Protein AF-0000000085275100 (afdb_homodimer)

pLDDT: mean 87.31, std 10.53, range [32.12, 98.5]

Radius of gyration: 22.99 Å; Cα contacts (8 Å, |Δi|>4): 558; chains: 2; bounding box: 55×78×63 Å

Solvent-accessible surface area (backbone atoms only — not comparable to full-atom values): 22053 Å² total; per-residue (Å²): 121,81,54,69,64,48,55,51,53,47,53,53,47,61,65,33,66,67,51,43,53,51,51,51,52,40,21,53,52,13,16,52,47,27,30,48,64,57,47,48,56,51,54,30,49,75,54,64,47,50,56,50,55,54,9,46,40,49,23,41,18,19,53,44,17,47,64,36,52,71,44,33,62,62,49,36,70,71,60,28,48,68,51,44,46,39,50,16,30,51,48,46,23,54,34,25,46,50,61,41,66,55,77,51,50,75,63,48,46,68,47,29,38,49,34,15,44,50,44,42,34,29,49,52,35,49,53,54,43,41,52,71,75,36,49,91,81,34,33,67,55,48,52,47,49,49,48,39,30,19,60,13,53,13,18,17,48,17,16,39,52,41,18,54,41,28,75,74,63,31,64,44,53,41,29,41,50,50,18,50,52,31,47,50,50,29,53,51,49,50,51,47,41,64,72,69,41,43,68,62,52,50,50,52,51,51,50,54,52,49,51,50,51,51,50,50,52,52,53,53,52,50,50,58,52,68,76,98,121,79,56,69,64,49,55,52,51,44,53,54,47,64,65,33,66,68,52,42,52,54,50,50,52,39,22,54,51,12,14,51,48,27,30,48,64,55,47,49,56,52,53,30,49,75,54,64,46,50,56,50,56,54,8,44,39,49,23,42,20,19,53,43,17,47,65,36,52,72,43,33,61,59,49,35,71,72,59,29,46,68,52,44,45,38,51,17,30,50,48,46,24,53,34,26,46,51,61,42,66,57,78,51,50,76,65,48,46,68,48,30,37,48,34,14,43,52,44,42,34,30,50,52,37,48,54,55,43,41,53,71,74,36,48,92,84,34,34,68,54,47,51,48,47,47,47,38,31,19,62,13,54,13,17,17,48,17,16,40,51,42,18,54,41,30,73,74,62,30,64,44,52,40,28,42,51,50,18,51,51,30,47,51,50,26,53,51,48,50,52,47,41,64,72,70,39,44,68,62,51,51,52,52,50,51,50,54,52,48,52,51,52,52,50,48,51,52,53,53,52,48,50,60,53,68,75,98

InterPro domains:
  IPR024989 Major facilitator superfamily associated domain [PF12832] (4-176)
  IPR036259 MFS transporter superfamily [G3DSA:1.20.1250.20] (3-193)
  IPR036259 MFS transporter superfamily [SSF103473] (5-203)
  IPR051717 Major facilitator superfamily MFSD6 [PTHR16172] (5-223)

Structure (mmCIF, N/CA/C/O backbone):
data_AF-0000000085275100-model_v1
#
loop_
_entity.id
_entity.type
_entity.pdbx_description
1 polymer 'Major facilitator superfamily associated domain-containing protein'
#
loop_
_atom_site.group_PDB
_atom_site.id
_atom_site.type_symbol
_atom_site.label_atom_id
_atom_site.label_alt_id
_atom_site.label_comp_id
_atom_site.label_asym_id
_atom_site.label_entity_id
_atom_site.label_seq_id
_atom_site.pdbx_PDB_ins_code
_atom_site.Cartn_x
_atom_site.Cartn_y
_atom_site.Cartn_z
_atom_site.occupancy
_atom_site.B_iso_or_equiv
_atom_site.auth_seq_id
_atom_site.auth_comp_id
_atom_site.auth_asym_id
_atom_site.auth_atom_id
_atom_site.pdbx_PDB_model_num
ATOM 1 N N . MET A 1 1 ? 8.242 8.75 27.031 1 32.12 1 MET A N 1
ATOM 2 C CA . MET A 1 1 ? 6.84 8.438 27.266 1 32.12 1 MET A CA 1
ATOM 3 C C . MET A 1 1 ? 5.93 9.219 26.328 1 32.12 1 MET A C 1
ATOM 5 O O . MET A 1 1 ? 6.074 10.438 26.188 1 32.12 1 MET A O 1
ATOM 9 N N . PRO A 1 2 ? 5.352 8.477 25.328 1 46.75 2 PRO A N 1
ATOM 10 C CA . PRO A 1 2 ? 4.477 9.344 24.531 1 46.75 2 PRO A CA 1
ATOM 11 C C . PRO A 1 2 ? 3.697 10.336 25.391 1 46.75 2 PRO A C 1
ATOM 13 O O . PRO A 1 2 ? 3.451 10.078 26.578 1 46.75 2 PRO A O 1
ATOM 16 N N . SER A 1 3 ? 3.68 11.516 25.016 1 53.34 3 SER A N 1
ATOM 17 C CA . SER A 1 3 ? 3.039 12.5 25.875 1 53.34 3 SER A CA 1
ATOM 18 C C . SER A 1 3 ? 1.639 12.055 26.281 1 53.34 3 SER A C 1
ATOM 20 O O . SER A 1 3 ? 0.94 11.398 25.5 1 53.34 3 SER A O 1
ATOM 22 N N . ASN A 1 4 ? 1.394 11.805 27.562 1 56.09 4 ASN A N 1
ATOM 23 C CA . ASN A 1 4 ? 0.121 11.516 28.219 1 56.09 4 ASN A CA 1
ATOM 24 C C . ASN A 1 4 ? -1.056 12.086 27.422 1 56.09 4 ASN A C 1
ATOM 26 O O . ASN A 1 4 ? -2.105 11.445 27.328 1 56.09 4 ASN A O 1
ATOM 30 N N . LYS A 1 5 ? -0.83 13.172 26.766 1 60.62 5 LYS A N 1
ATOM 31 C CA . LYS A 1 5 ? -1.896 13.82 26 1 60.62 5 LYS A CA 1
ATOM 32 C C . LYS A 1 5 ? -2.189 13.055 24.719 1 60.62 5 LYS A C 1
ATOM 34 O O . LYS A 1 5 ? -3.354 12.875 24.344 1 60.62 5 LYS A O 1
ATOM 39 N N . VAL A 1 6 ? -1.184 12.484 24.203 1 62.03 6 VAL A N 1
ATOM 40 C CA . VAL A 1 6 ? -1.336 11.75 22.953 1 62.03 6 VAL A CA 1
ATOM 41 C C . VAL A 1 6 ? -2.072 10.438 23.219 1 62.03 6 VAL A C 1
ATOM 43 O O . VAL A 1 6 ? -2.957 10.055 22.453 1 62.03 6 VAL A O 1
ATOM 46 N N . THR A 1 7 ? -1.739 9.836 24.25 1 67.12 7 THR A N 1
ATOM 47 C CA . THR A 1 7 ? -2.375 8.57 24.594 1 67.12 7 THR A CA 1
ATOM 48 C C . THR A 1 7 ? -3.844 8.773 24.938 1 67.12 7 THR A C 1
ATOM 50 O O . THR A 1 7 ? -4.699 7.973 24.547 1 67.12 7 THR A O 1
ATOM 53 N N . LYS A 1 8 ? -4.086 9.766 25.641 1 71 8 LYS A N 1
ATOM 54 C CA . LYS A 1 8 ? -5.469 10.039 26.016 1 71 8 LYS A CA 1
ATOM 55 C C . LYS A 1 8 ? -6.309 10.398 24.781 1 71 8 LYS A C 1
ATOM 57 O O . LYS A 1 8 ? -7.438 9.93 24.641 1 71 8 LYS A O 1
ATOM 62 N N . ASP A 1 9 ? -5.707 11.164 23.969 1 73.19 9 ASP A N 1
ATOM 63 C CA . ASP A 1 9 ? -6.387 11.57 22.734 1 73.19 9 ASP A CA 1
ATOM 64 C C . ASP A 1 9 ? -6.637 10.383 21.812 1 73.19 9 ASP A C 1
ATOM 66 O O . ASP A 1 9 ? -7.691 10.289 21.188 1 73.19 9 ASP A O 1
ATOM 70 N N . PHE A 1 10 ? -5.746 9.555 21.938 1 72.75 10 PHE A N 1
ATOM 71 C CA . PHE A 1 10 ? -5.863 8.359 21.125 1 72.75 10 PHE A CA 1
ATOM 72 C C . PHE A 1 10 ? -6.969 7.449 21.641 1 72.75 10 PHE A C 1
ATOM 74 O O . PHE A 1 10 ? -7.758 6.918 20.859 1 72.75 10 PHE A O 1
ATOM 81 N N . LYS A 1 11 ? -7.031 7.305 22.828 1 76.56 11 LYS A N 1
ATOM 82 C CA . LYS A 1 11 ? -8.078 6.48 23.422 1 76.56 11 LYS A CA 1
ATOM 83 C C . LYS A 1 11 ? -9.461 7.059 23.156 1 76.56 11 LYS A C 1
ATOM 85 O O . LYS A 1 11 ? -10.406 6.316 22.891 1 76.56 11 LYS A O 1
ATOM 90 N N . SER A 1 12 ? -9.461 8.305 23.203 1 77.88 12 SER A N 1
ATOM 91 C CA . SER A 1 12 ? -10.734 8.969 22.938 1 77.88 12 SER A CA 1
ATOM 92 C C . SER A 1 12 ? -11.164 8.766 21.484 1 77.88 12 SER A C 1
ATOM 94 O O . SER A 1 12 ? -12.352 8.586 21.203 1 77.88 12 SER A O 1
ATOM 96 N N . LEU A 1 13 ? -10.25 8.75 20.656 1 76 13 LEU A N 1
ATOM 97 C CA . LEU A 1 13 ? -10.5 8.547 19.234 1 76 13 LEU A CA 1
ATOM 98 C C . LEU A 1 13 ? -11.062 7.148 18.969 1 76 13 LEU A C 1
ATOM 100 O O . LEU A 1 13 ? -11.992 6.984 18.188 1 76 13 LEU A O 1
ATOM 104 N N . LEU A 1 14 ? -10.562 6.273 19.75 1 78.31 14 LEU A N 1
ATOM 105 C CA . LEU A 1 14 ? -10.984 4.891 19.547 1 78.31 14 LEU A CA 1
ATOM 106 C C . LEU A 1 14 ? -12.359 4.645 20.156 1 78.31 14 LEU A C 1
ATOM 108 O O . LEU A 1 14 ? -13.023 3.666 19.812 1 78.31 14 LEU A O 1
ATOM 112 N N . LYS A 1 15 ? -12.719 5.574 20.906 1 83.44 15 LYS A N 1
ATOM 113 C CA . LYS A 1 15 ? -14.047 5.477 21.5 1 83.44 15 LYS A CA 1
ATOM 114 C C . LYS A 1 15 ? -15.109 6.047 20.562 1 83.44 15 LYS A C 1
ATOM 116 O O . LYS A 1 15 ? -16.297 5.785 20.734 1 83.44 15 LYS A O 1
ATOM 121 N N . ASN A 1 16 ? -14.656 6.727 19.594 1 88.31 16 ASN A N 1
ATOM 122 C CA . ASN A 1 16 ? -15.562 7.27 18.578 1 88.31 16 ASN A CA 1
ATOM 123 C C . ASN A 1 16 ? -16.078 6.18 17.641 1 88.31 16 ASN A C 1
ATOM 125 O O . ASN A 1 16 ? -15.289 5.531 16.953 1 88.31 16 ASN A O 1
ATOM 129 N N . ALA A 1 17 ? -17.406 5.996 17.609 1 90.25 17 ALA A N 1
ATOM 130 C CA . ALA A 1 17 ? -18.047 4.945 16.828 1 90.25 17 ALA A CA 1
ATOM 131 C C . ALA A 1 17 ? -17.75 5.105 15.336 1 90.25 17 ALA A C 1
ATOM 133 O O . ALA A 1 17 ? -17.609 4.113 14.617 1 90.25 17 ALA A O 1
ATOM 134 N N . GLU A 1 18 ? -17.641 6.258 14.906 1 92.69 18 GLU A N 1
ATOM 135 C CA . GLU A 1 18 ? -17.359 6.531 13.508 1 92.69 18 GLU A CA 1
ATOM 136 C C . GLU A 1 18 ? -15.938 6.09 13.133 1 92.69 18 GLU A C 1
ATOM 138 O O . GLU A 1 18 ? -15.727 5.48 12.086 1 92.69 18 GLU A O 1
ATOM 143 N N . VAL A 1 19 ? -15.039 6.367 14.047 1 93.56 19 VAL A N 1
ATOM 144 C CA . VAL A 1 19 ? -13.641 5.992 13.828 1 93.56 19 VAL A CA 1
ATOM 145 C C . VAL A 1 19 ? -13.5 4.473 13.859 1 93.56 19 VAL A C 1
ATOM 147 O O . VAL A 1 19 ? -12.82 3.891 13.016 1 93.56 19 VAL A O 1
ATOM 150 N N . LEU A 1 20 ? -14.164 3.885 14.711 1 93.44 20 LEU A N 1
ATOM 151 C CA . LEU A 1 20 ? -14.086 2.436 14.852 1 93.44 20 LEU A CA 1
ATOM 152 C C . LEU A 1 20 ? -14.672 1.741 13.625 1 93.44 20 LEU A C 1
ATOM 154 O O . LEU A 1 20 ? -14.109 0.759 13.133 1 93.44 20 LEU A O 1
ATOM 158 N N . THR A 1 21 ? -15.773 2.236 13.227 1 94.56 21 THR A N 1
ATOM 159 C CA . THR A 1 21 ? -16.422 1.659 12.055 1 94.56 21 THR A CA 1
ATOM 160 C C . THR A 1 21 ? -15.531 1.815 10.82 1 94.56 21 THR A C 1
ATOM 162 O O . THR A 1 21 ? -15.391 0.881 10.031 1 94.56 21 THR A O 1
ATOM 165 N N . TYR A 1 22 ? -14.945 2.98 10.703 1 94.25 22 TYR A N 1
ATOM 166 C CA . TYR A 1 22 ? -14.023 3.271 9.617 1 94.25 22 TYR A CA 1
ATOM 167 C C . TYR A 1 22 ? -12.828 2.32 9.641 1 94.25 22 TYR A C 1
ATOM 169 O O . TYR A 1 22 ? -12.477 1.733 8.617 1 94.25 22 TYR A O 1
ATOM 177 N N . LEU A 1 23 ? -12.359 2.033 10.781 1 94.56 23 LEU A N 1
ATOM 178 C CA . LEU A 1 23 ? -11.188 1.176 10.93 1 94.56 23 LEU A CA 1
ATOM 179 C C . LEU A 1 23 ? -11.539 -0.281 10.648 1 94.56 23 LEU A C 1
ATOM 181 O O . LEU A 1 23 ? -10.742 -1.019 10.07 1 94.56 23 LEU A O 1
ATOM 185 N N . LEU A 1 24 ? -12.648 -0.635 11 1 95.62 24 LEU A N 1
ATOM 186 C CA . LEU A 1 24 ? -13.102 -1.999 10.75 1 95.62 24 LEU A CA 1
ATOM 187 C C . LEU A 1 24 ? -13.281 -2.244 9.25 1 95.62 24 LEU A C 1
ATOM 189 O O . LEU A 1 24 ? -12.93 -3.312 8.75 1 95.62 24 LEU A O 1
ATOM 193 N N . VAL A 1 25 ? -13.852 -1.311 8.586 1 96.69 25 VAL A N 1
ATOM 194 C CA . VAL A 1 25 ? -14.023 -1.409 7.137 1 96.69 25 VAL A CA 1
ATOM 195 C C . VAL A 1 25 ? -12.664 -1.496 6.453 1 96.69 25 VAL A C 1
ATOM 197 O O . VAL A 1 25 ? -12.484 -2.27 5.512 1 96.69 25 VAL A O 1
ATOM 200 N N . MET A 1 26 ? -11.703 -0.781 6.992 1 95.69 26 MET A N 1
ATOM 201 C CA . MET A 1 26 ? -10.367 -0.788 6.398 1 95.69 26 MET A CA 1
ATOM 202 C C . MET A 1 26 ? -9.672 -2.121 6.645 1 95.69 26 MET A C 1
ATOM 204 O O . MET A 1 26 ? -8.891 -2.582 5.809 1 95.69 26 MET A O 1
ATOM 208 N N . MET A 1 27 ? -10 -2.65 7.742 1 95.38 27 MET A N 1
ATOM 209 C CA . MET A 1 27 ? -9.461 -3.979 8.016 1 95.38 27 MET A CA 1
ATOM 210 C C . MET A 1 27 ? -10.039 -5.012 7.051 1 95.38 27 MET A C 1
ATOM 212 O O . MET A 1 27 ? -9.312 -5.855 6.527 1 95.38 27 MET A O 1
ATOM 216 N N . ILE A 1 28 ? -11.297 -4.934 6.816 1 97.38 28 ILE A N 1
ATOM 217 C CA . ILE A 1 28 ? -11.977 -5.859 5.918 1 97.38 28 ILE A CA 1
ATOM 218 C C . ILE A 1 28 ? -11.445 -5.691 4.5 1 97.38 28 ILE A C 1
ATOM 220 O O . ILE A 1 28 ? -11.148 -6.676 3.818 1 97.38 28 ILE A O 1
ATOM 224 N N . THR A 1 29 ? -11.336 -4.484 4.074 1 96.81 29 THR A N 1
ATOM 225 C CA . THR A 1 29 ? -10.836 -4.234 2.727 1 96.81 29 THR A CA 1
ATOM 226 C C . THR A 1 29 ? -9.375 -4.641 2.605 1 96.81 29 THR A C 1
ATOM 228 O O . THR A 1 29 ? -8.922 -5.055 1.535 1 96.81 29 THR A O 1
ATOM 231 N N . GLY A 1 30 ? -8.703 -4.539 3.719 1 94.69 30 GLY A N 1
ATOM 232 C CA . GLY A 1 30 ? -7.344 -5.059 3.742 1 94.69 30 GLY A CA 1
ATOM 233 C C . GLY A 1 30 ? -7.277 -6.562 3.529 1 94.69 30 GLY A C 1
ATOM 234 O O . GLY A 1 30 ? -6.371 -7.059 2.857 1 94.69 30 GLY A O 1
ATOM 235 N N . ALA A 1 31 ? -8.188 -7.215 4.105 1 95.81 31 ALA A N 1
ATOM 236 C CA . ALA A 1 31 ? -8.266 -8.664 3.918 1 95.81 31 ALA A CA 1
ATOM 237 C C . ALA A 1 31 ? -8.547 -9.016 2.461 1 95.81 31 ALA A C 1
ATOM 239 O O . ALA A 1 31 ? -7.961 -9.953 1.918 1 95.81 31 ALA A O 1
ATOM 240 N N . PHE A 1 32 ? -9.438 -8.234 1.839 1 97 32 PHE A N 1
ATOM 241 C CA . PHE A 1 32 ? -9.734 -8.461 0.429 1 97 32 PHE A CA 1
ATOM 242 C C . PHE A 1 32 ? -8.508 -8.172 -0.433 1 97 32 PHE A C 1
ATOM 244 O O . PHE A 1 32 ? -8.242 -8.883 -1.405 1 97 32 PHE A O 1
ATOM 251 N N . PHE A 1 33 ? -7.832 -7.199 -0.049 1 93.19 33 PHE A N 1
ATOM 252 C CA . PHE A 1 33 ? -6.621 -6.824 -0.768 1 93.19 33 PHE A CA 1
ATOM 253 C C . PHE A 1 33 ? -5.578 -7.93 -0.689 1 93.19 33 PHE A C 1
ATOM 255 O O . PHE A 1 33 ? -5 -8.32 -1.706 1 93.19 33 PHE A O 1
ATOM 262 N N . GLY A 1 34 ? -5.379 -8.414 0.453 1 90.31 34 GLY A N 1
ATOM 263 C CA . GLY A 1 34 ? -4.434 -9.508 0.629 1 90.31 34 GLY A CA 1
ATOM 264 C C . GLY A 1 34 ? -4.828 -10.766 -0.115 1 90.31 34 GLY A C 1
ATOM 265 O O . GLY A 1 34 ? -3.986 -11.43 -0.725 1 90.31 34 GLY A O 1
ATOM 266 N N . LEU A 1 35 ? -6.07 -11.07 -0.03 1 93.25 35 LEU A N 1
ATOM 267 C CA . LEU A 1 35 ? -6.594 -12.25 -0.708 1 93.25 35 LEU A CA 1
ATOM 268 C C . LEU A 1 35 ? -6.391 -12.148 -2.215 1 93.25 35 LEU A C 1
ATOM 270 O O . LEU A 1 35 ? -5.844 -13.062 -2.836 1 93.25 35 LEU A O 1
ATOM 274 N N . LEU A 1 36 ? -6.793 -11 -2.76 1 92.19 36 LEU A N 1
ATOM 275 C CA . LEU A 1 36 ? -6.738 -10.828 -4.207 1 92.19 36 LEU A CA 1
ATOM 276 C C . LEU A 1 36 ? -5.297 -10.719 -4.691 1 92.19 36 LEU A C 1
ATOM 278 O O . LEU A 1 36 ? -4.934 -11.297 -5.715 1 92.19 36 LEU A O 1
ATOM 282 N N . ASP A 1 37 ? -4.605 -10.047 -3.949 1 85.31 37 ASP A N 1
ATOM 283 C CA . ASP A 1 37 ? -3.229 -9.781 -4.348 1 85.31 37 ASP A CA 1
ATOM 284 C C . ASP A 1 37 ? -2.426 -11.07 -4.449 1 85.31 37 ASP A C 1
ATOM 286 O O . ASP A 1 37 ? -1.582 -11.219 -5.336 1 85.31 37 ASP A O 1
ATOM 290 N N . LEU A 1 38 ? -2.711 -11.969 -3.627 1 82.38 38 LEU A N 1
ATOM 291 C CA . LEU A 1 38 ? -1.932 -13.195 -3.576 1 82.38 38 LEU A CA 1
ATOM 292 C C . LEU A 1 38 ? -2.539 -14.266 -4.484 1 82.38 38 LEU A C 1
ATOM 294 O O . LEU A 1 38 ? -1.845 -14.828 -5.328 1 82.38 38 LEU A O 1
ATOM 298 N N . PHE A 1 39 ? -3.717 -14.445 -4.469 1 90.44 39 PHE A N 1
ATOM 299 C CA . PHE A 1 39 ? -4.289 -15.656 -5.039 1 90.44 39 PHE A CA 1
ATOM 300 C C . PHE A 1 39 ? -4.828 -15.398 -6.441 1 90.44 39 PHE A C 1
ATOM 302 O O . PHE A 1 39 ? -5.121 -16.328 -7.184 1 90.44 39 PHE A O 1
ATOM 309 N N . LEU A 1 40 ? -4.906 -14.117 -6.727 1 90 40 LEU A N 1
ATOM 310 C CA . LEU A 1 40 ? -5.219 -13.836 -8.125 1 90 40 LEU A CA 1
ATOM 311 C C . LEU A 1 40 ? -4.148 -14.406 -9.047 1 90 40 LEU A C 1
ATOM 313 O O . LEU A 1 40 ? -4.465 -14.961 -10.102 1 90 40 LEU A O 1
ATOM 317 N N . PHE A 1 41 ? -2.941 -14.352 -8.688 1 84.62 41 PHE A N 1
ATOM 318 C CA . PHE A 1 41 ? -1.846 -14.828 -9.523 1 84.62 41 PHE A CA 1
ATOM 319 C C . PHE A 1 41 ? -1.823 -16.359 -9.57 1 84.62 41 PHE A C 1
ATOM 321 O O . PHE A 1 41 ? -1.467 -16.938 -10.594 1 84.62 41 PHE A O 1
ATOM 328 N N . TRP A 1 42 ? -2.258 -16.844 -8.516 1 84.56 42 TRP A N 1
ATOM 329 C CA . TRP A 1 42 ? -2.395 -18.297 -8.516 1 84.56 42 TRP A CA 1
ATOM 330 C C . TRP A 1 42 ? -3.471 -18.75 -9.5 1 84.56 42 TRP A C 1
ATOM 332 O O . TRP A 1 42 ? -3.281 -19.703 -10.25 1 84.56 42 TRP A O 1
ATOM 342 N N . LEU A 1 43 ? -4.562 -18.094 -9.469 1 91.12 43 LEU A N 1
ATOM 343 C CA . LEU A 1 43 ? -5.656 -18.391 -10.383 1 91.12 43 LEU A CA 1
ATOM 344 C C . LEU A 1 43 ? -5.203 -18.234 -11.836 1 91.12 43 LEU A C 1
ATOM 346 O O . LEU A 1 43 ? -5.496 -19.094 -12.672 1 91.12 43 LEU A O 1
ATOM 350 N N . LEU A 1 44 ? -4.457 -17.203 -12.117 1 91.88 44 LEU A N 1
ATOM 351 C CA . LEU A 1 44 ? -4.004 -16.938 -13.477 1 91.88 44 LEU A CA 1
ATOM 352 C C . LEU A 1 44 ? -3.002 -18 -13.938 1 91.88 44 LEU A C 1
ATOM 354 O O . LEU A 1 44 ? -3.035 -18.438 -15.086 1 91.88 44 LEU A O 1
ATOM 358 N N . GLN A 1 45 ? -2.166 -18.344 -13.016 1 86.75 45 GLN A N 1
ATOM 359 C CA . GLN A 1 45 ? -1.212 -19.406 -13.336 1 86.75 45 GLN A CA 1
ATOM 360 C C . GLN A 1 45 ? -1.926 -20.719 -13.625 1 86.75 45 GLN A C 1
ATOM 362 O O . GLN A 1 45 ? -1.528 -21.469 -14.523 1 86.75 45 GLN A O 1
ATOM 367 N N . ASP A 1 46 ? -2.953 -20.984 -12.844 1 88.19 46 ASP A N 1
ATOM 368 C CA . ASP A 1 46 ? -3.75 -22.188 -13.039 1 88.19 46 ASP A CA 1
ATOM 369 C C . ASP A 1 46 ? -4.441 -22.172 -14.406 1 88.19 46 ASP A C 1
ATOM 371 O O . ASP A 1 46 ? -4.68 -23.219 -15 1 88.19 46 ASP A O 1
ATOM 375 N N . LEU A 1 47 ? -4.691 -21.031 -14.906 1 93.19 47 LEU A N 1
ATOM 376 C CA . LEU A 1 47 ? -5.348 -20.875 -16.203 1 93.19 47 LEU A CA 1
ATOM 377 C C . LEU A 1 47 ? -4.32 -20.844 -17.328 1 93.19 47 LEU A C 1
ATOM 379 O O . LEU A 1 47 ? -4.684 -20.656 -18.484 1 93.19 47 LEU A O 1
ATOM 383 N N . GLY A 1 48 ? -2.971 -20.844 -16.969 1 90.5 48 GLY A N 1
ATOM 384 C CA . GLY A 1 48 ? -1.909 -20.938 -17.953 1 90.5 48 GLY A CA 1
ATOM 385 C C . GLY A 1 48 ? -1.367 -19.578 -18.359 1 90.5 48 GLY A C 1
ATOM 386 O O . GLY A 1 48 ? -0.811 -19.422 -19.453 1 90.5 48 GLY A O 1
ATOM 387 N N . ALA A 1 49 ? -1.535 -18.656 -17.531 1 91.06 49 ALA A N 1
ATOM 388 C CA . ALA A 1 49 ? -1.062 -17.312 -17.875 1 91.06 49 ALA A CA 1
ATOM 389 C C . ALA A 1 49 ? 0.463 -17.266 -17.922 1 91.06 49 ALA A C 1
ATOM 391 O O . ALA A 1 49 ? 1.141 -17.938 -17.141 1 91.06 49 ALA A O 1
ATOM 392 N N . SER A 1 50 ? 0.931 -16.406 -18.875 1 88.56 50 SER A N 1
ATOM 393 C CA . SER A 1 50 ? 2.371 -16.203 -19 1 88.56 50 SER A CA 1
ATOM 394 C C . SER A 1 50 ? 2.865 -15.188 -17.969 1 88.56 50 SER A C 1
ATOM 396 O O . SER A 1 50 ? 2.076 -14.422 -17.406 1 88.56 50 SER A O 1
ATOM 398 N N . LYS A 1 51 ? 4.102 -15.188 -17.719 1 86.25 51 LYS A N 1
ATOM 399 C CA . LYS A 1 51 ? 4.719 -14.234 -16.797 1 86.25 51 LYS A CA 1
ATOM 400 C C . LYS A 1 51 ? 4.535 -12.805 -17.297 1 86.25 51 LYS A C 1
ATOM 402 O O . LYS A 1 51 ? 4.379 -11.875 -16.5 1 86.25 51 LYS A O 1
ATOM 407 N N . VAL A 1 52 ? 4.504 -12.68 -18.594 1 87.62 52 VAL A N 1
ATOM 408 C CA . VAL A 1 52 ? 4.297 -11.367 -19.203 1 87.62 52 VAL A CA 1
ATOM 409 C C . VAL A 1 52 ? 2.883 -10.875 -18.906 1 87.62 52 VAL A C 1
ATOM 411 O O . VAL A 1 52 ? 2.684 -9.711 -18.562 1 87.62 52 VAL A O 1
ATOM 414 N N . LEU A 1 53 ? 1.961 -11.797 -19.031 1 90.06 53 LEU A N 1
ATOM 415 C CA . LEU A 1 53 ? 0.582 -11.422 -18.734 1 90.06 53 LEU A CA 1
ATOM 416 C C . LEU A 1 53 ? 0.43 -11.016 -17.266 1 90.06 53 LEU A C 1
ATOM 418 O O . LEU A 1 53 ? -0.333 -10.102 -16.953 1 90.06 53 LEU A O 1
ATOM 422 N N . MET A 1 54 ? 1.161 -11.672 -16.438 1 87.31 54 MET A N 1
ATOM 423 C CA . MET A 1 54 ? 1.109 -11.32 -15.023 1 87.31 54 MET A CA 1
ATOM 424 C C . MET A 1 54 ? 1.648 -9.914 -14.789 1 87.31 54 MET A C 1
ATOM 426 O O . MET A 1 54 ? 1.081 -9.148 -14.008 1 87.31 54 MET A O 1
ATOM 430 N N . GLY A 1 55 ? 2.709 -9.602 -15.414 1 86.62 55 GLY A N 1
ATOM 431 C CA . GLY A 1 55 ? 3.242 -8.25 -15.344 1 86.62 55 GLY A CA 1
ATOM 432 C C . GLY A 1 55 ? 2.289 -7.199 -15.891 1 86.62 55 GLY A C 1
ATOM 433 O O . GLY A 1 55 ? 2.127 -6.133 -15.297 1 86.62 55 GLY A O 1
ATOM 434 N N . ILE A 1 56 ? 1.638 -7.539 -16.922 1 91.25 56 ILE A N 1
ATOM 435 C CA . ILE A 1 56 ? 0.689 -6.629 -17.562 1 91.25 56 ILE A CA 1
ATOM 436 C C . ILE A 1 56 ? -0.499 -6.395 -16.625 1 91.25 56 ILE A C 1
ATOM 438 O O . ILE A 1 56 ? -1.028 -5.281 -16.562 1 91.25 56 ILE A O 1
ATOM 442 N N . THR A 1 57 ? -0.907 -7.406 -15.977 1 91.44 57 THR A N 1
ATOM 443 C CA . THR A 1 57 ? -2.041 -7.324 -15.062 1 91.44 57 THR A CA 1
ATOM 444 C C . THR A 1 57 ? -1.786 -6.277 -13.977 1 91.44 57 THR A C 1
ATOM 446 O O . THR A 1 57 ? -2.621 -5.398 -13.75 1 91.44 57 THR A O 1
ATOM 449 N N . VAL A 1 58 ? -0.665 -6.391 -13.414 1 87.69 58 VAL A N 1
ATOM 450 C CA . VAL A 1 58 ? -0.323 -5.445 -12.352 1 87.69 58 VAL A CA 1
ATOM 451 C C . VAL A 1 58 ? -0.163 -4.047 -12.938 1 87.69 58 VAL A C 1
ATOM 453 O O . VAL A 1 58 ? -0.582 -3.059 -12.328 1 87.69 58 VAL A O 1
ATOM 456 N N . THR A 1 59 ? 0.408 -3.973 -14.117 1 89.62 59 THR A N 1
ATOM 457 C CA . THR A 1 59 ? 0.617 -2.693 -14.789 1 89.62 59 THR A CA 1
ATOM 458 C C . THR A 1 59 ? -0.717 -2.021 -15.102 1 89.62 59 THR A C 1
ATOM 460 O O . THR A 1 59 ? -0.87 -0.813 -14.898 1 89.62 59 THR A O 1
ATOM 463 N N . VAL A 1 60 ? -1.607 -2.762 -15.484 1 92.25 60 VAL A N 1
ATOM 464 C CA . VAL A 1 60 ? -2.924 -2.23 -15.812 1 92.25 60 VAL A CA 1
ATOM 465 C C . VAL A 1 60 ? -3.623 -1.745 -14.547 1 92.25 60 VAL A C 1
ATOM 467 O O . VAL A 1 60 ? -4.203 -0.656 -14.531 1 92.25 60 VAL A O 1
ATOM 470 N N . GLY A 1 61 ? -3.59 -2.527 -13.516 1 90.38 61 GLY A N 1
ATOM 471 C CA . GLY A 1 61 ? -4.199 -2.148 -12.25 1 90.38 61 GLY A CA 1
ATOM 472 C C . GLY A 1 61 ? -3.621 -0.871 -11.672 1 90.38 61 GLY A C 1
ATOM 473 O O . GLY A 1 61 ? -4.363 0.014 -11.242 1 90.38 61 GLY A O 1
ATOM 474 N N . THR A 1 62 ? -2.363 -0.764 -11.75 1 87.31 62 THR A N 1
ATOM 475 C CA . THR A 1 62 ? -1.688 0.383 -11.148 1 87.31 62 THR A CA 1
ATOM 476 C C . THR A 1 62 ? -1.802 1.608 -12.055 1 87.31 62 THR A C 1
ATOM 478 O O . THR A 1 62 ? -1.979 2.729 -11.57 1 87.31 62 THR A O 1
ATOM 481 N N . ALA A 1 63 ? -1.714 1.434 -13.312 1 87.62 63 ALA A N 1
ATOM 482 C CA . ALA A 1 63 ? -1.815 2.533 -14.273 1 87.62 63 ALA A CA 1
ATOM 483 C C . ALA A 1 63 ? -3.213 3.148 -14.25 1 87.62 63 ALA A C 1
ATOM 485 O O . ALA A 1 63 ? -3.365 4.363 -14.398 1 87.62 63 ALA A O 1
ATOM 486 N N . ALA A 1 64 ? -4.117 2.326 -14.086 1 90.62 64 ALA A N 1
ATOM 487 C CA . ALA A 1 64 ? -5.488 2.818 -14.016 1 90.62 64 ALA A CA 1
ATOM 488 C C . ALA A 1 64 ? -5.703 3.668 -12.766 1 90.62 64 ALA A C 1
ATOM 490 O O . ALA A 1 64 ? -6.598 4.516 -12.727 1 90.62 64 ALA A O 1
ATOM 491 N N . GLY A 1 65 ? -4.883 3.479 -11.812 1 89.5 65 GLY A N 1
ATOM 492 C CA . GLY A 1 65 ? -4.984 4.215 -10.562 1 89.5 65 GLY A CA 1
ATOM 493 C C . GLY A 1 65 ? -4.527 5.656 -10.68 1 89.5 65 GLY A C 1
ATOM 494 O O . GLY A 1 65 ? -4.973 6.52 -9.922 1 89.5 65 GLY A O 1
ATOM 495 N N . ILE A 1 66 ? -3.738 5.922 -11.68 1 84.94 66 ILE A N 1
ATOM 496 C CA . ILE A 1 66 ? -3.143 7.246 -11.82 1 84.94 66 ILE A CA 1
ATOM 497 C C . ILE A 1 66 ? -4.234 8.273 -12.109 1 84.94 66 ILE A C 1
ATOM 499 O O . ILE A 1 66 ? -4.371 9.266 -11.383 1 84.94 66 ILE A O 1
ATOM 503 N N . PRO A 1 67 ? -5.031 8.094 -13.07 1 87.19 67 PRO A N 1
ATOM 504 C CA . PRO A 1 67 ? -6.098 9.07 -13.328 1 87.19 67 PRO A CA 1
ATOM 505 C C . PRO A 1 67 ? -7.082 9.188 -12.172 1 87.19 67 PRO A C 1
ATOM 507 O O . PRO A 1 67 ? -7.598 10.273 -11.898 1 87.19 67 PRO A O 1
ATOM 510 N N . ILE A 1 68 ? -7.301 8.117 -11.508 1 88.94 68 ILE A N 1
ATOM 511 C CA . ILE A 1 68 ? -8.258 8.117 -10.406 1 88.94 68 ILE A CA 1
ATOM 512 C C . ILE A 1 68 ? -7.688 8.875 -9.219 1 88.94 68 ILE A C 1
ATOM 514 O O . ILE A 1 68 ? -8.422 9.562 -8.492 1 88.94 68 ILE A O 1
ATOM 518 N N . LEU A 1 69 ? -6.414 8.797 -9.094 1 84.5 69 LEU A N 1
ATOM 519 C CA . LEU A 1 69 ? -5.77 9.523 -8.008 1 84.5 69 LEU A CA 1
ATOM 520 C C . LEU A 1 69 ? -5.926 11.031 -8.195 1 84.5 69 LEU A C 1
ATOM 522 O O . LEU A 1 69 ? -6.172 11.758 -7.23 1 84.5 69 LEU A O 1
ATOM 526 N N . VAL A 1 70 ? -5.809 11.469 -9.406 1 82 70 VAL A N 1
ATOM 527 C CA . VAL A 1 70 ? -5.957 12.883 -9.719 1 82 70 VAL A CA 1
ATOM 528 C C . VAL A 1 70 ? -7.41 13.305 -9.539 1 82 70 VAL A C 1
ATOM 530 O O . VAL A 1 70 ? -7.688 14.406 -9.062 1 82 70 VAL A O 1
ATOM 533 N N . ALA A 1 71 ? -8.234 12.414 -9.797 1 89.88 71 ALA A N 1
ATOM 534 C CA . ALA A 1 71 ? -9.664 12.719 -9.742 1 89.88 71 ALA A CA 1
ATOM 535 C C . ALA A 1 71 ? -10.219 12.469 -8.344 1 89.88 71 ALA A C 1
ATOM 537 O O . ALA A 1 71 ? -11.367 12.812 -8.055 1 89.88 71 ALA A O 1
ATOM 538 N N . SER A 1 72 ? -9.484 11.891 -7.512 1 89.38 72 SER A N 1
ATOM 539 C CA . SER A 1 72 ? -9.969 11.406 -6.227 1 89.38 72 SER A CA 1
ATOM 540 C C . SER A 1 72 ? -10.508 12.547 -5.371 1 89.38 72 SER A C 1
ATOM 542 O O . SER A 1 72 ? -11.508 12.391 -4.676 1 89.38 72 SER A O 1
ATOM 544 N N . LYS A 1 73 ? -9.82 13.695 -5.41 1 85.44 73 LYS A N 1
ATOM 545 C CA . LYS A 1 73 ? -10.273 14.836 -4.625 1 85.44 73 LYS A CA 1
ATOM 546 C C . LYS A 1 73 ? -11.703 15.234 -5.004 1 85.44 73 LYS A C 1
ATOM 548 O O . LYS A 1 73 ? -12.539 15.461 -4.129 1 85.44 73 LYS A O 1
ATOM 553 N N . HIS A 1 74 ? -11.875 15.352 -6.27 1 89.44 74 HIS A N 1
ATOM 554 C CA . HIS A 1 74 ? -13.195 15.727 -6.77 1 89.44 74 HIS A CA 1
ATOM 555 C C . HIS A 1 74 ? -14.234 14.672 -6.41 1 89.44 74 HIS A C 1
ATOM 557 O O . HIS A 1 74 ? -15.352 15.008 -5.996 1 89.44 74 HIS A O 1
ATOM 563 N N . ILE A 1 75 ? -13.906 13.484 -6.492 1 92.25 75 ILE A N 1
ATOM 564 C CA . ILE A 1 75 ? -14.836 12.391 -6.227 1 92.25 75 ILE A CA 1
ATOM 565 C C . ILE A 1 75 ? -15.203 12.367 -4.746 1 92.25 75 ILE A C 1
ATOM 567 O O . ILE A 1 75 ? -16.375 12.289 -4.387 1 92.25 75 ILE A O 1
ATOM 571 N N . ILE A 1 76 ? -14.242 12.523 -3.939 1 92.06 76 ILE A N 1
ATOM 572 C CA . ILE A 1 76 ? -14.438 12.461 -2.494 1 92.06 76 ILE A CA 1
ATOM 573 C C . ILE A 1 76 ? -15.242 13.672 -2.029 1 92.06 76 ILE A C 1
ATOM 575 O O . ILE A 1 76 ? -16.094 13.555 -1.152 1 92.06 76 ILE A O 1
ATOM 579 N N . SER A 1 77 ? -14.945 14.828 -2.674 1 90.25 77 SER A N 1
ATOM 580 C CA . SER A 1 77 ? -15.672 16.031 -2.293 1 90.25 77 SER A CA 1
ATOM 581 C C . SER A 1 77 ? -17.141 15.953 -2.697 1 90.25 77 SER A C 1
ATOM 583 O O . SER A 1 77 ? -18.016 16.5 -2.014 1 90.25 77 SER A O 1
ATOM 585 N N . THR A 1 78 ? -17.391 15.242 -3.762 1 91.94 78 THR A N 1
ATOM 586 C CA . THR A 1 78 ? -18.75 15.172 -4.277 1 91.94 78 THR A CA 1
ATOM 587 C C . THR A 1 78 ? -19.531 14.07 -3.57 1 91.94 78 THR A C 1
ATOM 589 O O . THR A 1 78 ? -20.688 14.273 -3.174 1 91.94 78 THR A O 1
ATOM 592 N N . LEU A 1 79 ? -18.953 12.93 -3.373 1 93.12 79 LEU A N 1
ATOM 593 C CA . LEU A 1 79 ? -19.672 11.781 -2.826 1 93.12 79 LEU A CA 1
ATOM 594 C C . LEU A 1 79 ? -19.562 11.75 -1.305 1 93.12 79 LEU A C 1
ATOM 596 O O . LEU A 1 79 ? -20.422 11.172 -0.632 1 93.12 79 LEU A O 1
ATOM 600 N N . GLY A 1 80 ? -18.484 12.266 -0.798 1 91.44 80 GLY A N 1
ATOM 601 C CA . GLY A 1 80 ? -18.156 12.094 0.61 1 91.44 80 GLY A CA 1
ATOM 602 C C . GLY A 1 80 ? -17.25 10.906 0.877 1 91.44 80 GLY A C 1
ATOM 603 O O . GLY A 1 80 ? -17.188 9.977 0.065 1 91.44 80 GLY A O 1
ATOM 604 N N . HIS A 1 81 ? -16.594 10.906 2.006 1 93.31 81 HIS A N 1
ATOM 605 C CA . HIS A 1 81 ? -15.617 9.867 2.342 1 93.31 81 HIS A CA 1
ATOM 606 C C . HIS A 1 81 ? -16.297 8.508 2.494 1 93.31 81 HIS A C 1
ATOM 608 O O . HIS A 1 81 ? -15.883 7.523 1.877 1 93.31 81 HIS A O 1
ATOM 614 N N . ALA A 1 82 ? -17.391 8.492 3.254 1 94.19 82 ALA A N 1
ATOM 615 C CA . ALA A 1 82 ? -18.062 7.234 3.547 1 94.19 82 ALA A CA 1
ATOM 616 C C . ALA A 1 82 ? -18.625 6.602 2.275 1 94.19 82 ALA A C 1
ATOM 618 O O . ALA A 1 82 ? -18.469 5.395 2.062 1 94.19 82 ALA A O 1
ATOM 619 N N . ASN A 1 83 ? -19.219 7.41 1.457 1 95.38 83 ASN A N 1
ATOM 620 C CA . ASN A 1 83 ? -19.812 6.914 0.22 1 95.38 83 ASN A CA 1
ATOM 621 C C . ASN A 1 83 ? -18.75 6.422 -0.754 1 95.38 83 ASN A C 1
ATOM 623 O O . ASN A 1 83 ? -18.984 5.5 -1.534 1 95.38 83 ASN A O 1
ATOM 627 N N . THR A 1 84 ? -17.656 7.047 -0.716 1 96.38 84 THR A N 1
ATOM 628 C CA . THR A 1 84 ? -16.547 6.613 -1.557 1 96.38 84 THR A CA 1
ATOM 629 C C . THR A 1 84 ? -16.047 5.234 -1.132 1 96.38 84 THR A C 1
ATOM 631 O O . THR A 1 84 ? -15.727 4.398 -1.977 1 96.38 84 THR A O 1
ATOM 634 N N . LEU A 1 85 ? -15.984 5.004 0.164 1 97.12 85 LEU A N 1
ATOM 635 C CA . LEU A 1 85 ? -15.57 3.703 0.675 1 97.12 85 LEU A CA 1
ATOM 636 C C . LEU A 1 85 ? -16.609 2.631 0.329 1 97.12 85 LEU A C 1
ATOM 638 O O . LEU A 1 85 ? -16.234 1.497 0.009 1 97.12 85 LEU A O 1
ATOM 642 N N . ILE A 1 86 ? -17.859 3.029 0.385 1 97.88 86 ILE A N 1
ATOM 643 C CA . ILE A 1 86 ? -18.953 2.119 0.024 1 97.88 86 ILE A CA 1
ATOM 644 C C . ILE A 1 86 ? -18.828 1.738 -1.45 1 97.88 86 ILE A C 1
ATOM 646 O O . ILE A 1 86 ? -19.016 0.575 -1.814 1 97.88 86 ILE A O 1
ATOM 650 N N . LEU A 1 87 ? -18.547 2.725 -2.189 1 97.81 87 LEU A N 1
ATOM 651 C CA . LEU A 1 87 ? -18.328 2.48 -3.611 1 97.81 87 LEU A CA 1
ATOM 652 C C . LEU A 1 87 ? -17.188 1.485 -3.826 1 97.81 87 LEU A C 1
ATOM 654 O O . LEU A 1 87 ? -17.297 0.593 -4.672 1 97.81 87 LEU A O 1
ATOM 658 N N . GLY A 1 88 ? -16.109 1.634 -3.109 1 97.62 88 GLY A N 1
ATOM 659 C CA . GLY A 1 88 ? -15 0.698 -3.188 1 97.62 88 GLY A CA 1
ATOM 660 C C . GLY A 1 88 ? -15.398 -0.726 -2.846 1 97.62 88 GLY A C 1
ATOM 661 O O . GLY A 1 88 ? -15 -1.668 -3.535 1 97.62 88 GLY A O 1
ATOM 662 N N . LEU A 1 89 ? -16.203 -0.858 -1.831 1 98.19 89 LEU A N 1
ATOM 663 C CA . LEU A 1 89 ? -16.672 -2.176 -1.422 1 98.19 89 LEU A CA 1
ATOM 664 C C . LEU A 1 89 ? -17.531 -2.811 -2.514 1 98.19 89 LEU A C 1
ATOM 666 O O . LEU A 1 89 ? -17.453 -4.02 -2.746 1 98.19 89 LEU A O 1
ATOM 670 N N . ALA A 1 90 ? -18.312 -2.004 -3.107 1 98.31 90 ALA A N 1
ATOM 671 C CA . ALA A 1 90 ? -19.156 -2.49 -4.203 1 98.31 90 ALA A CA 1
ATOM 672 C C . ALA A 1 90 ? -18.297 -3 -5.359 1 98.31 90 ALA A C 1
ATOM 674 O O . ALA A 1 90 ? -18.609 -4.027 -5.969 1 98.31 90 ALA A O 1
ATOM 675 N N . PHE A 1 91 ? -17.266 -2.312 -5.633 1 98.25 91 PHE A N 1
ATOM 676 C CA . PHE A 1 91 ? -16.406 -2.711 -6.738 1 98.25 91 PHE A CA 1
ATOM 677 C C . PHE A 1 91 ? -15.617 -3.969 -6.387 1 98.25 91 PHE A C 1
ATOM 679 O O . PHE A 1 91 ? -15.266 -4.754 -7.266 1 98.25 91 PHE A O 1
ATOM 686 N N . TYR A 1 92 ? -15.336 -4.188 -5.094 1 98.06 92 TYR A N 1
ATOM 687 C CA . TYR A 1 92 ? -14.742 -5.453 -4.684 1 98.06 92 TYR A CA 1
ATOM 688 C C . TYR A 1 92 ? -15.656 -6.621 -5.023 1 98.06 92 TYR A C 1
ATOM 690 O O . TYR A 1 92 ? -15.195 -7.695 -5.418 1 98.06 92 TYR A O 1
ATOM 698 N N . VAL A 1 93 ? -16.953 -6.375 -4.801 1 98.31 93 VAL A N 1
ATOM 699 C CA . VAL A 1 93 ? -17.922 -7.418 -5.137 1 98.31 93 VAL A CA 1
ATOM 700 C C . VAL A 1 93 ? -17.828 -7.754 -6.621 1 98.31 93 VAL A C 1
ATOM 702 O O . VAL A 1 93 ? -17.734 -8.93 -6.992 1 98.31 93 VAL A O 1
ATOM 705 N N . VAL A 1 94 ? -17.812 -6.762 -7.453 1 98.12 94 VAL A N 1
ATOM 706 C CA . VAL A 1 94 ? -17.781 -6.938 -8.898 1 98.12 94 VAL A CA 1
ATOM 707 C C . VAL A 1 94 ? -16.484 -7.637 -9.305 1 98.12 94 VAL A C 1
ATOM 709 O O . VAL A 1 94 ? -16.484 -8.555 -10.117 1 98.12 94 VAL A O 1
ATOM 712 N N . ARG A 1 95 ? -15.391 -7.258 -8.758 1 97 95 ARG A N 1
ATOM 713 C CA . ARG A 1 95 ? -14.086 -7.824 -9.07 1 97 95 ARG A CA 1
ATOM 714 C C . ARG A 1 95 ? -14.023 -9.305 -8.703 1 97 95 ARG A C 1
ATOM 716 O O . ARG A 1 95 ? -13.602 -10.133 -9.516 1 97 95 ARG A O 1
ATOM 723 N N . MET A 1 96 ? -14.5 -9.617 -7.5 1 97.62 96 MET A N 1
ATOM 724 C CA . MET A 1 96 ? -14.383 -10.984 -7.008 1 97.62 96 MET A CA 1
ATOM 725 C C . MET A 1 96 ? -15.32 -11.922 -7.766 1 97.62 96 MET A C 1
ATOM 727 O O . MET A 1 96 ? -14.961 -13.055 -8.07 1 97.62 96 MET A O 1
ATOM 731 N N . ILE A 1 97 ? -16.516 -11.43 -8.047 1 97.69 97 ILE A N 1
ATOM 732 C CA . ILE A 1 97 ? -17.422 -12.227 -8.859 1 97.69 97 ILE A CA 1
ATOM 733 C C . ILE A 1 97 ? -16.844 -12.406 -10.258 1 97.69 97 ILE A C 1
ATOM 735 O O . ILE A 1 97 ? -16.891 -13.508 -10.82 1 97.69 97 ILE A O 1
ATOM 739 N N . GLY A 1 98 ? -16.344 -11.375 -10.812 1 97.25 98 GLY A N 1
ATOM 740 C CA . GLY A 1 98 ? -15.75 -11.438 -12.141 1 97.25 98 GLY A CA 1
ATOM 741 C C . GLY A 1 98 ? -14.617 -12.438 -12.234 1 97.25 98 GLY A C 1
ATOM 742 O O . GLY A 1 98 ? -14.578 -13.258 -13.156 1 97.25 98 GLY A O 1
ATOM 743 N N . TYR A 1 99 ? -13.711 -12.422 -11.289 1 96.38 99 TYR A N 1
ATOM 744 C CA . TYR A 1 99 ? -12.57 -13.328 -11.281 1 96.38 99 TYR A CA 1
ATOM 745 C C . TYR A 1 99 ? -13.031 -14.773 -11.164 1 96.38 99 TYR A C 1
ATOM 747 O O . TYR A 1 99 ? -12.398 -15.68 -11.719 1 96.38 99 TYR A O 1
ATOM 755 N N . SER A 1 100 ? -14.086 -14.984 -10.406 1 95.69 100 SER A N 1
ATOM 756 C CA . SER A 1 100 ? -14.547 -16.344 -10.156 1 95.69 100 SER A CA 1
ATOM 757 C C . SER A 1 100 ? -15.078 -17 -11.422 1 95.69 100 SER A C 1
ATOM 759 O O . SER A 1 100 ? -15.148 -18.219 -11.516 1 95.69 100 SER A O 1
ATOM 761 N N . TYR A 1 101 ? -15.344 -16.219 -12.438 1 95.81 101 TYR A N 1
ATOM 762 C CA . TYR A 1 101 ? -15.969 -16.812 -13.617 1 95.81 101 TYR A CA 1
ATOM 763 C C . TYR A 1 101 ? -15.023 -16.766 -14.812 1 95.81 101 TYR A C 1
ATOM 765 O O . TYR A 1 101 ? -15.344 -17.266 -15.891 1 95.81 101 TYR A O 1
ATOM 773 N N . ILE A 1 102 ? -13.875 -16.312 -14.641 1 94.75 102 ILE A N 1
ATOM 774 C CA . ILE A 1 102 ? -12.992 -16.172 -15.789 1 94.75 102 ILE A CA 1
ATOM 775 C C . ILE A 1 102 ? -12.438 -17.547 -16.172 1 94.75 102 ILE A C 1
ATOM 777 O O . ILE A 1 102 ? -12.086 -18.344 -15.305 1 94.75 102 ILE A O 1
ATOM 781 N N . GLN A 1 103 ? -12.383 -17.797 -17.484 1 94.25 103 GLN A N 1
ATOM 782 C CA . GLN A 1 103 ? -11.828 -19.047 -18.016 1 94.25 103 GLN A CA 1
ATOM 783 C C . GLN A 1 103 ? -10.57 -18.781 -18.828 1 94.25 103 GLN A C 1
ATOM 785 O O . GLN A 1 103 ? -9.711 -19.656 -18.969 1 94.25 103 GLN A O 1
ATOM 790 N N . ASP A 1 104 ? -10.516 -17.562 -19.391 1 95.44 104 ASP A N 1
ATOM 791 C CA . ASP A 1 104 ? -9.336 -17.062 -20.094 1 95.44 104 ASP A CA 1
ATOM 792 C C . ASP A 1 104 ? -8.602 -16.016 -19.25 1 95.44 104 ASP A C 1
ATOM 794 O O . ASP A 1 104 ? -9.195 -15.039 -18.812 1 95.44 104 ASP A O 1
ATOM 798 N N . PRO A 1 105 ? -7.32 -16.266 -19.062 1 94.75 105 PRO A N 1
ATOM 799 C CA . PRO A 1 105 ? -6.559 -15.367 -18.188 1 94.75 105 PRO A CA 1
ATOM 800 C C . PRO A 1 105 ? -6.574 -13.914 -18.672 1 94.75 105 PRO A C 1
ATOM 802 O O . PRO A 1 105 ? -6.461 -13 -17.859 1 94.75 105 PRO A O 1
ATOM 805 N N . TRP A 1 106 ? -6.809 -13.68 -19.922 1 94.12 106 TRP A N 1
ATOM 806 C CA . TRP A 1 106 ? -6.785 -12.32 -20.438 1 94.12 106 TRP A CA 1
ATOM 807 C C . TRP A 1 106 ? -7.992 -11.531 -19.953 1 94.12 106 TRP A C 1
ATOM 809 O O . TRP A 1 106 ? -7.977 -10.297 -19.938 1 94.12 106 TRP A O 1
ATOM 819 N N . TRP A 1 107 ? -8.969 -12.219 -19.516 1 95 107 TRP A N 1
ATOM 820 C CA . TRP A 1 107 ? -10.18 -11.555 -19.031 1 95 107 TRP A CA 1
ATOM 821 C C . TRP A 1 107 ? -9.969 -10.969 -17.641 1 95 107 TRP A C 1
ATOM 823 O O . TRP A 1 107 ? -10.828 -10.266 -17.109 1 95 107 TRP A O 1
ATOM 833 N N . CYS A 1 108 ? -8.805 -11.188 -17.062 1 95.12 108 CYS A N 1
ATOM 834 C CA . CYS A 1 108 ? -8.508 -10.602 -15.758 1 95.12 108 CYS A CA 1
ATOM 835 C C . CYS A 1 108 ? -8.258 -9.102 -15.875 1 95.12 108 CYS A C 1
ATOM 837 O O . CYS A 1 108 ? -8.406 -8.367 -14.898 1 95.12 108 CYS A O 1
ATOM 839 N N . LEU A 1 109 ? -7.969 -8.594 -17.078 1 95.44 109 LEU A N 1
ATOM 840 C CA . LEU A 1 109 ? -7.484 -7.23 -17.281 1 95.44 109 LEU A CA 1
ATOM 841 C C . LEU A 1 109 ? -8.578 -6.215 -16.984 1 95.44 109 LEU A C 1
ATOM 843 O O . LEU A 1 109 ? -8.344 -5.223 -16.281 1 95.44 109 LEU A O 1
ATOM 847 N N . PRO A 1 110 ? -9.773 -6.457 -17.406 1 95.62 110 PRO A N 1
ATOM 848 C CA . PRO A 1 110 ? -10.82 -5.492 -17.078 1 95.62 110 PRO A CA 1
ATOM 849 C C . PRO A 1 110 ? -11.102 -5.418 -15.57 1 95.62 110 PRO A C 1
ATOM 851 O O . PRO A 1 110 ? -11.398 -4.34 -15.047 1 95.62 110 PRO A O 1
ATOM 854 N N . PHE A 1 111 ? -11.039 -6.484 -14.922 1 95.81 111 PHE A N 1
ATOM 855 C CA . PHE A 1 111 ? -11.297 -6.5 -13.492 1 95.81 111 PHE A CA 1
ATOM 856 C C . PHE A 1 111 ? -10.117 -5.906 -12.727 1 95.81 111 PHE A C 1
ATOM 858 O O . PHE A 1 111 ? -10.297 -5.324 -11.656 1 95.81 111 PHE A O 1
ATOM 865 N N . GLU A 1 112 ? -8.945 -6.098 -13.312 1 93.88 112 GLU A N 1
ATOM 866 C CA . GLU A 1 112 ? -7.773 -5.461 -12.719 1 93.88 112 GLU A CA 1
ATOM 867 C C . GLU A 1 112 ? -7.844 -3.941 -12.852 1 93.88 112 GLU A C 1
ATOM 869 O O . GLU A 1 112 ? -7.375 -3.213 -11.977 1 93.88 112 GLU A O 1
ATOM 874 N N . ALA A 1 113 ? -8.398 -3.502 -13.93 1 94.62 113 ALA A N 1
ATOM 875 C CA . ALA A 1 113 ? -8.562 -2.064 -14.133 1 94.62 113 ALA A CA 1
ATOM 876 C C . ALA A 1 113 ? -9.461 -1.458 -13.062 1 94.62 113 ALA A C 1
ATOM 878 O O . ALA A 1 113 ? -9.312 -0.286 -12.703 1 94.62 113 ALA A O 1
ATOM 879 N N . LEU A 1 114 ? -10.289 -2.248 -12.477 1 96 114 LEU A N 1
ATOM 880 C CA . LEU A 1 114 ? -11.18 -1.779 -11.43 1 96 114 LEU A CA 1
ATOM 881 C C . LEU A 1 114 ? -10.438 -1.604 -10.109 1 96 114 LEU A C 1
ATOM 883 O O . LEU A 1 114 ? -10.977 -1.037 -9.156 1 96 114 LEU A O 1
ATOM 887 N N . GLU A 1 115 ? -9.227 -1.997 -10.086 1 93.44 115 GLU A N 1
ATOM 888 C CA . GLU A 1 115 ? -8.391 -1.812 -8.906 1 93.44 115 GLU A CA 1
ATOM 889 C C . GLU A 1 115 ? -8.242 -0.334 -8.555 1 93.44 115 GLU A C 1
ATOM 891 O O . GLU A 1 115 ? -8.047 0.019 -7.395 1 93.44 115 GLU A O 1
ATOM 896 N N . CYS A 1 116 ? -8.391 0.514 -9.523 1 93.44 116 CYS A N 1
ATOM 897 C CA . CYS A 1 116 ? -8.273 1.946 -9.273 1 93.44 116 CYS A CA 1
ATOM 898 C C . CYS A 1 116 ? -9.328 2.42 -8.289 1 93.44 116 CYS A C 1
ATOM 900 O O . CYS A 1 116 ? -9.07 3.314 -7.48 1 93.44 116 CYS A O 1
ATOM 902 N N . PHE A 1 117 ? -10.422 1.747 -8.219 1 94.5 117 PHE A N 1
ATOM 903 C CA . PHE A 1 117 ? -11.484 2.113 -7.297 1 94.5 117 PHE A CA 1
ATOM 904 C C . PHE A 1 117 ? -11.297 1.432 -5.945 1 94.5 117 PHE A C 1
ATOM 906 O O . PHE A 1 117 ? -11.617 2.006 -4.902 1 94.5 117 PHE A O 1
ATOM 913 N N . THR A 1 118 ? -10.734 0.253 -5.984 1 94.94 118 THR A N 1
ATOM 914 C CA . THR A 1 118 ? -10.688 -0.546 -4.766 1 94.94 118 THR A CA 1
ATOM 915 C C . THR A 1 118 ? -9.391 -0.287 -3.998 1 94.94 118 THR A C 1
ATOM 917 O O . THR A 1 118 ? -9.312 -0.532 -2.793 1 94.94 118 THR A O 1
ATOM 920 N N . VAL A 1 119 ? -8.438 0.202 -4.668 1 91.5 119 VAL A N 1
ATOM 921 C CA . VAL A 1 119 ? -7.16 0.425 -3.994 1 91.5 119 VAL A CA 1
ATOM 922 C C . VAL A 1 119 ? -6.844 1.919 -3.967 1 91.5 119 VAL A C 1
ATOM 924 O O . VAL A 1 119 ? -6.973 2.568 -2.926 1 91.5 119 VAL A O 1
ATOM 927 N N . SER A 1 120 ? -6.648 2.537 -5.145 1 89.12 120 SER A N 1
ATOM 928 C CA . SER A 1 120 ? -6.207 3.924 -5.223 1 89.12 120 SER A CA 1
ATOM 929 C C . SER A 1 120 ? -7.242 4.871 -4.625 1 89.12 120 SER A C 1
ATOM 931 O O . SER A 1 120 ? -6.926 5.672 -3.746 1 89.12 120 SER A O 1
ATOM 933 N N . LEU A 1 121 ? -8.398 4.762 -5.09 1 91.75 121 LEU A N 1
ATOM 934 C CA . LEU A 1 121 ? -9.445 5.66 -4.609 1 91.75 121 LEU A CA 1
ATOM 935 C C . LEU A 1 121 ? -9.742 5.402 -3.137 1 91.75 121 LEU A C 1
ATOM 937 O O . LEU A 1 121 ? -9.891 6.348 -2.355 1 91.75 121 LEU A O 1
ATOM 941 N N . MET A 1 122 ? -9.828 4.176 -2.781 1 94.12 122 MET A N 1
ATOM 942 C CA . MET A 1 122 ? -10.164 3.84 -1.4 1 94.12 122 MET A CA 1
ATOM 943 C C . MET A 1 122 ? -9.047 4.262 -0.453 1 94.12 122 MET A C 1
ATOM 945 O O . MET A 1 122 ? -9.312 4.738 0.652 1 94.12 122 MET A O 1
ATOM 949 N N . ASP A 1 123 ? -7.875 4.082 -0.86 1 89.56 123 ASP A N 1
ATOM 950 C CA . ASP A 1 123 ? -6.738 4.496 -0.039 1 89.56 123 ASP A CA 1
ATOM 951 C C . ASP A 1 123 ? -6.738 6.008 0.176 1 89.56 123 ASP A C 1
ATOM 953 O O . ASP A 1 123 ? -6.547 6.48 1.298 1 89.56 123 ASP A O 1
ATOM 957 N N . THR A 1 124 ? -6.938 6.684 -0.882 1 87 124 THR A N 1
ATOM 958 C CA . THR A 1 124 ? -6.965 8.141 -0.801 1 87 124 THR A CA 1
ATOM 959 C C . THR A 1 124 ? -8.117 8.609 0.087 1 87 124 THR A C 1
ATOM 961 O O . THR A 1 124 ? -7.938 9.5 0.917 1 87 124 THR A O 1
ATOM 964 N N . ALA A 1 125 ? -9.227 8.023 -0.109 1 92.25 125 ALA A N 1
ATOM 965 C CA . ALA A 1 125 ? -10.398 8.367 0.7 1 92.25 125 ALA A CA 1
ATOM 966 C C . ALA A 1 125 ? -10.156 8.039 2.172 1 92.25 125 ALA A C 1
ATOM 968 O O . ALA A 1 125 ? -10.578 8.781 3.057 1 92.25 125 ALA A O 1
ATOM 969 N N . SER A 1 126 ? -9.508 6.98 2.424 1 92.19 126 SER A N 1
ATOM 970 C CA . SER A 1 126 ? -9.25 6.547 3.795 1 92.19 126 SER A CA 1
ATOM 971 C C . SER A 1 126 ? -8.289 7.496 4.5 1 92.19 126 SER A C 1
ATOM 973 O O . SER A 1 126 ? -8.516 7.871 5.656 1 92.19 126 SER A O 1
ATOM 975 N N . VAL A 1 127 ? -7.285 7.871 3.812 1 84 127 VAL A N 1
ATOM 976 C CA . VAL A 1 127 ? -6.289 8.773 4.387 1 84 127 VAL A CA 1
ATOM 977 C C . VAL A 1 127 ? -6.93 10.133 4.668 1 84 127 VAL A C 1
ATOM 979 O O . VAL A 1 127 ? -6.738 10.703 5.746 1 84 127 VAL A O 1
ATOM 982 N N . SER A 1 128 ? -7.656 10.594 3.707 1 87 128 SER A N 1
ATOM 983 C CA . SER A 1 128 ? -8.328 11.883 3.871 1 87 128 SER A CA 1
ATOM 984 C C . SER A 1 128 ? -9.391 11.812 4.957 1 87 128 SER A C 1
ATOM 986 O O . SER A 1 128 ? -9.57 12.766 5.719 1 87 128 SER A O 1
ATOM 988 N N . TYR A 1 129 ? -10.133 10.758 5.008 1 90.19 129 TYR A N 1
ATOM 989 C CA . TYR A 1 129 ? -11.148 10.547 6.039 1 90.19 129 TYR A CA 1
ATOM 990 C C . TYR A 1 129 ? -10.516 10.547 7.426 1 90.19 129 TYR A C 1
ATOM 992 O O . TYR A 1 129 ? -11.023 11.203 8.344 1 90.19 129 TYR A O 1
ATOM 1000 N N . GLY A 1 130 ? -9.445 9.852 7.594 1 87.94 130 GLY A N 1
ATOM 1001 C CA . GLY A 1 130 ? -8.719 9.836 8.852 1 87.94 130 GLY A CA 1
ATOM 1002 C C . GLY A 1 130 ? -8.273 11.219 9.297 1 87.94 130 GLY A C 1
ATOM 1003 O O . GLY A 1 130 ? -8.32 11.539 10.484 1 87.94 130 GLY A O 1
ATOM 1004 N N . ASP A 1 131 ? -7.871 11.93 8.312 1 82.81 131 ASP A N 1
ATOM 1005 C CA . ASP A 1 131 ? -7.441 13.297 8.602 1 82.81 131 ASP A CA 1
ATOM 1006 C C . ASP A 1 131 ? -8.602 14.125 9.156 1 82.81 131 ASP A C 1
ATOM 1008 O O . ASP A 1 131 ? -8.398 14.977 10.023 1 82.81 131 ASP A O 1
ATOM 1012 N N . THR A 1 132 ? -9.75 13.922 8.672 1 86.25 132 THR A N 1
ATOM 1013 C CA . THR A 1 132 ? -10.914 14.688 9.109 1 86.25 132 THR A CA 1
ATOM 1014 C C . THR A 1 132 ? -11.375 14.234 10.492 1 86.25 132 THR A C 1
ATOM 1016 O O . THR A 1 132 ? -11.969 15.016 11.242 1 86.25 132 THR A O 1
ATOM 1019 N N . LEU A 1 133 ? -11.109 13.023 10.812 1 88.56 133 LEU A N 1
ATOM 1020 C CA . LEU A 1 133 ? -11.586 12.453 12.062 1 88.56 133 LEU A CA 1
ATOM 1021 C C . LEU A 1 133 ? -10.578 12.688 13.188 1 88.56 133 LEU A C 1
ATOM 1023 O O . LEU A 1 133 ? -10.922 12.578 14.367 1 88.56 133 LEU A O 1
ATOM 1027 N N . ALA A 1 134 ? -9.398 13 12.781 1 84.81 134 ALA A N 1
ATOM 1028 C CA . ALA A 1 134 ? -8.312 13.094 13.758 1 84.81 134 ALA A CA 1
ATOM 1029 C C . ALA A 1 134 ? -8.117 14.539 14.219 1 84.81 134 ALA A C 1
ATOM 1031 O O . ALA A 1 134 ? -8.68 15.469 13.625 1 84.81 134 ALA A O 1
ATOM 1032 N N . THR A 1 135 ? -7.434 14.68 15.375 1 79.31 135 THR A N 1
ATOM 1033 C CA . THR A 1 135 ? -6.898 15.961 15.82 1 79.31 135 THR A CA 1
ATOM 1034 C C . THR A 1 135 ? -5.445 16.125 15.367 1 79.31 135 THR A C 1
ATOM 1036 O O . THR A 1 135 ? -4.805 15.148 14.969 1 79.31 135 THR A O 1
ATOM 1039 N N . PRO A 1 136 ? -5.004 17.266 15.32 1 73.88 136 PRO A N 1
ATOM 1040 C CA . PRO A 1 136 ? -3.619 17.484 14.898 1 73.88 136 PRO A CA 1
ATOM 1041 C C . PRO A 1 136 ? -2.627 16.594 15.648 1 73.88 136 PRO A C 1
ATOM 1043 O O . PRO A 1 136 ? -1.604 16.188 15.086 1 73.88 136 PRO A O 1
ATOM 1046 N N . SER A 1 137 ? -2.959 16.219 16.844 1 73.31 137 SER A N 1
ATOM 1047 C CA . SER A 1 137 ? -2.047 15.43 17.656 1 73.31 137 SER A CA 1
ATOM 1048 C C . SER A 1 137 ? -2.229 13.938 17.406 1 73.31 137 SER A C 1
ATOM 1050 O O . SER A 1 137 ? -1.359 13.133 17.75 1 73.31 137 SER A O 1
ATOM 1052 N N . THR A 1 138 ? -3.35 13.57 16.672 1 77.69 138 THR A N 1
ATOM 1053 C CA . THR A 1 138 ? -3.641 12.148 16.562 1 77.69 138 THR A CA 1
ATOM 1054 C C . THR A 1 138 ? -3.631 11.703 15.094 1 77.69 138 THR A C 1
ATOM 1056 O O . THR A 1 138 ? -3.893 10.539 14.797 1 77.69 138 THR A O 1
ATOM 1059 N N . ILE A 1 139 ? -3.324 12.625 14.227 1 77.88 139 ILE A N 1
ATOM 1060 C CA . ILE A 1 139 ? -3.363 12.32 12.797 1 77.88 139 ILE A CA 1
ATOM 1061 C C . ILE A 1 139 ? -2.385 11.195 12.477 1 77.88 139 ILE A C 1
ATOM 1063 O O . ILE A 1 139 ? -2.746 10.219 11.812 1 77.88 139 ILE A O 1
ATOM 1067 N N . ALA A 1 140 ? -1.208 11.328 13.031 1 72 140 ALA A N 1
ATOM 1068 C CA . ALA A 1 140 ? -0.186 10.32 12.758 1 72 140 ALA A CA 1
ATOM 1069 C C . ALA A 1 140 ? -0.584 8.969 13.336 1 72 140 ALA A C 1
ATOM 1071 O O . ALA A 1 140 ? -0.354 7.93 12.711 1 72 140 ALA A O 1
ATOM 1072 N N . THR A 1 141 ? -1.196 9.031 14.422 1 74.5 141 THR A N 1
ATOM 1073 C CA . THR A 1 141 ? -1.618 7.809 15.086 1 74.5 141 THR A CA 1
ATOM 1074 C C . THR A 1 141 ? -2.732 7.121 14.305 1 74.5 141 THR A C 1
ATOM 1076 O O . THR A 1 141 ? -2.689 5.906 14.094 1 74.5 141 THR A O 1
ATOM 1079 N N . LEU A 1 142 ? -3.678 7.895 13.867 1 84.12 142 LEU A N 1
ATOM 1080 C CA . LEU A 1 142 ? -4.797 7.332 13.117 1 84.12 142 LEU A CA 1
ATOM 1081 C C . LEU A 1 142 ? -4.336 6.793 11.766 1 84.12 142 LEU A C 1
ATOM 1083 O O . LEU A 1 142 ? -4.781 5.73 11.336 1 84.12 142 LEU A O 1
ATOM 1087 N N . GLN A 1 143 ? -3.469 7.445 11.148 1 80.56 143 GLN A N 1
ATOM 1088 C CA . GLN A 1 143 ? -2.904 6.969 9.891 1 80.56 143 GLN A CA 1
ATOM 1089 C C . GLN A 1 143 ? -2.09 5.695 10.102 1 80.56 143 GLN A C 1
ATOM 1091 O O . GLN A 1 143 ? -2.117 4.793 9.266 1 80.56 143 GLN A O 1
ATOM 1096 N N . GLY A 1 144 ? -1.392 5.703 11.195 1 78 144 GLY A N 1
ATOM 1097 C CA . GLY A 1 144 ? -0.676 4.484 11.539 1 78 144 GLY A CA 1
ATOM 1098 C C . GLY A 1 144 ? -1.593 3.301 11.773 1 78 144 GLY A C 1
ATOM 1099 O O . GLY A 1 144 ? -1.304 2.188 11.336 1 78 144 GLY A O 1
ATOM 1100 N N . MET A 1 145 ? -2.662 3.566 12.406 1 83.5 145 MET A N 1
ATOM 1101 C CA . MET A 1 145 ? -3.641 2.512 12.664 1 83.5 145 MET A CA 1
ATOM 1102 C C . MET A 1 145 ? -4.246 2.01 11.352 1 83.5 145 MET A C 1
ATOM 1104 O O . MET A 1 145 ? -4.418 0.803 11.172 1 83.5 145 MET A O 1
ATOM 1108 N N . TYR A 1 146 ? -4.539 2.994 10.555 1 87.62 146 TYR A N 1
ATOM 1109 C CA . TYR A 1 146 ? -5.051 2.627 9.242 1 87.62 146 TYR A CA 1
ATOM 1110 C C . TYR A 1 146 ? -4.07 1.711 8.516 1 87.62 146 TYR A C 1
ATOM 1112 O O . TYR A 1 146 ? -4.453 0.641 8.031 1 87.62 146 TYR A O 1
ATOM 1120 N N . GLY A 1 147 ? -2.879 2.115 8.438 1 84.25 147 GLY A N 1
ATOM 1121 C CA . GLY A 1 147 ? -1.862 1.311 7.773 1 84.25 147 GLY A CA 1
ATOM 1122 C C . GLY A 1 147 ? -1.678 -0.055 8.406 1 84.25 147 GLY A C 1
ATOM 1123 O O . GLY A 1 147 ? -1.6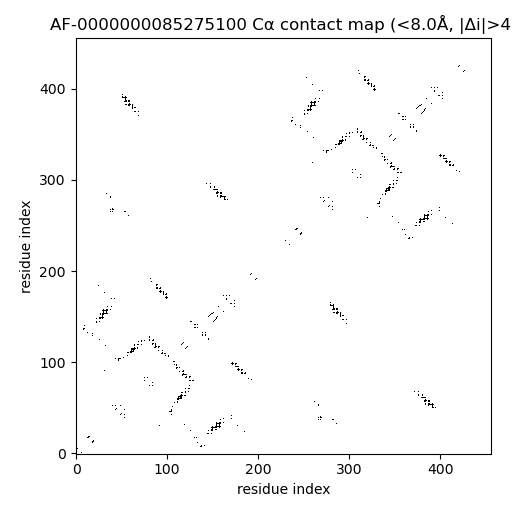03 -1.066 7.707 1 84.25 147 GLY A O 1
ATOM 1124 N N . GLY A 1 148 ? -1.614 -0.077 9.695 1 83.81 148 GLY A N 1
ATOM 1125 C CA . GLY A 1 148 ? -1.435 -1.327 10.414 1 83.81 148 GLY A CA 1
ATOM 1126 C C . GLY A 1 148 ? -2.59 -2.293 10.234 1 83.81 148 GLY A C 1
ATOM 1127 O O . GLY A 1 148 ? -2.381 -3.498 10.078 1 83.81 148 GLY A O 1
ATOM 1128 N N . LEU A 1 149 ? -3.721 -1.752 10.227 1 88.62 149 LEU A N 1
ATOM 1129 C CA . LEU A 1 149 ? -4.898 -2.609 10.133 1 88.62 149 LEU A CA 1
ATOM 1130 C C . LEU A 1 149 ? -5.121 -3.066 8.695 1 88.62 149 LEU A C 1
ATOM 1132 O O . LEU A 1 149 ? -5.332 -4.254 8.438 1 88.62 149 LEU A O 1
ATOM 1136 N N . HIS A 1 150 ? -5.02 -2.139 7.797 1 91.56 150 HIS A N 1
ATOM 1137 C CA . HIS A 1 150 ? -5.305 -2.459 6.402 1 91.56 150 HIS A CA 1
ATOM 1138 C C . HIS A 1 150 ? -4.172 -3.266 5.781 1 91.56 150 HIS A C 1
ATOM 1140 O O . HIS A 1 150 ? -4.395 -4.363 5.266 1 91.56 150 HIS A O 1
ATOM 1146 N N . TYR A 1 151 ? -2.967 -2.855 5.945 1 84.81 151 TYR A N 1
ATOM 1147 C CA . TYR A 1 151 ? -1.843 -3.479 5.258 1 84.81 151 TYR A CA 1
ATOM 1148 C C . TYR A 1 151 ? -1.171 -4.52 6.145 1 84.81 151 TYR A C 1
ATOM 1150 O O . TYR A 1 151 ? -0.392 -5.348 5.664 1 84.81 151 TYR A O 1
ATOM 1158 N N . GLY A 1 152 ? -1.488 -4.477 7.418 1 85.75 152 GLY A N 1
ATOM 1159 C CA . GLY A 1 152 ? -0.924 -5.441 8.352 1 85.75 152 GLY A CA 1
ATOM 1160 C C . GLY A 1 152 ? -1.889 -6.555 8.711 1 85.75 152 GLY A C 1
ATOM 1161 O O . GLY A 1 152 ? -1.934 -7.586 8.039 1 85.75 152 GLY A O 1
ATOM 1162 N N . ILE A 1 153 ? -2.756 -6.195 9.609 1 88.38 153 ILE A N 1
ATOM 1163 C CA . ILE A 1 153 ? -3.65 -7.207 10.156 1 88.38 153 ILE A CA 1
ATOM 1164 C C . ILE A 1 153 ? -4.629 -7.672 9.078 1 88.38 153 ILE A C 1
ATOM 1166 O O . ILE A 1 153 ? -4.855 -8.867 8.906 1 88.38 153 ILE A O 1
ATOM 1170 N N . GLY A 1 154 ? -5.234 -6.777 8.445 1 93.25 154 GLY A N 1
ATOM 1171 C CA . GLY A 1 154 ? -6.195 -7.117 7.41 1 93.25 154 GLY A CA 1
ATOM 1172 C C . GLY A 1 154 ? -5.605 -7.984 6.312 1 93.25 154 GLY A C 1
ATOM 1173 O O . GLY A 1 154 ? -6.125 -9.062 6.016 1 93.25 154 GLY A O 1
ATOM 1174 N N . ARG A 1 155 ? -4.555 -7.516 5.742 1 90.75 155 ARG A N 1
ATOM 1175 C CA . ARG A 1 155 ? -3.885 -8.25 4.672 1 90.75 155 ARG A CA 1
ATOM 1176 C C . ARG A 1 155 ? -3.455 -9.633 5.145 1 90.75 155 ARG A C 1
ATOM 1178 O O . ARG A 1 155 ? -3.596 -10.617 4.41 1 90.75 155 ARG A O 1
ATOM 1185 N N . ALA A 1 156 ? -2.924 -9.75 6.371 1 89.62 156 ALA A N 1
ATOM 1186 C CA . ALA A 1 156 ? -2.496 -11.023 6.941 1 89.62 156 ALA A CA 1
ATOM 1187 C C . ALA A 1 156 ? -3.676 -11.984 7.086 1 89.62 156 ALA A C 1
ATOM 1189 O O . ALA A 1 156 ? -3.584 -13.156 6.715 1 89.62 156 ALA A O 1
ATOM 1190 N N . LEU A 1 157 ? -4.688 -11.477 7.57 1 92.25 157 LEU A N 1
ATOM 1191 C CA . LEU A 1 157 ? -5.875 -12.297 7.773 1 92.25 157 LEU A CA 1
ATOM 1192 C C . LEU A 1 157 ? -6.441 -12.773 6.438 1 92.25 157 LEU A C 1
ATOM 1194 O O . LEU A 1 157 ? -6.82 -13.938 6.305 1 92.25 157 LEU A O 1
ATOM 1198 N N . GLY A 1 158 ? -6.508 -11.891 5.531 1 93.88 158 GLY A N 1
ATOM 1199 C CA . GLY A 1 158 ? -7 -12.258 4.215 1 93.88 158 GLY A CA 1
ATOM 1200 C C . GLY A 1 158 ? -6.188 -13.352 3.559 1 93.88 158 GLY A C 1
ATOM 1201 O O . GLY A 1 158 ? -6.75 -14.273 2.957 1 93.88 158 GLY A O 1
ATOM 1202 N N . SER A 1 159 ? -4.926 -13.25 3.691 1 90.81 159 SER A N 1
ATOM 1203 C CA . SER A 1 159 ? -4.035 -14.234 3.076 1 90.81 159 SER A CA 1
ATOM 1204 C C . SER A 1 159 ? -4.133 -15.586 3.779 1 90.81 159 SER A C 1
ATOM 1206 O O . SER A 1 159 ? -4.156 -16.625 3.125 1 90.81 159 SER A O 1
ATOM 1208 N N . LEU A 1 160 ? -4.176 -15.531 5.09 1 89.81 160 LEU A N 1
ATOM 1209 C CA . LEU A 1 160 ? -4.219 -16.766 5.855 1 89.81 160 LEU A CA 1
ATOM 1210 C C . LEU A 1 160 ? -5.562 -17.469 5.684 1 89.81 160 LEU A C 1
ATOM 1212 O O . LEU A 1 160 ? -5.609 -18.672 5.418 1 89.81 160 LEU A O 1
ATOM 1216 N N . ILE A 1 161 ? -6.559 -16.734 5.809 1 93 161 ILE A N 1
ATOM 1217 C CA . ILE A 1 161 ? -7.895 -17.312 5.648 1 93 161 ILE A CA 1
ATOM 1218 C C . ILE A 1 161 ? -8.094 -17.75 4.203 1 93 161 ILE A C 1
ATOM 1220 O O . ILE A 1 161 ? -8.656 -18.812 3.947 1 93 161 ILE A O 1
ATOM 1224 N N . GLY A 1 162 ? -7.68 -16.922 3.334 1 92.81 162 GLY A N 1
ATOM 1225 C CA . GLY A 1 162 ? -7.785 -17.266 1.924 1 92.81 162 GLY A CA 1
ATOM 1226 C C . GLY A 1 162 ? -7.059 -18.547 1.565 1 92.81 162 GLY A C 1
ATOM 1227 O O . GLY A 1 162 ? -7.613 -19.406 0.886 1 92.81 162 GLY A O 1
ATOM 1228 N N . GLY A 1 163 ? -5.812 -18.688 2.025 1 89.19 163 GLY A N 1
ATOM 1229 C CA . GLY A 1 163 ? -5.047 -19.891 1.75 1 89.19 163 GLY A CA 1
ATOM 1230 C C . GLY A 1 163 ? -5.723 -21.156 2.25 1 89.19 163 GLY A C 1
ATOM 1231 O O . GLY A 1 163 ? -5.73 -22.172 1.561 1 89.19 163 GLY A O 1
ATOM 1232 N N . ASN A 1 164 ? -6.293 -21.031 3.438 1 91 164 ASN A N 1
ATOM 1233 C CA . ASN A 1 164 ? -6.969 -22.188 4.027 1 91 164 ASN A CA 1
ATOM 1234 C C . ASN A 1 164 ? -8.273 -22.5 3.307 1 91 164 ASN A C 1
ATOM 1236 O O . ASN A 1 164 ? -8.609 -23.672 3.105 1 91 164 ASN A O 1
ATOM 1240 N N . LEU A 1 165 ? -8.984 -21.531 2.936 1 93.19 165 LEU A N 1
ATOM 1241 C CA . LEU A 1 165 ? -10.266 -21.734 2.254 1 93.19 165 LEU A CA 1
ATOM 1242 C C . LEU A 1 165 ? -10.047 -22.297 0.857 1 93.19 165 LEU A C 1
ATOM 1244 O O . LEU A 1 165 ? -10.836 -23.141 0.396 1 93.19 165 LEU A O 1
ATOM 1248 N N . ILE A 1 166 ? -9.07 -21.906 0.264 1 92.62 166 ILE A N 1
ATOM 1249 C CA . ILE A 1 166 ? -8.789 -22.344 -1.095 1 92.62 166 ILE A CA 1
ATOM 1250 C C . ILE A 1 166 ? -8.43 -23.828 -1.085 1 92.62 166 ILE A C 1
ATOM 1252 O O . ILE A 1 166 ? -8.773 -24.562 -2.014 1 92.62 166 ILE A O 1
ATOM 1256 N N . LYS A 1 167 ? -7.766 -24.234 -0.039 1 90.56 167 LYS A N 1
ATOM 1257 C CA . LYS A 1 167 ? -7.414 -25.656 0.095 1 90.56 167 LYS A CA 1
ATOM 1258 C C . LYS A 1 167 ? -8.656 -26.531 0.176 1 90.56 167 LYS A C 1
ATOM 1260 O O . LYS A 1 167 ? -8.672 -27.656 -0.329 1 90.56 167 LYS A O 1
ATOM 1265 N N . VAL A 1 168 ? -9.703 -25.984 0.675 1 92.56 168 VAL A N 1
ATOM 1266 C CA . VAL A 1 168 ? -10.875 -26.781 0.976 1 92.56 168 VAL A CA 1
ATOM 1267 C C . VAL A 1 168 ? -11.906 -26.641 -0.14 1 92.56 168 VAL A C 1
ATOM 1269 O O . VAL A 1 168 ? -12.5 -27.625 -0.582 1 92.56 168 VAL A O 1
ATOM 1272 N N . VAL A 1 169 ? -12.133 -25.391 -0.622 1 95.19 169 VAL A N 1
ATOM 1273 C CA . VAL A 1 169 ? -13.281 -25.188 -1.498 1 95.19 169 VAL A CA 1
ATOM 1274 C C . VAL A 1 169 ? -12.805 -24.719 -2.873 1 95.19 169 VAL A C 1
ATOM 1276 O O . VAL A 1 169 ? -13.609 -24.562 -3.795 1 95.19 169 VAL A O 1
ATOM 1279 N N . GLY A 1 170 ? -11.57 -24.453 -3.029 1 93.56 170 GLY A N 1
ATOM 1280 C CA . GLY A 1 170 ? -11.062 -23.984 -4.305 1 93.56 170 GLY A CA 1
ATOM 1281 C C . GLY A 1 170 ? -11.008 -22.469 -4.395 1 93.56 170 GLY A C 1
ATOM 1282 O O . GLY A 1 170 ? -11.656 -21.766 -3.609 1 93.56 170 GLY A O 1
ATOM 1283 N N . ILE A 1 171 ? -10.289 -22 -5.355 1 94.31 171 ILE A N 1
ATOM 1284 C CA . ILE A 1 171 ? -10.008 -20.578 -5.496 1 94.31 171 ILE A CA 1
ATOM 1285 C C . ILE A 1 171 ? -11.266 -19.844 -5.949 1 94.31 171 ILE A C 1
ATOM 1287 O O . ILE A 1 171 ? -11.586 -18.766 -5.43 1 94.31 171 ILE A O 1
ATOM 1291 N N . ARG A 1 172 ? -12.039 -20.391 -6.891 1 95.62 172 ARG A N 1
ATOM 1292 C CA . ARG A 1 172 ? -13.211 -19.734 -7.461 1 95.62 172 ARG A CA 1
ATOM 1293 C C . ARG A 1 172 ? -14.312 -19.578 -6.418 1 95.62 172 ARG A C 1
ATOM 1295 O O . ARG A 1 172 ? -14.922 -18.5 -6.309 1 95.62 172 ARG A O 1
ATOM 1302 N N . ASN A 1 173 ? -14.492 -20.609 -5.652 1 96.56 173 ASN A N 1
ATOM 1303 C CA . ASN A 1 173 ? -15.5 -20.547 -4.602 1 96.56 173 ASN A CA 1
ATOM 1304 C C . ASN A 1 173 ? -15.094 -19.609 -3.482 1 96.56 173 ASN A C 1
ATOM 1306 O O . ASN A 1 173 ? -15.945 -18.969 -2.855 1 96.56 173 ASN A O 1
ATOM 1310 N N . THR A 1 174 ? -13.82 -19.578 -3.279 1 97 174 THR A N 1
ATOM 1311 C CA . THR A 1 174 ? -13.328 -18.641 -2.279 1 97 174 THR A CA 1
ATOM 1312 C C . THR A 1 174 ? -13.602 -17.203 -2.709 1 97 174 THR A C 1
ATOM 1314 O O . THR A 1 174 ? -14.031 -16.375 -1.899 1 97 174 THR A O 1
ATOM 1317 N N . PHE A 1 175 ? -13.383 -16.891 -3.98 1 97.5 175 PHE A N 1
ATOM 1318 C CA . PHE A 1 175 ? -13.656 -15.555 -4.492 1 97.5 175 PHE A CA 1
ATOM 1319 C C . PHE A 1 175 ? -15.148 -15.25 -4.434 1 97.5 175 PHE A C 1
ATOM 1321 O O . PHE A 1 175 ? -15.547 -14.133 -4.105 1 97.5 175 PHE A O 1
ATOM 1328 N N . ARG A 1 176 ? -15.953 -16.203 -4.676 1 97.56 176 ARG A N 1
ATOM 1329 C CA . ARG A 1 176 ? -17.391 -16 -4.602 1 97.56 176 ARG A CA 1
ATOM 1330 C C . ARG A 1 176 ? -17.844 -15.75 -3.166 1 97.56 176 ARG A C 1
ATOM 1332 O O . ARG A 1 176 ? -18.703 -14.906 -2.922 1 97.56 176 ARG A O 1
ATOM 1339 N N . GLY A 1 177 ? -17.266 -16.547 -2.285 1 97.5 177 GLY A N 1
ATOM 1340 C CA . GLY A 1 177 ? -17.547 -16.297 -0.88 1 97.5 177 GLY A CA 1
ATOM 1341 C C . GLY A 1 177 ? -17.125 -14.93 -0.408 1 97.5 177 GLY A C 1
ATOM 1342 O O . GLY A 1 177 ? -17.859 -14.258 0.316 1 97.5 177 GLY A O 1
ATOM 1343 N N . ALA A 1 178 ? -15.945 -14.539 -0.813 1 97.62 178 ALA A N 1
ATOM 1344 C CA . ALA A 1 178 ? -15.438 -13.219 -0.454 1 97.62 178 ALA A CA 1
ATOM 1345 C C . ALA A 1 178 ? -16.328 -12.117 -1.028 1 97.62 178 ALA A C 1
ATOM 1347 O O . ALA A 1 178 ? -16.5 -11.07 -0.405 1 97.62 178 ALA A O 1
ATOM 1348 N N . ALA A 1 179 ? -16.812 -12.359 -2.225 1 98.25 179 ALA A N 1
ATOM 1349 C CA . ALA A 1 179 ? -17.75 -11.406 -2.814 1 98.25 179 ALA A CA 1
ATOM 1350 C C . ALA A 1 179 ? -19 -11.25 -1.943 1 98.25 179 ALA A C 1
ATOM 1352 O O . ALA A 1 179 ? -19.5 -10.141 -1.771 1 98.25 179 ALA A O 1
ATOM 1353 N N . GLY A 1 180 ? -19.438 -12.375 -1.437 1 98.25 180 GLY A N 1
ATOM 1354 C CA . GLY A 1 180 ? -20.562 -12.328 -0.52 1 98.25 180 GLY A CA 1
ATOM 1355 C C . GLY A 1 180 ? -20.281 -11.523 0.734 1 98.25 180 GLY A C 1
ATOM 1356 O O . GLY A 1 180 ? -21.109 -10.719 1.158 1 98.25 180 GLY A O 1
ATOM 1357 N N . VAL A 1 181 ? -19.188 -11.734 1.275 1 98.06 181 VAL A N 1
ATOM 1358 C CA . VAL A 1 181 ? -18.781 -11.008 2.475 1 98.06 181 VAL A CA 1
ATOM 1359 C C . VAL A 1 181 ? -18.672 -9.516 2.164 1 98.06 181 VAL A C 1
ATOM 1361 O O . VAL A 1 181 ? -19.078 -8.672 2.973 1 98.06 181 VAL A O 1
ATOM 1364 N N . SER A 1 182 ? -18.094 -9.18 1.021 1 98.38 182 SER A N 1
ATOM 1365 C CA . SER A 1 182 ? -17.969 -7.785 0.612 1 98.38 182 SER A CA 1
ATOM 1366 C C . SER A 1 182 ? -19.344 -7.145 0.433 1 98.38 182 SER A C 1
ATOM 1368 O O . SER A 1 182 ? -19.547 -5.988 0.804 1 98.38 182 SER A O 1
ATOM 1370 N N . ALA A 1 183 ? -20.266 -7.867 -0.128 1 98.5 183 ALA A N 1
ATOM 1371 C CA . ALA A 1 183 ? -21.609 -7.359 -0.314 1 98.5 183 ALA A CA 1
ATOM 1372 C C . ALA A 1 183 ? -22.281 -7.051 1.026 1 98.5 183 ALA A C 1
ATOM 1374 O O . ALA A 1 183 ? -22.922 -6.012 1.185 1 98.5 183 ALA A O 1
ATOM 1375 N N . VAL A 1 184 ? -22.109 -7.914 1.914 1 98.5 184 VAL A N 1
ATOM 1376 C CA . VAL A 1 184 ? -22.688 -7.727 3.242 1 98.5 184 VAL A CA 1
ATOM 1377 C C . VAL A 1 184 ? -22.031 -6.516 3.914 1 98.5 184 VAL A C 1
ATOM 1379 O O . VAL A 1 184 ? -22.734 -5.688 4.512 1 98.5 184 VAL A O 1
ATOM 1382 N N . ALA A 1 185 ? -20.734 -6.438 3.846 1 98 185 ALA A N 1
ATOM 1383 C CA . ALA A 1 185 ? -20.016 -5.301 4.422 1 98 185 ALA A CA 1
ATOM 1384 C C . ALA A 1 185 ? -20.469 -3.99 3.785 1 98 185 ALA A C 1
ATOM 1386 O O . ALA A 1 185 ? -20.609 -2.975 4.473 1 98 185 ALA A O 1
ATOM 1387 N N . CYS A 1 186 ? -20.625 -4.035 2.5 1 98 186 CYS A N 1
ATOM 1388 C CA . CYS A 1 186 ? -21.078 -2.867 1.753 1 98 186 CYS A CA 1
ATOM 1389 C C . CYS A 1 186 ? -22.438 -2.408 2.24 1 98 186 CYS A C 1
ATOM 1391 O O . CYS A 1 186 ? -22.641 -1.231 2.555 1 98 186 CYS A O 1
ATOM 1393 N N . ILE A 1 187 ? -23.344 -3.299 2.389 1 98 187 ILE A N 1
ATOM 1394 C CA . ILE A 1 187 ? -24.719 -3.002 2.811 1 98 187 ILE A CA 1
ATOM 1395 C C . ILE A 1 187 ? -24.719 -2.516 4.258 1 98 187 ILE A C 1
ATOM 1397 O O . ILE A 1 187 ? -25.344 -1.506 4.578 1 98 187 ILE A O 1
ATOM 1401 N N . LEU A 1 188 ? -24 -3.199 5.082 1 97.56 188 LEU A N 1
ATOM 1402 C CA . LEU A 1 188 ? -23.953 -2.83 6.492 1 97.56 188 LEU A CA 1
ATOM 1403 C C . LEU A 1 188 ? -23.328 -1.446 6.672 1 97.56 188 LEU A C 1
ATOM 1405 O O . LEU A 1 188 ? -23.828 -0.641 7.465 1 97.56 188 LEU A O 1
ATOM 1409 N N . TYR A 1 189 ? -22.281 -1.242 5.961 1 97.19 189 TYR A N 1
ATOM 1410 C CA . TYR A 1 189 ? -21.625 0.055 6.082 1 97.19 189 TYR A CA 1
ATOM 1411 C C . TYR A 1 189 ? -22.531 1.173 5.582 1 97.19 189 TYR A C 1
ATOM 1413 O O . TYR A 1 189 ? -22.547 2.27 6.145 1 97.19 189 TYR A O 1
ATOM 1421 N N . PHE A 1 190 ? -23.234 0.952 4.527 1 96.31 190 PHE A N 1
ATOM 1422 C CA . PHE A 1 190 ? -24.156 1.928 3.98 1 96.31 190 PHE A CA 1
ATOM 1423 C C . PHE A 1 190 ? -25.234 2.277 5.004 1 96.31 190 PHE A C 1
ATOM 1425 O O . PHE A 1 190 ? -25.516 3.455 5.238 1 96.31 190 PHE A O 1
ATOM 1432 N N . PHE A 1 191 ? -25.766 1.274 5.645 1 95.75 191 PHE A N 1
ATOM 1433 C CA . PHE A 1 191 ? -26.844 1.495 6.602 1 95.75 191 PHE A CA 1
ATOM 1434 C C . PHE A 1 191 ? -26.312 2.186 7.855 1 95.75 191 PHE A C 1
ATOM 1436 O O . PHE A 1 191 ? -26.969 3.082 8.398 1 95.75 191 PHE A O 1
ATOM 1443 N N . ILE A 1 192 ? -25.188 1.774 8.305 1 94.38 192 ILE A N 1
ATOM 1444 C CA . ILE A 1 192 ? -24.609 2.373 9.5 1 94.38 192 ILE A CA 1
ATOM 1445 C C . ILE A 1 192 ? -24.297 3.844 9.242 1 94.38 192 ILE A C 1
ATOM 1447 O O . ILE A 1 192 ? -24.594 4.703 10.078 1 94.38 192 ILE A O 1
ATOM 1451 N N . ASN A 1 193 ? -23.688 4.07 8.094 1 91.81 193 ASN A N 1
ATOM 1452 C CA . ASN A 1 193 ? -23.344 5.441 7.734 1 91.81 193 ASN A CA 1
ATOM 1453 C C . ASN A 1 193 ? -24.578 6.309 7.547 1 91.81 193 ASN A C 1
ATOM 1455 O O . ASN A 1 193 ? -24.609 7.461 7.98 1 91.81 193 ASN A O 1
ATOM 1459 N N . TYR A 1 194 ? -25.547 5.832 6.941 1 90.12 194 TYR A N 1
ATOM 1460 C CA . TYR A 1 194 ? -26.781 6.57 6.656 1 90.12 194 TYR A CA 1
ATOM 1461 C C . TYR A 1 194 ? -27.547 6.859 7.934 1 90.12 194 TYR A C 1
ATOM 1463 O O . TYR A 1 194 ? -28.125 7.941 8.086 1 90.12 194 TYR A O 1
ATOM 1471 N N . ASN A 1 195 ? -27.484 5.992 8.891 1 89.5 195 ASN A N 1
ATOM 1472 C CA . ASN A 1 195 ? -28.312 6.137 10.086 1 89.5 195 ASN A CA 1
ATOM 1473 C C . ASN A 1 195 ? -27.547 6.801 11.227 1 89.5 195 ASN A C 1
ATOM 1475 O O . ASN A 1 195 ? -28.109 7.562 12.008 1 89.5 195 ASN A O 1
ATOM 1479 N N . CYS A 1 196 ? -26.297 6.512 11.289 1 85.88 196 CYS A N 1
ATOM 1480 C CA . CYS A 1 196 ? -25.594 6.902 12.508 1 85.88 196 CYS A CA 1
ATOM 1481 C C . CYS A 1 196 ? -24.688 8.102 12.25 1 85.88 196 CYS A C 1
ATOM 1483 O O . CYS A 1 196 ? -24.516 8.953 13.125 1 85.88 196 CYS A O 1
ATOM 1485 N N . PHE A 1 197 ? -24.156 8.242 11.086 1 86.62 197 PHE A N 1
ATOM 1486 C CA . PHE A 1 197 ? -23.062 9.203 10.961 1 86.62 197 PHE A CA 1
ATOM 1487 C C . PHE A 1 197 ? -23.422 10.297 9.961 1 86.62 197 PHE A C 1
ATOM 1489 O O . PHE A 1 197 ? -22.641 11.219 9.734 1 86.62 197 PHE A O 1
ATOM 1496 N N . ARG A 1 198 ? -24.484 10.328 9.445 1 82.56 198 ARG A N 1
ATOM 1497 C CA . ARG A 1 198 ? -24.875 11.281 8.406 1 82.56 198 ARG A CA 1
ATOM 1498 C C . ARG A 1 198 ? -24.844 12.711 8.938 1 82.56 198 ARG A C 1
ATOM 1500 O O . ARG A 1 198 ? -24.328 13.617 8.273 1 82.56 198 ARG A O 1
ATOM 1507 N N . LYS A 1 199 ? -25.359 12.906 10.102 1 81.62 199 LYS A N 1
ATOM 1508 C CA . LYS A 1 199 ? -25.438 14.242 10.68 1 81.62 199 LY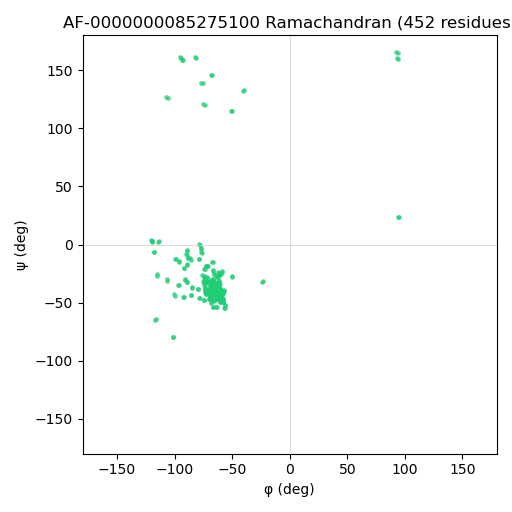S A CA 1
ATOM 1509 C C . LYS A 1 199 ? -24.047 14.805 10.953 1 81.62 199 LYS A C 1
ATOM 1511 O O . LYS A 1 199 ? -23.766 15.969 10.648 1 81.62 199 LYS A O 1
ATOM 1516 N N . GLN A 1 200 ? -23.234 13.938 11.492 1 81.94 200 GLN A N 1
ATOM 1517 C CA . GLN A 1 200 ? -21.891 14.359 11.82 1 81.94 200 GLN A CA 1
ATOM 1518 C C . GLN A 1 200 ? -21.094 14.68 10.562 1 81.94 200 GLN A C 1
ATOM 1520 O O . GLN A 1 200 ? -20.328 15.648 10.531 1 81.94 200 GLN A O 1
ATOM 1525 N N . GLN A 1 201 ? -21.312 13.984 9.578 1 83.88 201 GLN A N 1
ATOM 1526 C CA . GLN A 1 201 ? -20.578 14.164 8.328 1 83.88 201 GLN A CA 1
ATOM 1527 C C . GLN A 1 201 ? -21.047 15.43 7.605 1 83.88 201 GLN A C 1
ATOM 1529 O O . GLN A 1 201 ? -20.219 16.141 7.016 1 83.88 201 GLN A O 1
ATOM 1534 N N . GLN A 1 202 ? -22.25 15.695 7.66 1 78.31 202 GLN A N 1
ATOM 1535 C CA . GLN A 1 202 ? -22.797 16.906 7.043 1 78.31 202 GLN A CA 1
ATOM 1536 C C . GLN A 1 202 ? -22.281 18.156 7.734 1 78.31 202 GLN A C 1
ATOM 1538 O O . GLN A 1 202 ? -21.984 19.156 7.082 1 78.31 202 GLN A O 1
ATOM 1543 N N . GLU A 1 203 ? -22.203 18.062 9.023 1 80.12 203 GLU A N 1
ATOM 1544 C CA . GLU A 1 203 ? -21.688 19.188 9.789 1 80.12 203 GLU A CA 1
ATOM 1545 C C . GLU A 1 203 ? -20.234 19.484 9.445 1 80.12 203 GLU A C 1
ATOM 1547 O O . GLU A 1 203 ? -19.844 20.641 9.336 1 80.12 203 GLU A O 1
ATOM 1552 N N . ARG A 1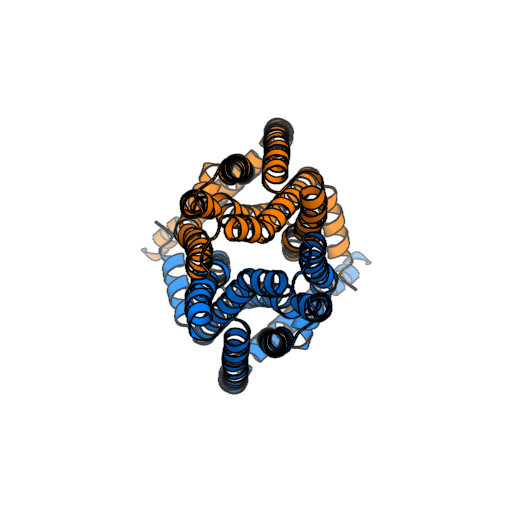 204 ? -19.5 18.453 9.32 1 80.88 204 ARG A N 1
ATOM 1553 C CA . ARG A 1 204 ? -18.094 18.625 8.969 1 80.88 204 ARG A CA 1
ATOM 1554 C C . ARG A 1 204 ? -17.938 19.219 7.57 1 80.88 204 ARG A C 1
ATOM 1556 O O . ARG A 1 204 ? -17.078 20.062 7.336 1 80.88 204 ARG A O 1
ATOM 1563 N N . ARG A 1 205 ? -18.75 18.797 6.75 1 76.56 205 ARG A N 1
ATOM 1564 C CA . ARG A 1 205 ? -18.703 19.297 5.383 1 76.56 205 ARG A CA 1
ATOM 1565 C C . ARG A 1 205 ? -19.078 20.766 5.324 1 76.56 205 ARG A C 1
ATOM 1567 O O . ARG A 1 205 ? -18.453 21.5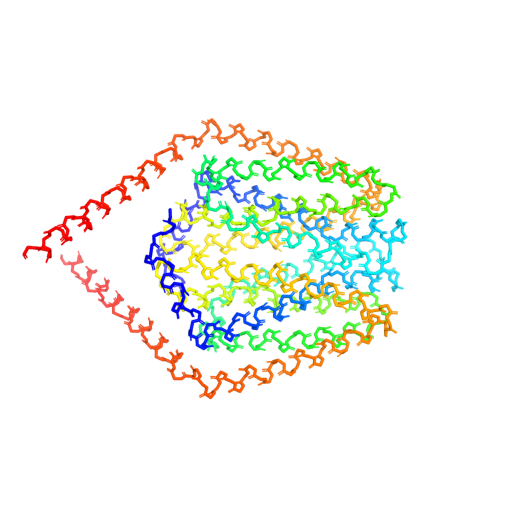47 4.59 1 76.56 205 ARG A O 1
ATOM 1574 N N . GLN A 1 206 ? -20.016 21.188 6.023 1 75.94 206 GLN A N 1
ATOM 1575 C CA . GLN A 1 206 ? -20.469 22.578 6.062 1 75.94 206 GLN A CA 1
ATOM 1576 C C . GLN A 1 206 ? -19.391 23.484 6.68 1 75.94 206 GLN A C 1
ATOM 1578 O O . GLN A 1 206 ? -19.188 24.609 6.223 1 75.94 206 GLN A O 1
ATOM 1583 N N . LYS A 1 207 ? -18.781 22.906 7.637 1 76.44 207 LYS A N 1
ATOM 1584 C CA . LYS A 1 207 ? -17.719 23.672 8.273 1 76.44 207 LYS A CA 1
ATOM 1585 C C . LYS A 1 207 ? -16.547 23.891 7.312 1 76.44 207 LYS A C 1
ATOM 1587 O O . LYS A 1 207 ? -15.953 24.969 7.285 1 76.44 207 LYS A O 1
ATOM 1592 N N . ALA A 1 208 ? -16.281 22.922 6.586 1 73 208 ALA A N 1
ATOM 1593 C CA . ALA A 1 208 ? -15.195 23.016 5.609 1 73 208 ALA A CA 1
ATOM 1594 C C . ALA A 1 208 ? -15.523 24.031 4.516 1 73 208 ALA A C 1
ATOM 1596 O O . ALA A 1 208 ? -14.656 24.781 4.074 1 73 208 ALA A O 1
ATOM 1597 N N . ILE A 1 209 ? -16.734 24.125 4.113 1 73.06 209 ILE A N 1
ATOM 1598 C CA . ILE A 1 209 ? -17.203 25.062 3.088 1 73.06 209 ILE A CA 1
ATOM 1599 C C . ILE A 1 209 ? -17.188 26.484 3.633 1 73.06 209 ILE A C 1
ATOM 1601 O O . ILE A 1 209 ? -16.781 27.406 2.936 1 73.06 209 ILE A O 1
ATOM 1605 N N . SER A 1 210 ? -17.547 26.578 4.84 1 74.56 210 SER A N 1
ATOM 1606 C CA . SER A 1 210 ? -17.578 27.891 5.477 1 74.56 210 SER A CA 1
ATOM 1607 C C . SER A 1 210 ? -16.172 28.453 5.66 1 74.56 210 SER A C 1
ATOM 1609 O O . SER A 1 210 ? -15.953 29.641 5.457 1 74.56 210 SER A O 1
ATOM 1611 N N . GLU A 1 211 ? -15.352 27.594 6.039 1 70.88 211 GLU A N 1
ATOM 1612 C CA . GLU A 1 211 ? -13.977 28.031 6.227 1 70.88 211 GLU A CA 1
ATOM 1613 C C . GLU A 1 211 ? -13.336 28.438 4.902 1 70.88 211 GLU A C 1
ATOM 1615 O O . GLU A 1 211 ? -12.555 29.391 4.848 1 70.88 211 GLU A O 1
ATOM 1620 N N . LYS A 1 212 ? -13.664 27.844 3.881 1 71.06 212 LYS A N 1
ATOM 1621 C CA . LYS A 1 212 ? -13.172 28.172 2.547 1 71.06 212 LYS A CA 1
ATOM 1622 C C . LYS A 1 212 ? -13.75 29.484 2.057 1 71.06 212 LYS A C 1
ATOM 1624 O O . LYS A 1 212 ? -13.047 30.297 1.447 1 71.06 212 LYS A O 1
ATOM 1629 N N . THR A 1 213 ? -14.898 29.625 2.295 1 66.81 213 THR A N 1
ATOM 1630 C CA . THR A 1 213 ? -15.578 30.844 1.897 1 66.81 213 THR A CA 1
ATOM 1631 C C . THR A 1 213 ? -15.039 32.031 2.682 1 66.81 213 THR A C 1
ATOM 1633 O O . THR A 1 213 ? -14.844 33.125 2.121 1 66.81 213 THR A O 1
ATOM 1636 N N . ASN A 1 214 ? -14.805 31.781 3.938 1 68.62 214 ASN A N 1
ATOM 1637 C CA . ASN A 1 214 ? -14.273 32.844 4.777 1 68.62 214 ASN A CA 1
ATOM 1638 C C . ASN A 1 214 ? -12.859 33.25 4.359 1 68.62 214 ASN A C 1
ATOM 1640 O O . ASN A 1 214 ? -12.508 34.406 4.367 1 68.62 214 ASN A O 1
ATOM 1644 N N . LYS A 1 215 ? -12.141 32.312 4.07 1 66.81 215 LYS A N 1
ATOM 1645 C CA . LYS A 1 215 ? -10.773 32.594 3.639 1 66.81 215 LYS A CA 1
ATOM 1646 C C . LYS A 1 215 ? -10.75 33.312 2.289 1 66.81 215 LYS A C 1
ATOM 1648 O O . LYS A 1 215 ? -9.93 34.188 2.064 1 66.81 215 LYS A O 1
ATOM 1653 N N . ALA A 1 216 ? -11.617 32.938 1.436 1 67.75 216 ALA A N 1
ATOM 1654 C CA . ALA A 1 216 ? -11.75 33.594 0.133 1 67.75 216 ALA A CA 1
ATOM 1655 C C . ALA A 1 216 ? -12.164 35.031 0.285 1 67.75 216 ALA A C 1
ATOM 1657 O O . ALA A 1 216 ? -11.664 35.906 -0.426 1 67.75 216 ALA A O 1
ATOM 1658 N N . THR A 1 217 ? -12.961 35.25 1.134 1 68.75 217 THR A N 1
ATOM 1659 C CA . THR A 1 217 ? -13.453 36.594 1.373 1 68.75 217 THR A CA 1
ATOM 1660 C C . THR A 1 217 ? -12.344 37.469 1.947 1 68.75 217 THR A C 1
ATOM 1662 O O . THR A 1 217 ? -12.195 38.625 1.548 1 68.75 217 THR A O 1
ATOM 1665 N N . VAL A 1 218 ? -11.531 36.844 2.744 1 72.81 218 VAL A N 1
ATOM 1666 C CA . VAL A 1 218 ? -10.453 37.594 3.375 1 72.81 218 VAL A CA 1
ATOM 1667 C C . VAL A 1 218 ? -9.367 37.938 2.344 1 72.81 218 VAL A C 1
ATOM 1669 O O . VAL A 1 218 ? -8.812 39.031 2.342 1 72.81 218 VAL A O 1
ATOM 1672 N N . THR A 1 219 ? -9.086 37.031 1.531 1 71.19 219 THR A N 1
ATOM 1673 C CA . THR A 1 219 ? -8.078 37.219 0.493 1 71.19 219 THR A CA 1
ATOM 1674 C C . THR A 1 219 ? -8.547 38.25 -0.526 1 71.19 219 THR A C 1
ATOM 1676 O O . THR A 1 219 ? -7.762 39.094 -0.983 1 71.19 219 THR A O 1
ATOM 1679 N N . GLU A 1 220 ? -9.805 38.156 -0.949 1 70.56 220 GLU A N 1
ATOM 1680 C CA . GLU A 1 220 ? -10.375 39.125 -1.864 1 70.56 220 GLU A CA 1
ATOM 1681 C C . GLU A 1 220 ? -10.367 40.531 -1.254 1 70.56 220 GLU A C 1
ATOM 1683 O O . GLU A 1 220 ? -10.094 41.531 -1.945 1 70.56 220 GLU A O 1
ATOM 1688 N N . GLU A 1 221 ? -10.609 40.594 -0.053 1 68.69 221 GLU A N 1
ATOM 1689 C CA . GLU A 1 221 ? -10.602 41.875 0.641 1 68.69 221 GLU A CA 1
ATOM 1690 C C . GLU A 1 221 ? -9.195 42.469 0.701 1 68.69 221 GLU A C 1
ATOM 1692 O O . GLU A 1 221 ? -9.008 43.688 0.53 1 68.69 221 GLU A O 1
ATOM 1697 N N . LYS A 1 222 ? -8.156 41.688 0.87 1 76.56 222 LYS A N 1
ATOM 1698 C CA . LYS A 1 222 ? -6.773 42.156 0.889 1 76.56 222 LYS A CA 1
ATOM 1699 C C . LYS A 1 222 ? -6.336 42.625 -0.489 1 76.56 222 LYS A C 1
ATOM 1701 O O . LYS A 1 222 ? -5.586 43.594 -0.601 1 76.56 222 LYS A O 1
ATOM 1706 N N . LYS A 1 223 ? -6.707 42.031 -1.463 1 77.56 223 LYS A N 1
ATOM 1707 C CA . LYS A 1 223 ? -6.398 42.469 -2.824 1 77.56 223 LYS A CA 1
ATOM 1708 C C . LYS A 1 223 ? -7.035 43.812 -3.135 1 77.56 223 LYS A C 1
ATOM 1710 O O . LYS A 1 223 ? -6.426 44.656 -3.795 1 77.56 223 LYS A O 1
ATOM 1715 N N . HIS A 1 224 ? -8.195 43.875 -2.666 1 72.38 224 HIS A N 1
ATOM 1716 C CA . HIS A 1 224 ? -8.875 45.125 -2.893 1 72.38 224 HIS A CA 1
ATOM 1717 C C . HIS A 1 224 ? -8.188 46.281 -2.148 1 72.38 224 HIS A C 1
ATOM 1719 O O . HIS A 1 224 ? -8.133 47.406 -2.645 1 72.38 224 HIS A O 1
ATOM 1725 N N . THR A 1 225 ? -7.527 45.906 -1.134 1 69.94 225 THR A N 1
ATOM 1726 C CA . THR A 1 225 ? -6.848 46.906 -0.332 1 69.94 225 THR A CA 1
ATOM 1727 C C . THR A 1 225 ? -5.473 47.219 -0.917 1 69.94 225 THR A C 1
ATOM 1729 O O . THR A 1 225 ? -5.004 48.375 -0.835 1 69.94 225 THR A O 1
ATOM 1732 N N . GLU A 1 226 ? -4.867 46.25 -1.419 1 71.06 226 GLU A N 1
ATOM 1733 C CA . GLU A 1 226 ? -3.547 46.5 -2 1 71.06 226 GLU A CA 1
ATOM 1734 C C . GLU A 1 226 ? -3.648 47.188 -3.346 1 71.06 226 GLU A C 1
ATOM 1736 O O . GLU A 1 226 ? -2.695 47.844 -3.787 1 71.06 226 GLU A O 1
ATOM 1741 N N . ASP A 1 227 ? -4.664 47.031 -4.031 1 67.19 227 ASP A N 1
ATOM 1742 C CA . ASP A 1 227 ? -4.879 47.688 -5.32 1 67.19 227 ASP A CA 1
ATOM 1743 C C . ASP A 1 227 ? -5.312 49.156 -5.133 1 67.19 227 ASP A C 1
ATOM 1745 O O . ASP A 1 227 ? -5.418 49.906 -6.105 1 67.19 227 ASP A O 1
ATOM 1749 N N . LYS A 1 228 ? -5.441 49.625 -3.99 1 55.88 228 LYS A N 1
ATOM 1750 C CA . LYS A 1 228 ? -5.676 51.062 -3.729 1 55.88 228 LYS A CA 1
ATOM 1751 C C . LYS A 1 228 ? -4.426 51.719 -3.172 1 55.88 228 LYS A C 1
ATOM 1753 O O . LYS A 1 228 ? -3.705 51.125 -2.363 1 55.88 228 LYS A O 1
ATOM 1758 N N . MET B 1 1 ? -10.531 25.562 -10.633 1 32.25 1 MET B N 1
ATOM 1759 C CA . MET B 1 1 ? -9.117 25.703 -10.961 1 32.25 1 MET B CA 1
ATOM 1760 C C . MET B 1 1 ? -8.25 25.594 -9.711 1 32.25 1 MET B C 1
ATOM 1762 O O . MET B 1 1 ? -8.523 26.234 -8.695 1 32.25 1 MET B O 1
ATOM 1766 N N . PRO B 1 2 ? -7.512 24.438 -9.625 1 47.03 2 PRO B N 1
ATOM 1767 C CA . PRO B 1 2 ? -6.707 24.469 -8.406 1 47.03 2 PRO B CA 1
ATOM 1768 C C . PRO B 1 2 ? -6.109 25.859 -8.141 1 47.03 2 PRO B C 1
ATOM 1770 O O . PRO B 1 2 ? -5.898 26.625 -9.07 1 47.03 2 PRO B O 1
ATOM 1773 N N . SER B 1 3 ? -6.234 26.297 -6.988 1 53.47 3 SER B N 1
ATOM 1774 C CA . SER B 1 3 ? -5.77 27.656 -6.727 1 53.47 3 SER B CA 1
ATOM 1775 C C . SER B 1 3 ? -4.348 27.859 -7.238 1 53.47 3 SER B C 1
ATOM 1777 O O . SER B 1 3 ? -3.539 26.922 -7.23 1 53.47 3 SER B O 1
ATOM 1779 N N . ASN B 1 4 ? -4.141 28.719 -8.227 1 56.16 4 ASN B N 1
ATOM 1780 C CA . ASN B 1 4 ? -2.881 29.203 -8.781 1 56.16 4 ASN B CA 1
ATOM 1781 C C . ASN B 1 4 ? -1.741 29.078 -7.773 1 56.16 4 ASN B C 1
ATOM 1783 O O . ASN B 1 4 ? -0.614 28.75 -8.141 1 56.16 4 ASN B O 1
ATOM 1787 N N . LYS B 1 5 ? -2.064 29.203 -6.531 1 61 5 LYS B N 1
ATOM 1788 C CA . LYS B 1 5 ? -1.049 29.141 -5.484 1 61 5 LYS B CA 1
ATOM 1789 C C . LYS B 1 5 ? -0.59 27.703 -5.246 1 61 5 LYS B C 1
ATOM 1791 O O . LYS B 1 5 ? 0.604 27.453 -5.086 1 61 5 LYS B O 1
ATOM 1796 N N . VAL B 1 6 ? -1.506 26.859 -5.434 1 62.28 6 VAL B N 1
ATOM 1797 C CA . VAL B 1 6 ? -1.194 25.438 -5.215 1 62.28 6 VAL B CA 1
ATOM 1798 C C . VAL B 1 6 ? -0.318 24.922 -6.352 1 62.28 6 VAL B C 1
ATOM 1800 O O . VAL B 1 6 ? 0.645 24.188 -6.117 1 62.28 6 VAL B O 1
ATOM 1803 N N . THR B 1 7 ? -0.625 25.328 -7.484 1 67.56 7 THR B N 1
ATOM 1804 C CA . THR B 1 7 ? 0.143 24.891 -8.641 1 67.56 7 THR B CA 1
ATOM 1805 C C . THR B 1 7 ? 1.556 25.453 -8.609 1 67.56 7 THR B C 1
ATOM 1807 O O . THR B 1 7 ? 2.521 24.766 -8.938 1 67.56 7 THR B O 1
ATOM 1810 N N . LYS B 1 8 ? 1.639 26.641 -8.258 1 71.38 8 LYS B N 1
ATOM 1811 C CA . LYS B 1 8 ? 2.955 27.266 -8.188 1 71.38 8 LYS B CA 1
ATOM 1812 C C . LYS B 1 8 ? 3.809 26.641 -7.09 1 71.38 8 LYS B C 1
ATOM 1814 O O . LYS B 1 8 ? 4.996 26.375 -7.297 1 71.38 8 LYS B O 1
ATOM 1819 N N . ASP B 1 9 ? 3.16 26.391 -6.027 1 73.44 9 ASP B N 1
ATOM 1820 C CA . ASP B 1 9 ? 3.846 25.766 -4.898 1 73.44 9 ASP B CA 1
ATOM 1821 C C . ASP B 1 9 ? 4.293 24.344 -5.242 1 73.44 9 ASP B C 1
ATOM 1823 O O . ASP B 1 9 ? 5.383 23.922 -4.852 1 73.44 9 ASP B O 1
ATOM 1827 N N . PHE B 1 10 ? 3.502 23.828 -6.012 1 73.25 10 PHE B N 1
ATOM 1828 C CA . PHE B 1 10 ? 3.811 22.469 -6.422 1 73.25 10 PHE B CA 1
ATOM 1829 C C . PHE B 1 10 ? 4.992 22.453 -7.387 1 73.25 10 PHE B C 1
ATOM 1831 O O . PHE B 1 10 ? 5.883 21.609 -7.262 1 73.25 10 PHE B O 1
ATOM 1838 N N . LYS B 1 11 ? 5.008 23.297 -8.234 1 76.94 11 LYS B N 1
ATOM 1839 C CA . LYS B 1 11 ? 6.109 23.391 -9.188 1 76.94 11 LYS B CA 1
ATOM 1840 C C . LYS B 1 11 ? 7.426 23.703 -8.477 1 76.94 11 LYS B C 1
ATOM 1842 O O . LYS B 1 11 ? 8.469 23.141 -8.836 1 76.94 11 LYS B O 1
ATOM 1847 N N . SER B 1 12 ? 7.262 24.516 -7.539 1 78.19 12 SER B N 1
ATOM 1848 C CA . SER B 1 12 ? 8.461 24.859 -6.777 1 78.19 12 SER B CA 1
ATOM 1849 C C . SER B 1 12 ? 8.984 23.656 -6.004 1 78.19 12 SER B C 1
ATOM 1851 O O . SER B 1 12 ? 10.203 23.453 -5.898 1 78.19 12 SER B O 1
ATOM 1853 N N . LEU B 1 13 ? 8.141 22.875 -5.562 1 76.38 13 LEU B N 1
ATOM 1854 C CA . LEU B 1 13 ? 8.492 21.672 -4.816 1 76.38 13 LEU B CA 1
ATOM 1855 C C . LEU B 1 13 ? 9.227 20.688 -5.707 1 76.38 13 LEU B C 1
ATOM 1857 O O . LEU B 1 13 ? 10.219 20.078 -5.285 1 76.38 13 LEU B O 1
ATOM 1861 N N . LEU B 1 14 ? 8.797 20.688 -6.902 1 78.5 14 LEU B N 1
ATOM 1862 C CA . LEU B 1 14 ? 9.391 19.719 -7.832 1 78.5 14 LEU B CA 1
ATOM 1863 C C . LEU B 1 14 ? 10.75 20.219 -8.32 1 78.5 14 LEU B C 1
ATOM 1865 O O . LEU B 1 14 ? 11.547 19.438 -8.836 1 78.5 14 LEU B O 1
ATOM 1869 N N . LYS B 1 15 ? 10.945 21.422 -8.039 1 83.56 15 LYS B N 1
ATOM 1870 C CA . LYS B 1 15 ? 12.242 21.984 -8.406 1 83.56 15 LYS B CA 1
ATOM 1871 C C . LYS B 1 15 ? 13.281 21.75 -7.316 1 83.56 15 LYS B C 1
ATOM 1873 O O . LYS B 1 15 ? 14.484 21.875 -7.555 1 83.56 15 LYS B O 1
ATOM 1878 N N . ASN B 1 16 ? 12.797 21.328 -6.207 1 88.38 16 ASN B N 1
ATOM 1879 C CA . ASN B 1 16 ? 13.688 21 -5.102 1 88.38 16 ASN B CA 1
ATOM 1880 C C . ASN B 1 16 ? 14.391 19.672 -5.332 1 88.38 16 ASN B C 1
ATOM 1882 O O . ASN B 1 16 ? 13.734 18.625 -5.453 1 88.38 16 ASN B O 1
ATOM 1886 N N . ALA B 1 17 ? 15.742 19.703 -5.363 1 90.19 17 ALA B N 1
ATOM 1887 C CA . ALA B 1 17 ? 16.547 18.531 -5.656 1 90.19 17 ALA B CA 1
ATOM 1888 C C . ALA B 1 17 ? 16.328 17.422 -4.617 1 90.19 17 ALA B C 1
ATOM 1890 O O . ALA B 1 17 ? 16.359 16.234 -4.941 1 90.19 17 ALA B O 1
ATOM 1891 N N . GLU B 1 18 ? 16.109 17.797 -3.463 1 92.75 18 GLU B N 1
ATOM 1892 C CA . GLU B 1 18 ? 15.867 16.828 -2.389 1 92.75 18 GLU B CA 1
ATOM 1893 C C . GLU B 1 18 ? 14.547 16.094 -2.588 1 92.75 18 GLU B C 1
ATOM 1895 O O . GLU B 1 18 ? 14.477 14.875 -2.42 1 92.75 18 GLU B O 1
ATOM 1900 N N . VAL B 1 19 ? 13.562 16.859 -3.004 1 93.5 19 VAL B N 1
ATOM 1901 C CA . VAL B 1 19 ? 12.242 16.281 -3.244 1 93.5 19 VAL B CA 1
ATOM 1902 C C . VAL B 1 19 ? 12.297 15.359 -4.453 1 93.5 19 VAL B C 1
ATOM 1904 O O . VAL B 1 19 ? 11.742 14.258 -4.426 1 93.5 19 VAL B O 1
ATOM 1907 N N . LEU B 1 20 ? 12.977 15.742 -5.406 1 93.38 20 LEU B N 1
ATOM 1908 C CA . LEU B 1 20 ? 13.078 14.945 -6.625 1 93.38 20 LEU B CA 1
ATOM 1909 C C . LEU B 1 20 ? 13.82 13.641 -6.363 1 93.38 20 LEU B C 1
ATOM 1911 O O . LEU B 1 20 ? 13.414 12.586 -6.855 1 93.38 20 LEU B O 1
ATOM 1915 N N . THR B 1 21 ? 14.867 13.773 -5.664 1 94.5 21 THR B N 1
ATOM 1916 C CA . THR B 1 21 ? 15.648 12.586 -5.336 1 94.5 21 THR B CA 1
ATOM 1917 C C . THR B 1 21 ? 14.828 11.617 -4.5 1 94.5 21 THR B C 1
ATOM 1919 O O . THR B 1 21 ? 14.859 10.406 -4.734 1 94.5 21 THR B O 1
ATOM 1922 N N . TYR B 1 22 ? 14.109 12.172 -3.555 1 94.12 22 TYR B N 1
ATOM 1923 C CA . TYR B 1 22 ? 13.227 11.383 -2.703 1 94.12 22 TYR B CA 1
ATOM 1924 C C . TYR B 1 22 ? 12.164 10.664 -3.531 1 94.12 22 TYR B C 1
ATOM 1926 O O . TYR B 1 22 ? 11.953 9.461 -3.369 1 94.12 22 TYR B O 1
ATOM 1934 N N . LEU B 1 23 ? 11.664 11.312 -4.512 1 94.62 23 LEU B N 1
ATOM 1935 C CA . LEU B 1 23 ? 10.602 10.742 -5.344 1 94.62 23 LEU B CA 1
ATOM 1936 C C . LEU B 1 23 ? 11.164 9.68 -6.281 1 94.62 23 LEU B C 1
ATOM 1938 O O . LEU B 1 23 ? 10.5 8.672 -6.543 1 94.62 23 LEU B O 1
ATOM 1942 N N . LEU B 1 24 ? 12.281 9.875 -6.699 1 95.56 24 LEU B N 1
ATOM 1943 C CA . LEU B 1 24 ? 12.922 8.891 -7.574 1 95.56 24 LEU B CA 1
ATOM 1944 C C . LEU B 1 24 ? 13.219 7.602 -6.816 1 95.56 24 LEU B C 1
ATOM 1946 O O . LEU B 1 24 ? 13.039 6.508 -7.355 1 95.56 24 LEU B O 1
ATOM 1950 N N . VAL B 1 25 ? 13.695 7.73 -5.633 1 96.62 25 VAL B N 1
ATOM 1951 C CA . VAL B 1 25 ? 13.977 6.566 -4.793 1 96.62 25 VAL B CA 1
ATOM 1952 C C . VAL B 1 25 ? 12.68 5.812 -4.516 1 96.62 25 VAL B C 1
ATOM 1954 O O . VAL B 1 25 ? 12.656 4.578 -4.535 1 96.62 25 VAL B O 1
ATOM 1957 N N . MET B 1 26 ? 11.609 6.543 -4.359 1 95.69 26 MET B N 1
ATOM 1958 C CA . MET B 1 26 ? 10.328 5.91 -4.074 1 95.69 26 MET B CA 1
ATOM 1959 C C . MET B 1 26 ? 9.789 5.191 -5.309 1 95.69 26 MET B C 1
ATOM 1961 O O . MET B 1 26 ? 9.125 4.156 -5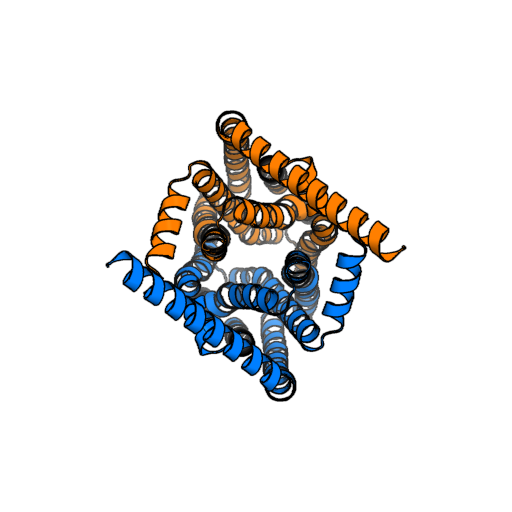.191 1 95.69 26 MET B O 1
ATOM 1965 N N . MET B 1 27 ? 10.117 5.758 -6.387 1 95.38 27 MET B N 1
ATOM 1966 C CA . MET B 1 27 ? 9.734 5.082 -7.621 1 95.38 27 MET B CA 1
ATOM 1967 C C . MET B 1 27 ? 10.492 3.773 -7.785 1 95.38 27 MET B C 1
ATOM 1969 O O . MET B 1 27 ? 9.914 2.756 -8.164 1 95.38 27 MET B O 1
ATOM 1973 N N . ILE B 1 28 ? 11.742 3.799 -7.5 1 97.31 28 ILE B N 1
ATOM 1974 C CA . ILE B 1 28 ? 12.586 2.617 -7.617 1 97.31 28 ILE B CA 1
ATOM 1975 C C . ILE B 1 28 ? 12.125 1.549 -6.629 1 97.31 28 ILE B C 1
ATOM 1977 O O . ILE B 1 28 ? 11.992 0.376 -6.988 1 97.31 28 ILE B O 1
ATOM 1981 N N . THR B 1 29 ? 11.883 1.951 -5.43 1 96.81 29 THR B N 1
ATOM 1982 C CA . THR B 1 29 ? 11.438 0.997 -4.422 1 96.81 29 THR B CA 1
ATOM 1983 C C . THR B 1 29 ? 10.047 0.469 -4.758 1 96.81 29 THR B C 1
ATOM 1985 O O . THR B 1 29 ? 9.719 -0.674 -4.434 1 96.81 29 THR B O 1
ATOM 1988 N N . GLY B 1 30 ? 9.305 1.31 -5.418 1 94.62 30 GLY B N 1
ATOM 1989 C CA . GLY B 1 30 ? 8.031 0.837 -5.922 1 94.62 30 GLY B CA 1
ATOM 1990 C C . GLY B 1 30 ? 8.164 -0.264 -6.957 1 94.62 30 GLY B C 1
ATOM 1991 O O . GLY B 1 30 ? 7.371 -1.207 -6.977 1 94.62 30 GLY B O 1
ATOM 1992 N N . ALA B 1 31 ? 9.117 -0.113 -7.77 1 95.75 31 ALA B N 1
ATOM 1993 C CA . ALA B 1 31 ? 9.391 -1.141 -8.773 1 95.75 31 ALA B CA 1
ATOM 1994 C C . ALA B 1 31 ? 9.805 -2.455 -8.109 1 95.75 31 ALA B C 1
ATOM 1996 O O . ALA B 1 31 ? 9.375 -3.529 -8.539 1 95.75 31 ALA B O 1
ATOM 1997 N N . PHE B 1 32 ? 10.617 -2.336 -7.062 1 97 32 PHE B N 1
ATOM 1998 C CA . PHE B 1 32 ? 11.023 -3.533 -6.332 1 97 32 PHE B CA 1
ATOM 1999 C C . PHE B 1 32 ? 9.828 -4.18 -5.645 1 97 32 PHE B C 1
ATOM 2001 O O . PHE B 1 32 ? 9.719 -5.406 -5.605 1 97 32 PHE B O 1
ATOM 2008 N N . PHE B 1 33 ? 9.008 -3.367 -5.168 1 93.06 33 PHE B N 1
ATOM 2009 C CA . PHE B 1 33 ? 7.805 -3.846 -4.5 1 93.06 33 PHE B CA 1
ATOM 2010 C C . PHE B 1 33 ? 6.906 -4.602 -5.477 1 93.06 33 PHE B C 1
ATOM 2012 O O . PHE B 1 33 ? 6.445 -5.703 -5.176 1 93.06 33 PHE B O 1
ATOM 2019 N N . GLY B 1 34 ? 6.707 -4.039 -6.582 1 90.12 34 GLY B N 1
ATOM 2020 C CA . GLY B 1 34 ? 5.898 -4.691 -7.598 1 90.12 34 GLY B CA 1
ATOM 2021 C C . GLY B 1 34 ? 6.5 -5.996 -8.086 1 90.12 34 GLY B C 1
ATOM 2022 O O . GLY B 1 34 ? 5.785 -6.984 -8.273 1 90.12 34 GLY B O 1
ATOM 2023 N N . LEU B 1 35 ? 7.762 -5.965 -8.297 1 93.12 35 LEU B N 1
ATOM 2024 C CA . LEU B 1 35 ? 8.477 -7.152 -8.758 1 93.12 35 LEU B CA 1
ATOM 2025 C C . LEU B 1 35 ? 8.344 -8.289 -7.75 1 93.12 35 LEU B C 1
ATOM 2027 O O . LEU B 1 35 ? 7.965 -9.406 -8.109 1 93.12 35 LEU B O 1
ATOM 2031 N N . LEU B 1 36 ? 8.617 -7.957 -6.488 1 92.12 36 LEU B N 1
ATOM 2032 C CA . LEU B 1 36 ? 8.625 -8.984 -5.449 1 92.12 36 LEU B CA 1
ATOM 2033 C C . LEU B 1 36 ? 7.215 -9.469 -5.152 1 92.12 36 LEU B C 1
ATOM 2035 O O . LEU B 1 36 ? 6.988 -10.664 -4.969 1 92.12 36 LEU B O 1
ATOM 2039 N N . ASP B 1 37 ? 6.406 -8.555 -5.137 1 85.44 37 ASP B N 1
ATOM 2040 C CA . ASP B 1 37 ? 5.027 -8.875 -4.766 1 85.44 37 ASP B CA 1
ATOM 2041 C C . ASP B 1 37 ? 4.406 -9.859 -5.758 1 85.44 37 ASP B C 1
ATOM 2043 O O . ASP B 1 37 ? 3.635 -10.734 -5.367 1 85.44 37 ASP B O 1
ATOM 2047 N N . LEU B 1 38 ? 4.77 -9.742 -6.949 1 82.38 38 LEU B N 1
ATOM 2048 C CA . LEU B 1 38 ? 4.156 -10.57 -7.98 1 82.38 38 LEU B CA 1
ATOM 2049 C C . LEU B 1 38 ? 4.953 -11.852 -8.203 1 82.38 38 LEU B C 1
ATOM 2051 O O . LEU B 1 38 ? 4.398 -12.953 -8.148 1 82.38 38 LEU B O 1
ATOM 2055 N N . PHE B 1 39 ? 6.141 -11.797 -8.289 1 90.44 39 PHE B N 1
ATOM 2056 C CA . PHE B 1 39 ? 6.902 -12.914 -8.844 1 90.44 39 PHE B CA 1
ATOM 2057 C C . PHE B 1 39 ? 7.484 -13.773 -7.727 1 90.44 39 PHE B C 1
ATOM 2059 O O . PHE B 1 39 ? 7.938 -14.898 -7.973 1 90.44 39 PHE B O 1
ATOM 2066 N N . LEU B 1 40 ? 7.414 -13.203 -6.551 1 90.12 40 LEU B N 1
ATOM 2067 C CA . LEU B 1 40 ? 7.77 -14.078 -5.434 1 90.12 40 LEU B CA 1
ATOM 2068 C C . LEU B 1 40 ? 6.84 -15.281 -5.371 1 90.12 40 LEU B C 1
ATOM 2070 O O . LEU B 1 40 ? 7.285 -16.406 -5.125 1 90.12 40 LEU B O 1
ATOM 2074 N N . PHE B 1 41 ? 5.617 -15.125 -5.621 1 84.94 41 PHE B N 1
ATOM 2075 C CA . PHE B 1 41 ? 4.641 -16.203 -5.539 1 84.94 41 PHE B CA 1
ATOM 2076 C C . PHE B 1 41 ? 4.816 -17.188 -6.695 1 84.94 41 PHE B C 1
ATOM 2078 O O . PHE B 1 41 ? 4.598 -18.391 -6.539 1 84.94 41 PHE B O 1
ATOM 2085 N N . TRP B 1 42 ? 5.25 -16.609 -7.723 1 84.25 42 TRP B N 1
ATOM 2086 C CA . TRP B 1 42 ? 5.57 -17.484 -8.844 1 84.25 42 TRP B CA 1
ATOM 2087 C C . TRP B 1 42 ? 6.75 -18.391 -8.508 1 84.25 42 TRP B C 1
ATOM 2089 O O . TRP B 1 42 ? 6.73 -19.578 -8.805 1 84.25 42 TRP B O 1
ATOM 2099 N N . LEU B 1 43 ? 7.742 -17.812 -7.953 1 91.12 43 LEU B N 1
ATOM 2100 C CA . LEU B 1 43 ? 8.914 -18.578 -7.547 1 91.12 43 LEU B CA 1
ATOM 2101 C C . LEU B 1 43 ? 8.531 -19.672 -6.555 1 91.12 43 LEU B C 1
ATOM 2103 O O . LEU B 1 43 ? 8.984 -20.812 -6.68 1 91.12 43 LEU B O 1
ATOM 2107 N N . LEU B 1 44 ? 7.688 -19.359 -5.617 1 92 44 LEU B N 1
ATOM 2108 C CA . LEU B 1 44 ? 7.285 -20.312 -4.586 1 92 44 LEU B CA 1
ATOM 2109 C C . LEU B 1 44 ? 6.453 -21.438 -5.184 1 92 44 LEU B C 1
ATOM 2111 O O . LEU B 1 44 ? 6.613 -22.594 -4.805 1 92 44 LEU B O 1
ATOM 2115 N N . GLN B 1 45 ? 5.629 -21.047 -6.086 1 86.69 45 GLN B N 1
ATOM 2116 C CA . GLN B 1 45 ? 4.836 -22.062 -6.77 1 86.69 45 GLN B CA 1
ATOM 2117 C C . GLN B 1 45 ? 5.73 -23.016 -7.57 1 86.69 45 GLN B C 1
ATOM 2119 O O . GLN B 1 45 ? 5.484 -24.219 -7.609 1 86.69 45 GLN B O 1
ATOM 2124 N N . ASP B 1 46 ? 6.73 -22.422 -8.195 1 88.12 46 ASP B N 1
ATOM 2125 C CA . ASP B 1 46 ? 7.684 -23.219 -8.961 1 88.12 46 ASP B CA 1
ATOM 2126 C C . ASP B 1 46 ? 8.445 -24.188 -8.055 1 88.12 46 ASP B C 1
ATOM 2128 O O . ASP B 1 46 ? 8.852 -25.266 -8.484 1 88.12 46 ASP B O 1
ATOM 2132 N N . LEU B 1 47 ? 8.578 -23.844 -6.836 1 93.19 47 LEU B N 1
ATOM 2133 C CA . LEU B 1 47 ? 9.281 -24.672 -5.859 1 93.19 47 LEU B CA 1
ATOM 2134 C C . LEU B 1 47 ? 8.336 -25.656 -5.191 1 93.19 47 LEU B C 1
ATOM 2136 O O . LEU B 1 47 ? 8.734 -26.406 -4.305 1 93.19 47 LEU B O 1
ATOM 2140 N N . GLY B 1 48 ? 6.988 -25.562 -5.516 1 90.62 48 GLY B N 1
ATOM 2141 C CA . GLY B 1 48 ? 6.008 -26.516 -5.023 1 90.62 48 GLY B CA 1
ATOM 2142 C C . GLY B 1 48 ? 5.328 -26.062 -3.74 1 90.62 48 GLY B C 1
ATOM 2143 O O . GLY B 1 48 ? 4.832 -26.891 -2.975 1 90.62 48 GLY B O 1
ATOM 2144 N N . ALA B 1 49 ? 5.32 -24.844 -3.533 1 91.31 49 ALA B N 1
ATOM 2145 C CA . ALA B 1 49 ? 4.707 -24.344 -2.309 1 91.31 49 ALA B CA 1
ATOM 2146 C C . ALA B 1 49 ? 3.195 -24.562 -2.322 1 91.31 49 ALA B C 1
ATOM 2148 O O . ALA B 1 49 ? 2.557 -24.453 -3.371 1 91.31 49 ALA B O 1
ATOM 2149 N N . SER B 1 50 ? 2.684 -24.828 -1.083 1 88.88 50 SER B N 1
ATOM 2150 C CA . SER B 1 50 ? 1.24 -24.969 -0.928 1 88.88 50 SER B CA 1
ATOM 2151 C C . SER B 1 50 ? 0.554 -23.609 -0.818 1 88.88 50 SER B C 1
ATOM 2153 O O . SER B 1 50 ? 1.201 -22.609 -0.526 1 88.88 50 SER B O 1
ATOM 2155 N N . LYS B 1 51 ? -0.685 -23.578 -1.055 1 86.5 51 LYS B N 1
ATOM 2156 C CA . LYS B 1 51 ? -1.476 -22.359 -0.919 1 86.5 51 LYS B CA 1
ATOM 2157 C C . LYS B 1 51 ? -1.445 -21.844 0.516 1 86.5 51 LYS B C 1
ATOM 2159 O O . LYS B 1 51 ? -1.46 -20.641 0.744 1 86.5 51 LYS B O 1
ATOM 2164 N N . VAL B 1 52 ? -1.344 -22.766 1.419 1 87.69 52 VAL B N 1
ATOM 2165 C CA . VAL B 1 52 ? -1.271 -22.406 2.828 1 87.69 52 VAL B CA 1
ATOM 2166 C C . VAL B 1 52 ? 0.05 -21.688 3.109 1 87.69 52 VAL B C 1
ATOM 2168 O O . VAL B 1 52 ? 0.081 -20.688 3.826 1 87.69 52 VAL B O 1
ATOM 2171 N N . LEU B 1 53 ? 1.093 -22.234 2.539 1 90.19 53 LEU B N 1
ATOM 2172 C CA . LEU B 1 53 ? 2.395 -21.594 2.725 1 90.19 53 LEU B CA 1
ATOM 2173 C C . LEU B 1 53 ? 2.402 -20.188 2.135 1 90.19 53 LEU B C 1
ATOM 2175 O O . LEU B 1 53 ? 3.021 -19.281 2.693 1 90.19 53 LEU B O 1
ATOM 2179 N N . MET B 1 54 ? 1.699 -20.047 1.05 1 87.75 54 MET B N 1
ATOM 2180 C CA . MET B 1 54 ? 1.621 -18.719 0.438 1 87.75 54 MET B CA 1
ATOM 2181 C C . MET B 1 54 ? 0.893 -17.734 1.353 1 87.75 54 MET B C 1
ATOM 2183 O O . MET B 1 54 ? 1.309 -16.594 1.493 1 87.75 54 MET B O 1
ATOM 2187 N N . GLY B 1 55 ? -0.152 -18.172 1.932 1 86.94 55 GLY B N 1
ATOM 2188 C CA . GLY B 1 55 ? -0.857 -17.359 2.902 1 86.94 55 GLY B CA 1
ATOM 2189 C C . GLY B 1 55 ? -0.015 -17.016 4.117 1 86.94 55 GLY B C 1
ATOM 2190 O O . GLY B 1 55 ? -0.028 -15.867 4.582 1 86.94 55 GLY B O 1
ATOM 2191 N N . ILE B 1 56 ? 0.735 -17.938 4.535 1 91.44 56 ILE B N 1
ATOM 2192 C CA . ILE B 1 56 ? 1.598 -17.75 5.695 1 91.44 56 ILE B CA 1
ATOM 2193 C C . ILE B 1 56 ? 2.682 -16.719 5.367 1 91.44 56 ILE B C 1
ATOM 2195 O O . ILE B 1 56 ? 3.057 -15.914 6.219 1 91.44 56 ILE B O 1
ATOM 2199 N N . THR B 1 57 ? 3.18 -16.781 4.195 1 91.56 57 THR B N 1
ATOM 2200 C CA . THR B 1 57 ? 4.234 -15.875 3.756 1 91.56 57 THR B CA 1
ATOM 2201 C C . THR B 1 57 ? 3.779 -14.422 3.879 1 91.56 57 THR B C 1
ATOM 2203 O O . THR B 1 57 ? 4.48 -13.594 4.469 1 91.56 57 THR B O 1
ATOM 2206 N N . VAL B 1 58 ? 2.646 -14.195 3.367 1 88 58 VAL B N 1
ATOM 2207 C CA . VAL B 1 58 ? 2.121 -12.836 3.416 1 88 58 VAL B CA 1
ATOM 2208 C C . VAL B 1 58 ? 1.817 -12.445 4.863 1 88 58 VAL B C 1
ATOM 2210 O O . VAL B 1 58 ? 2.062 -11.312 5.273 1 88 58 VAL B O 1
ATOM 2213 N N . THR B 1 59 ? 1.315 -13.398 5.625 1 89.88 59 THR B N 1
ATOM 2214 C CA . THR B 1 59 ? 0.983 -13.156 7.023 1 89.88 59 THR B CA 1
ATOM 2215 C C . THR B 1 59 ? 2.234 -12.812 7.824 1 89.88 59 THR B C 1
ATOM 2217 O O . THR B 1 59 ? 2.217 -11.891 8.648 1 89.88 59 THR B O 1
ATOM 2220 N N . VAL B 1 60 ? 3.238 -13.453 7.547 1 92.31 60 VAL B N 1
ATOM 2221 C CA . VAL B 1 60 ? 4.492 -13.211 8.258 1 92.31 60 VAL B CA 1
ATOM 2222 C C . VAL B 1 60 ? 5.043 -11.836 7.879 1 92.31 60 VAL B C 1
ATOM 2224 O O . VAL B 1 60 ? 5.477 -11.078 8.75 1 92.31 60 VAL B O 1
ATOM 2227 N N . GLY B 1 61 ? 5.055 -11.516 6.625 1 90.5 61 GLY B N 1
ATOM 2228 C CA . GLY B 1 61 ? 5.531 -10.219 6.168 1 90.5 61 GLY B CA 1
ATOM 2229 C C . GLY B 1 61 ? 4.758 -9.062 6.762 1 90.5 61 GLY B C 1
ATOM 2230 O O . GLY B 1 61 ? 5.355 -8.086 7.223 1 90.5 61 GLY B O 1
ATOM 2231 N N . THR B 1 62 ? 3.514 -9.219 6.828 1 87.25 62 THR B N 1
ATOM 2232 C CA . THR B 1 62 ? 2.66 -8.141 7.301 1 87.25 62 THR B CA 1
ATOM 2233 C C . THR B 1 62 ? 2.67 -8.07 8.828 1 87.25 62 THR B C 1
ATOM 2235 O O . THR B 1 62 ? 2.67 -6.984 9.406 1 87.25 62 THR B O 1
ATOM 2238 N N . ALA B 1 63 ? 2.682 -9.172 9.461 1 87.62 63 ALA B N 1
ATOM 2239 C CA . ALA B 1 63 ? 2.699 -9.234 10.922 1 87.62 63 ALA B CA 1
ATOM 2240 C C . ALA B 1 63 ? 4 -8.656 11.477 1 87.62 63 ALA B C 1
ATOM 2242 O O . ALA B 1 63 ? 4 -8.008 12.523 1 87.62 63 ALA B O 1
ATOM 2243 N N . ALA B 1 64 ? 4.98 -8.914 10.789 1 90.62 64 ALA B N 1
ATOM 2244 C CA . ALA B 1 64 ? 6.27 -8.375 11.211 1 90.62 64 ALA B CA 1
ATOM 2245 C C . ALA B 1 64 ? 6.293 -6.852 11.109 1 90.62 64 ALA B C 1
ATOM 2247 O O . ALA B 1 64 ? 7.07 -6.184 11.797 1 90.62 64 ALA B O 1
ATOM 2248 N N . GLY B 1 65 ? 5.449 -6.332 10.305 1 89.44 65 GLY B N 1
ATOM 2249 C CA . GLY B 1 65 ? 5.375 -4.891 10.102 1 89.44 65 GLY B CA 1
ATOM 2250 C C . GLY B 1 65 ? 4.746 -4.16 11.273 1 89.44 65 GLY B C 1
ATOM 2251 O O . GLY B 1 65 ? 5.027 -2.98 11.5 1 89.44 65 GLY B O 1
ATOM 2252 N N . ILE B 1 66 ? 4 -4.879 12.055 1 84.81 66 ILE B N 1
ATOM 2253 C CA . ILE B 1 66 ? 3.25 -4.254 13.141 1 84.81 66 ILE B CA 1
ATOM 2254 C C . ILE B 1 66 ? 4.219 -3.705 14.188 1 84.81 66 ILE B C 1
ATOM 2256 O O . ILE B 1 66 ? 4.184 -2.518 14.508 1 84.81 66 ILE B O 1
ATOM 2260 N N . PRO B 1 67 ? 5.09 -4.453 14.695 1 87.25 67 PRO B N 1
ATOM 2261 C CA . PRO B 1 67 ? 6.035 -3.918 15.68 1 87.25 67 PRO B CA 1
ATOM 2262 C C . PRO B 1 67 ? 6.926 -2.818 15.102 1 87.25 67 PRO B C 1
ATOM 2264 O O . PRO B 1 67 ? 7.281 -1.873 15.812 1 87.25 67 PRO B O 1
ATOM 2267 N N . ILE B 1 68 ? 7.23 -2.926 13.875 1 88.88 68 ILE B N 1
ATOM 2268 C CA . ILE B 1 68 ? 8.117 -1.952 13.25 1 88.88 68 ILE B CA 1
ATOM 2269 C C . ILE B 1 68 ? 7.375 -0.629 13.062 1 88.88 68 ILE B C 1
ATOM 2271 O O . ILE B 1 68 ? 7.973 0.444 13.18 1 88.88 68 ILE B O 1
ATOM 2275 N N . LEU B 1 69 ? 6.117 -0.747 12.844 1 84.31 69 LEU B N 1
ATOM 2276 C CA . LEU B 1 69 ? 5.316 0.464 12.695 1 84.31 69 LEU B CA 1
ATOM 2277 C C . LEU B 1 69 ? 5.293 1.264 13.992 1 84.31 69 LEU B C 1
ATOM 2279 O O . LEU B 1 69 ? 5.379 2.494 13.969 1 84.31 69 LEU B O 1
ATOM 2283 N N . VAL B 1 70 ? 5.207 0.571 15.078 1 82 70 VAL B N 1
ATOM 2284 C CA . VAL B 1 70 ? 5.188 1.215 16.391 1 82 70 VAL B CA 1
ATOM 2285 C C . VAL B 1 70 ? 6.566 1.803 16.688 1 82 70 VAL B C 1
ATOM 2287 O O . VAL B 1 70 ? 6.668 2.891 17.266 1 82 70 VAL B O 1
ATOM 2290 N N . ALA B 1 71 ? 7.512 1.162 16.203 1 89.94 71 ALA B N 1
ATOM 2291 C CA . ALA B 1 71 ? 8.883 1.578 16.5 1 89.94 71 ALA B CA 1
ATOM 2292 C C . ALA B 1 71 ? 9.383 2.58 15.461 1 89.94 71 ALA B C 1
ATOM 2294 O O . ALA B 1 71 ? 10.453 3.166 15.617 1 89.94 71 ALA B O 1
ATOM 2295 N N . SER B 1 72 ? 8.672 2.779 14.453 1 89.31 72 SER B N 1
ATOM 2296 C CA . SER B 1 72 ? 9.133 3.543 13.305 1 89.31 72 SER B CA 1
ATOM 2297 C C . SER B 1 72 ? 9.461 4.98 13.688 1 89.31 72 SER B C 1
ATOM 2299 O O . SER B 1 72 ? 10.438 5.555 13.195 1 89.31 72 SER B O 1
ATOM 2301 N N . LYS B 1 73 ? 8.648 5.566 14.562 1 85.5 73 LYS B N 1
ATOM 2302 C CA . LYS B 1 73 ? 8.898 6.938 14.992 1 85.5 73 LYS B CA 1
ATOM 2303 C C . LYS B 1 73 ? 10.281 7.074 15.625 1 85.5 73 LYS B C 1
ATOM 2305 O O . LYS B 1 73 ? 11.023 8 15.305 1 85.5 73 LYS B O 1
ATOM 2310 N N . HIS B 1 74 ? 10.523 6.188 16.5 1 89.44 74 HIS B N 1
ATOM 2311 C CA . HIS B 1 74 ? 11.812 6.199 17.188 1 89.44 74 HIS B CA 1
ATOM 2312 C C . HIS B 1 74 ? 12.953 5.965 16.219 1 89.44 74 HIS B C 1
ATOM 2314 O O . HIS B 1 74 ? 13.984 6.641 16.281 1 89.44 74 HIS B O 1
ATOM 2320 N N . ILE B 1 75 ? 12.789 5.129 15.32 1 92.25 75 ILE B N 1
ATOM 2321 C CA . ILE B 1 75 ? 13.836 4.781 14.359 1 92.25 75 ILE B CA 1
ATOM 2322 C C . ILE B 1 75 ? 14.102 5.965 13.438 1 92.25 75 ILE B C 1
ATOM 2324 O O . ILE B 1 75 ? 15.258 6.344 13.219 1 92.25 75 ILE B O 1
ATOM 2328 N N . ILE B 1 76 ? 13.086 6.562 13.008 1 92 76 ILE B N 1
ATOM 2329 C CA . ILE B 1 76 ? 13.188 7.672 12.062 1 92 76 ILE B CA 1
ATOM 2330 C C . ILE B 1 76 ? 13.805 8.883 12.766 1 92 76 ILE B C 1
ATOM 2332 O O . ILE B 1 76 ? 14.617 9.602 12.172 1 92 76 ILE B O 1
ATOM 2336 N N . SER B 1 77 ? 13.406 9.055 14.047 1 90.25 77 SER B N 1
ATOM 2337 C CA . SER B 1 77 ? 13.945 10.188 14.797 1 90.25 77 SER B CA 1
ATOM 2338 C C . SER B 1 77 ? 15.43 10.008 15.07 1 90.25 77 SER B C 1
ATOM 2340 O O . SER B 1 77 ? 16.188 10.984 15.117 1 90.25 77 SER B O 1
ATOM 2342 N N . THR B 1 78 ? 15.836 8.781 15.195 1 91.94 78 THR B N 1
ATOM 2343 C CA . THR B 1 78 ? 17.234 8.508 15.547 1 91.94 78 THR B CA 1
ATOM 2344 C C . THR B 1 78 ? 18.109 8.477 14.297 1 91.94 78 THR B C 1
ATOM 2346 O O . THR B 1 78 ? 19.188 9.062 14.281 1 91.94 78 THR B O 1
ATOM 2349 N N . LEU B 1 79 ? 17.656 7.844 13.25 1 93.06 79 LEU B N 1
ATOM 2350 C CA . LEU B 1 79 ? 18.484 7.652 12.062 1 93.06 79 LEU B CA 1
ATOM 2351 C C . LEU B 1 79 ? 18.297 8.805 11.078 1 93.06 79 LEU B C 1
ATOM 2353 O O . LEU B 1 79 ? 19.172 9.086 10.266 1 93.06 79 LEU B O 1
ATOM 2357 N N . GLY B 1 80 ? 17.109 9.375 11.094 1 91.38 80 GLY B N 1
ATOM 2358 C CA . GLY B 1 80 ? 16.734 10.32 10.062 1 91.38 80 GLY B CA 1
ATOM 2359 C C . GLY B 1 80 ? 15.977 9.68 8.914 1 91.38 80 GLY B C 1
ATOM 2360 O O . GLY B 1 80 ? 16.078 8.477 8.695 1 91.38 80 GLY B O 1
ATOM 2361 N N . HIS B 1 81 ? 15.258 10.469 8.156 1 93.38 81 HIS B N 1
ATOM 2362 C CA . HIS B 1 81 ? 14.414 9.969 7.082 1 93.38 81 HIS B CA 1
ATOM 2363 C C . HIS B 1 81 ? 15.25 9.336 5.973 1 93.38 81 HIS B C 1
ATOM 2365 O O . HIS B 1 81 ? 15 8.203 5.566 1 93.38 81 HIS B O 1
ATOM 2371 N N . ALA B 1 82 ? 16.281 10.07 5.566 1 94.06 82 ALA B N 1
ATOM 2372 C CA . ALA B 1 82 ? 17.094 9.609 4.445 1 94.06 82 ALA B CA 1
ATOM 2373 C C . ALA B 1 82 ? 17.797 8.305 4.777 1 94.06 82 ALA B C 1
ATOM 2375 O O . ALA B 1 82 ? 17.828 7.375 3.965 1 94.06 82 ALA B O 1
ATOM 2376 N N . ASN B 1 83 ? 18.328 8.234 5.965 1 95.25 83 ASN B N 1
ATOM 2377 C CA . ASN B 1 83 ? 19.062 7.043 6.387 1 95.25 83 ASN B CA 1
ATOM 2378 C C . ASN B 1 83 ? 18.125 5.848 6.547 1 95.25 83 ASN B C 1
ATOM 2380 O O . ASN B 1 83 ? 18.531 4.703 6.332 1 95.25 83 ASN B O 1
ATOM 2384 N N . THR B 1 84 ? 16.953 6.125 6.934 1 96.38 84 THR B N 1
ATOM 2385 C CA . THR B 1 84 ? 15.969 5.062 7.055 1 96.38 84 THR B CA 1
ATOM 2386 C C . THR B 1 84 ? 15.625 4.48 5.684 1 96.38 84 THR B C 1
ATOM 2388 O O . THR B 1 84 ? 15.469 3.27 5.539 1 96.38 84 THR B O 1
ATOM 2391 N N . LEU B 1 85 ? 15.523 5.34 4.691 1 97.06 85 LEU B N 1
ATOM 2392 C CA . LEU B 1 85 ? 15.25 4.887 3.334 1 97.06 85 LEU B CA 1
ATOM 2393 C C . LEU B 1 85 ? 16.422 4.086 2.781 1 97.06 85 LEU B C 1
ATOM 2395 O O . LEU B 1 85 ? 16.219 3.094 2.076 1 97.06 85 LEU B O 1
ATOM 2399 N N . ILE B 1 86 ? 17.625 4.539 3.131 1 97.81 86 ILE B N 1
ATOM 2400 C CA . ILE B 1 86 ? 18.828 3.834 2.715 1 97.81 86 ILE B CA 1
ATOM 2401 C C . ILE B 1 86 ? 18.859 2.438 3.334 1 97.81 86 ILE B C 1
ATOM 2403 O O . ILE B 1 86 ? 19.203 1.463 2.666 1 97.81 86 ILE B O 1
ATOM 2407 N N . LEU B 1 87 ? 18.484 2.438 4.547 1 97.81 87 LEU B N 1
ATOM 2408 C CA . LEU B 1 87 ? 18.406 1.153 5.234 1 97.81 87 LEU B CA 1
ATOM 2409 C C . LEU B 1 87 ? 17.422 0.229 4.523 1 97.81 87 LEU B C 1
ATOM 2411 O O . LEU B 1 87 ? 17.688 -0.964 4.363 1 97.81 87 LEU B O 1
ATOM 2415 N N . GLY B 1 88 ? 16.281 0.732 4.121 1 97.62 88 GLY B N 1
ATOM 2416 C CA . GLY B 1 88 ? 15.305 -0.047 3.375 1 97.62 88 GLY B CA 1
ATOM 2417 C C . GLY B 1 88 ? 15.859 -0.604 2.076 1 97.62 88 GLY B C 1
ATOM 2418 O O . GLY B 1 88 ? 15.633 -1.771 1.749 1 97.62 88 GLY B O 1
ATOM 2419 N N . LEU B 1 89 ? 16.609 0.207 1.393 1 98.19 89 LEU B N 1
ATOM 2420 C CA . LEU B 1 89 ? 17.219 -0.225 0.14 1 98.19 89 LEU B CA 1
ATOM 2421 C C . LEU B 1 89 ? 18.203 -1.355 0.381 1 98.19 89 LEU B C 1
ATOM 2423 O O . LEU B 1 89 ? 18.297 -2.291 -0.418 1 98.19 89 LEU B O 1
ATOM 2427 N N . ALA B 1 90 ? 18.938 -1.213 1.428 1 98.25 90 ALA B N 1
ATOM 2428 C CA . ALA B 1 90 ? 19.891 -2.258 1.785 1 98.25 90 ALA B CA 1
ATOM 2429 C C . ALA B 1 90 ? 19.188 -3.582 2.057 1 98.25 90 ALA B C 1
ATOM 2431 O O . ALA B 1 90 ? 19.656 -4.645 1.658 1 98.25 90 ALA B O 1
ATOM 2432 N N . PHE B 1 91 ? 18.094 -3.506 2.699 1 98.25 91 PHE B N 1
ATOM 2433 C CA . PHE B 1 91 ? 17.359 -4.723 3.025 1 98.25 91 PHE B CA 1
ATOM 2434 C C . PHE B 1 91 ? 16.719 -5.32 1.779 1 98.25 91 PHE B C 1
ATOM 2436 O O . PHE B 1 91 ? 16.516 -6.531 1.699 1 98.25 91 PHE B O 1
ATOM 2443 N N . TYR B 1 92 ? 16.375 -4.484 0.793 1 98.06 92 TYR B N 1
ATOM 2444 C CA . TYR B 1 92 ? 15.93 -5.023 -0.485 1 98.06 92 TYR B CA 1
ATOM 2445 C C . TYR B 1 92 ? 17.016 -5.883 -1.126 1 98.06 92 TYR B C 1
ATOM 2447 O O . TYR B 1 92 ? 16.703 -6.91 -1.743 1 98.06 92 TYR B O 1
ATOM 2455 N N . VAL B 1 93 ? 18.25 -5.398 -1 1 98.38 93 VAL B N 1
ATOM 2456 C CA . VAL B 1 93 ? 19.359 -6.176 -1.542 1 98.38 93 VAL B CA 1
ATOM 2457 C C . VAL B 1 93 ? 19.391 -7.555 -0.883 1 98.38 93 VAL B C 1
ATOM 2459 O O . VAL B 1 93 ? 19.469 -8.578 -1.569 1 98.38 93 VAL B O 1
ATOM 2462 N N . VAL B 1 94 ? 19.312 -7.59 0.407 1 98.19 94 VAL B N 1
ATOM 2463 C CA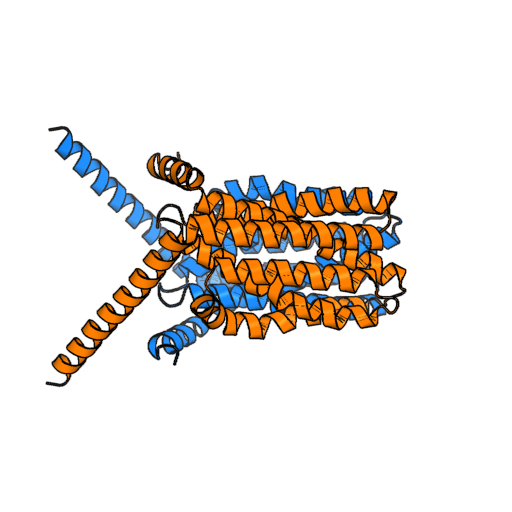 . VAL B 1 94 ? 19.391 -8.828 1.175 1 98.19 94 VAL B CA 1
ATOM 2464 C C . VAL B 1 94 ? 18.219 -9.734 0.804 1 98.19 94 VAL B C 1
ATOM 2466 O O . VAL B 1 94 ? 18.391 -10.938 0.599 1 98.19 94 VAL B O 1
ATOM 2469 N N . ARG B 1 95 ? 17.062 -9.227 0.701 1 97.06 95 ARG B N 1
ATOM 2470 C CA . ARG B 1 95 ? 15.859 -9.984 0.382 1 97.06 95 ARG B CA 1
ATOM 2471 C C . ARG B 1 95 ? 15.961 -10.617 -1.003 1 97.06 95 ARG B C 1
ATOM 2473 O O . ARG B 1 95 ? 15.703 -11.812 -1.167 1 97.06 95 ARG B O 1
ATOM 2480 N N . MET B 1 96 ? 16.391 -9.812 -1.977 1 97.62 96 MET B N 1
ATOM 2481 C CA . MET B 1 96 ? 16.422 -10.281 -3.357 1 97.62 96 MET B CA 1
ATOM 2482 C C . MET B 1 96 ? 17.516 -11.328 -3.553 1 97.62 96 MET B C 1
ATOM 2484 O O . MET B 1 96 ? 17.312 -12.312 -4.27 1 97.62 96 MET B O 1
ATOM 2488 N N . ILE B 1 97 ? 18.656 -11.102 -2.926 1 97.75 97 ILE B N 1
ATOM 2489 C CA . ILE B 1 97 ? 19.703 -12.102 -2.984 1 97.75 97 ILE B CA 1
ATOM 2490 C C . ILE B 1 97 ? 19.25 -13.383 -2.285 1 97.75 97 ILE B C 1
ATOM 2492 O O . ILE B 1 97 ? 19.453 -14.484 -2.789 1 97.75 97 ILE B O 1
ATOM 2496 N N . GLY B 1 98 ? 18.641 -13.242 -1.164 1 97.31 98 GLY B N 1
ATOM 2497 C CA . GLY B 1 98 ? 18.141 -14.391 -0.423 1 97.31 98 GLY B CA 1
ATOM 2498 C C . GLY B 1 98 ? 17.156 -15.219 -1.21 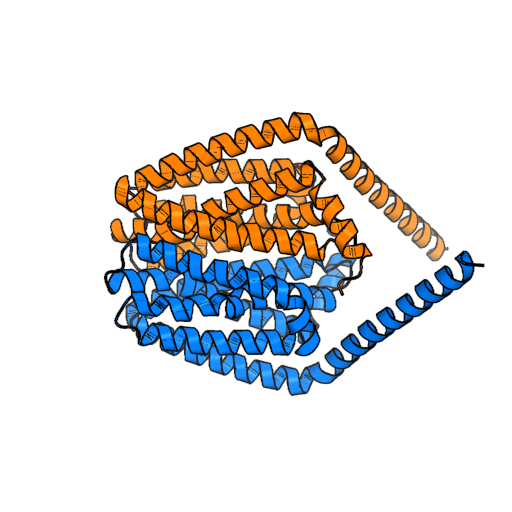1 97.31 98 GLY B C 1
ATOM 2499 O O . GLY B 1 98 ? 17.281 -16.453 -1.279 1 97.31 98 GLY B O 1
ATOM 2500 N N . TYR B 1 99 ? 16.188 -14.578 -1.837 1 96.5 99 TYR B N 1
ATOM 2501 C CA . TYR B 1 99 ? 15.18 -15.273 -2.617 1 96.5 99 TYR B CA 1
ATOM 2502 C C . TYR B 1 99 ? 15.805 -16.016 -3.793 1 96.5 99 TYR B C 1
ATOM 2504 O O . TYR B 1 99 ? 15.328 -17.094 -4.184 1 96.5 99 TYR B O 1
ATOM 2512 N N . SER B 1 100 ? 16.844 -15.422 -4.363 1 95.81 100 SER B N 1
ATOM 2513 C CA . SER B 1 100 ? 17.453 -16 -5.555 1 95.81 100 SER B CA 1
ATOM 2514 C C . SER B 1 100 ? 18.141 -17.328 -5.234 1 95.81 100 SER B C 1
ATOM 2516 O O . SER B 1 100 ? 18.375 -18.141 -6.129 1 95.81 100 SER B O 1
ATOM 2518 N N . TYR B 1 101 ? 18.359 -17.609 -3.99 1 95.94 101 TYR B N 1
ATOM 2519 C CA . TYR B 1 101 ? 19.125 -18.812 -3.668 1 95.94 101 TYR B CA 1
ATOM 2520 C C . TYR B 1 101 ? 18.266 -19.828 -2.943 1 95.94 101 TYR B C 1
ATOM 2522 O O . TYR B 1 101 ? 18.719 -20.938 -2.645 1 95.94 101 TYR B O 1
ATOM 2530 N N . ILE B 1 102 ? 17.078 -19.562 -2.752 1 94.81 102 ILE B N 1
ATOM 2531 C CA . ILE B 1 102 ? 16.25 -20.5 -1.983 1 94.81 102 ILE B CA 1
ATOM 2532 C C . ILE B 1 102 ? 15.906 -21.703 -2.842 1 94.81 102 ILE B C 1
ATOM 2534 O O . ILE B 1 102 ? 15.609 -21.578 -4.027 1 94.81 102 ILE B O 1
ATOM 2538 N N . GLN B 1 103 ? 15.961 -22.906 -2.236 1 94.44 103 GLN B N 1
ATOM 2539 C CA . GLN B 1 103 ? 15.602 -24.141 -2.912 1 94.44 103 GLN B CA 1
ATOM 2540 C C . GLN B 1 103 ? 14.375 -24.781 -2.268 1 94.44 103 GLN B C 1
ATOM 2542 O O . GLN B 1 103 ? 13.648 -25.531 -2.92 1 94.44 103 GLN B O 1
ATOM 2547 N N . ASP B 1 104 ? 14.195 -24.453 -0.974 1 95.5 104 ASP B N 1
ATOM 2548 C CA . ASP B 1 104 ? 13.008 -24.859 -0.223 1 95.5 104 ASP B CA 1
ATOM 2549 C C . ASP B 1 104 ? 12.094 -23.656 0.018 1 95.5 104 ASP B C 1
ATOM 2551 O O . ASP B 1 104 ? 12.531 -22.625 0.535 1 95.5 104 ASP B O 1
ATOM 2555 N N . PRO B 1 105 ? 10.844 -23.828 -0.365 1 94.88 105 PRO B N 1
ATOM 2556 C CA . PRO B 1 105 ? 9.922 -22.688 -0.268 1 94.88 105 PRO B CA 1
ATOM 2557 C C . PRO B 1 105 ? 9.789 -22.156 1.158 1 94.88 105 PRO B C 1
ATOM 2559 O O . PRO B 1 105 ? 9.508 -20.984 1.357 1 94.88 105 PRO B O 1
ATOM 2562 N N . TRP B 1 106 ? 10.062 -22.953 2.148 1 94.31 106 TRP B N 1
ATOM 2563 C CA . TRP B 1 106 ? 9.898 -22.531 3.533 1 94.31 106 TRP B CA 1
ATOM 2564 C C . TRP B 1 106 ? 10.961 -21.5 3.908 1 94.31 106 TRP B C 1
ATOM 2566 O O . TRP B 1 106 ? 10.789 -20.734 4.867 1 94.31 106 TRP B O 1
ATOM 2576 N N . TRP B 1 107 ? 11.984 -21.453 3.16 1 95.12 107 TRP B N 1
ATOM 2577 C CA . TRP B 1 107 ? 13.07 -20.516 3.447 1 95.12 107 TRP B CA 1
ATOM 2578 C C . TRP B 1 107 ? 12.695 -19.094 3.023 1 95.12 107 TRP B C 1
ATOM 2580 O O . TRP B 1 107 ? 13.43 -18.141 3.303 1 95.12 107 TRP B O 1
ATOM 2590 N N . CYS B 1 108 ? 11.539 -18.938 2.426 1 95.25 108 CYS B N 1
ATOM 2591 C CA . CYS B 1 108 ? 11.086 -17.609 2.049 1 95.25 108 CYS B CA 1
ATOM 2592 C C . CYS B 1 108 ? 10.656 -16.812 3.277 1 95.25 108 CYS B C 1
ATOM 2594 O O . CYS B 1 108 ? 10.648 -15.578 3.252 1 95.25 108 CYS B O 1
ATOM 2596 N N . LEU B 1 109 ? 10.383 -17.453 4.406 1 95.5 109 LEU B N 1
ATOM 2597 C CA . LEU B 1 109 ? 9.742 -16.844 5.562 1 95.5 109 LEU B CA 1
ATOM 2598 C C . LEU B 1 109 ? 10.68 -15.852 6.234 1 95.5 109 LEU B C 1
ATOM 2600 O O . LEU B 1 109 ? 10.273 -14.734 6.562 1 95.5 109 LEU B O 1
ATOM 2604 N N . PRO B 1 110 ? 11.914 -16.172 6.387 1 95.69 110 PRO B N 1
ATOM 2605 C CA . PRO B 1 110 ? 12.812 -15.188 6.996 1 95.69 110 PRO B CA 1
ATOM 2606 C C . PRO B 1 110 ? 12.992 -13.938 6.137 1 95.69 110 PRO B C 1
ATOM 2608 O O . PRO B 1 110 ? 13.117 -12.828 6.664 1 95.69 110 PRO B O 1
ATOM 2611 N N . PHE B 1 111 ? 13.031 -14.102 4.895 1 95.94 111 PHE B N 1
ATOM 2612 C CA . PHE B 1 111 ? 13.203 -12.961 4 1 95.94 111 PHE B CA 1
ATOM 2613 C C . PHE B 1 111 ? 11.914 -12.148 3.908 1 95.94 111 PHE B C 1
ATOM 2615 O O . PHE B 1 111 ? 11.953 -10.93 3.707 1 95.94 111 PHE B O 1
ATOM 2622 N N . GLU B 1 112 ? 10.812 -12.875 4.059 1 93.94 112 GLU B N 1
ATOM 2623 C CA . GLU B 1 112 ? 9.531 -12.164 4.105 1 93.94 112 GLU B CA 1
ATOM 2624 C C . GLU B 1 112 ? 9.414 -11.328 5.375 1 93.94 112 GLU B C 1
ATOM 2626 O O . GLU B 1 112 ? 8.805 -10.258 5.359 1 93.94 112 GLU B O 1
ATOM 2631 N N . ALA B 1 113 ? 9.961 -11.828 6.422 1 94.62 113 ALA B N 1
ATOM 2632 C CA . ALA B 1 113 ? 9.945 -11.086 7.68 1 94.62 113 ALA B CA 1
ATOM 2633 C C . ALA B 1 113 ? 10.695 -9.758 7.539 1 94.62 113 ALA B C 1
ATOM 2635 O O . ALA B 1 113 ? 10.375 -8.781 8.219 1 94.62 113 ALA B O 1
ATOM 2636 N N . LEU B 1 114 ? 11.586 -9.68 6.621 1 96 114 LEU B N 1
ATOM 2637 C CA . LEU B 1 114 ? 12.359 -8.461 6.387 1 96 114 LEU B CA 1
ATOM 2638 C C . LEU B 1 114 ? 11.516 -7.422 5.656 1 96 114 LEU B C 1
ATOM 2640 O O . LEU B 1 114 ? 11.922 -6.262 5.535 1 96 114 LEU B O 1
ATOM 2644 N N . GLU B 1 115 ? 10.375 -7.801 5.25 1 93.44 115 GLU B N 1
ATOM 2645 C CA . GLU B 1 115 ? 9.445 -6.875 4.605 1 93.44 115 GLU B CA 1
ATOM 2646 C C . GLU B 1 115 ? 9.086 -5.715 5.531 1 93.44 115 GLU B C 1
ATOM 2648 O O . GLU B 1 115 ? 8.781 -4.617 5.066 1 93.44 115 GLU B O 1
ATOM 2653 N N . CYS B 1 116 ? 9.188 -5.922 6.805 1 93.5 116 CYS B N 1
ATOM 2654 C CA . CYS B 1 116 ? 8.875 -4.867 7.758 1 93.5 116 CYS B CA 1
ATOM 2655 C C . CYS B 1 116 ? 9.797 -3.67 7.574 1 93.5 116 CYS B C 1
ATOM 2657 O O . CYS B 1 116 ? 9.375 -2.523 7.754 1 93.5 116 CYS B O 1
ATOM 2659 N N . PHE B 1 117 ? 10.961 -3.889 7.07 1 94.5 117 PHE B N 1
ATOM 2660 C CA . PHE B 1 117 ? 11.914 -2.809 6.84 1 94.5 117 PHE B CA 1
ATOM 2661 C C . PHE B 1 117 ? 11.727 -2.205 5.453 1 94.5 117 PHE B C 1
ATOM 2663 O O . PHE B 1 117 ? 11.906 -1 5.266 1 94.5 117 PHE B O 1
ATOM 2670 N N . THR B 1 118 ? 11.328 -3.035 4.523 1 94.88 118 THR B N 1
ATOM 2671 C CA . THR B 1 118 ? 11.312 -2.588 3.137 1 94.88 118 THR B CA 1
ATOM 2672 C C . THR B 1 118 ? 9.945 -2.002 2.773 1 94.88 118 THR B C 1
ATOM 2674 O O . THR B 1 118 ? 9.836 -1.234 1.816 1 94.88 118 THR B O 1
ATOM 2677 N N . VAL B 1 119 ? 8.984 -2.334 3.514 1 91.44 119 VAL B N 1
ATOM 2678 C CA . VAL B 1 119 ? 7.652 -1.841 3.182 1 91.44 119 VAL B CA 1
ATOM 2679 C C . VAL B 1 119 ? 7.141 -0.941 4.305 1 91.44 119 VAL B C 1
ATOM 2681 O O . VAL B 1 119 ? 7.129 0.284 4.172 1 91.44 119 VAL B O 1
ATOM 2684 N N . SER B 1 120 ? 6.93 -1.505 5.512 1 89.06 120 SER B N 1
ATOM 2685 C CA . SER B 1 120 ? 6.312 -0.771 6.613 1 89.06 120 SER B CA 1
ATOM 2686 C C . SER B 1 120 ? 7.18 0.41 7.043 1 89.06 120 SER B C 1
ATOM 2688 O O . SER B 1 120 ? 6.703 1.546 7.098 1 89.06 120 SER B O 1
ATOM 2690 N N . LEU B 1 121 ? 8.359 0.135 7.32 1 91.69 121 LEU B N 1
ATOM 2691 C CA . LEU B 1 121 ? 9.25 1.195 7.785 1 91.69 121 LEU B CA 1
ATOM 2692 C C . LEU B 1 121 ? 9.492 2.223 6.688 1 91.69 121 LEU B C 1
ATOM 2694 O O . LEU B 1 121 ? 9.469 3.428 6.941 1 91.69 121 LEU B O 1
ATOM 2698 N N . MET B 1 122 ? 9.711 1.752 5.512 1 94 122 MET B N 1
ATOM 2699 C CA . MET B 1 122 ? 10 2.66 4.406 1 94 122 MET B CA 1
ATOM 2700 C C . MET B 1 122 ? 8.781 3.514 4.074 1 94 122 MET B C 1
ATOM 2702 O O . MET B 1 122 ? 8.914 4.699 3.764 1 94 122 MET B O 1
ATOM 2706 N N . ASP B 1 123 ? 7.672 2.936 4.121 1 89.44 123 ASP B N 1
ATOM 2707 C CA . ASP B 1 123 ? 6.445 3.682 3.857 1 89.44 123 ASP B CA 1
ATOM 2708 C C . ASP B 1 123 ? 6.234 4.777 4.898 1 89.44 123 ASP B C 1
ATOM 2710 O O . ASP B 1 123 ? 5.918 5.918 4.551 1 89.44 123 ASP B O 1
ATOM 2714 N N . THR B 1 124 ? 6.41 4.398 6.098 1 87.06 124 THR B N 1
ATOM 2715 C CA . THR B 1 124 ? 6.246 5.363 7.18 1 87.06 124 THR B CA 1
ATOM 2716 C C . THR B 1 124 ? 7.27 6.488 7.059 1 87.06 124 THR B C 1
ATOM 2718 O O . THR B 1 124 ? 6.93 7.664 7.219 1 87.06 124 THR B O 1
ATOM 2721 N N . ALA B 1 125 ? 8.453 6.125 6.801 1 92.25 125 ALA B N 1
ATOM 2722 C CA . ALA B 1 125 ? 9.516 7.113 6.633 1 92.25 125 ALA B CA 1
ATOM 2723 C C . ALA B 1 125 ? 9.234 8.023 5.441 1 92.25 125 ALA B C 1
ATOM 2725 O O . ALA B 1 125 ? 9.5 9.227 5.496 1 92.25 125 ALA B O 1
ATOM 2726 N N . SER B 1 126 ? 8.711 7.48 4.414 1 92.06 126 SER B N 1
ATOM 2727 C CA . SER B 1 126 ? 8.43 8.242 3.205 1 92.06 126 SER B CA 1
ATOM 2728 C C . SER B 1 126 ? 7.316 9.258 3.438 1 92.06 126 SER B C 1
ATOM 2730 O O . SER B 1 126 ? 7.418 10.414 3.02 1 92.06 126 SER B O 1
ATOM 2732 N N . VAL B 1 127 ? 6.324 8.828 4.102 1 83.81 127 VAL B N 1
ATOM 2733 C CA . VAL B 1 127 ? 5.191 9.711 4.379 1 83.81 127 VAL B CA 1
ATOM 2734 C C . VAL B 1 127 ? 5.629 10.844 5.297 1 83.81 127 VAL B C 1
ATOM 2736 O O . VAL B 1 127 ? 5.309 12.008 5.051 1 83.81 127 VAL B O 1
ATOM 2739 N N . SER B 1 128 ? 6.344 10.477 6.305 1 87 128 SER B N 1
ATOM 2740 C CA . SER B 1 128 ? 6.832 11.484 7.246 1 87 128 SER B CA 1
ATOM 2741 C C . SER B 1 128 ? 7.832 12.422 6.578 1 87 128 SER B C 1
ATOM 2743 O O . SER B 1 128 ? 7.84 13.625 6.855 1 87 128 SER B O 1
ATOM 2745 N N . TYR B 1 129 ? 8.695 11.906 5.77 1 90.25 129 TYR B N 1
ATOM 2746 C CA . TYR B 1 129 ? 9.664 12.703 5.023 1 90.25 129 TYR B CA 1
ATOM 2747 C C . TYR B 1 129 ? 8.953 13.703 4.109 1 90.25 129 TYR B C 1
ATOM 2749 O O . TYR B 1 129 ? 9.32 14.875 4.066 1 90.25 129 TYR B O 1
ATOM 2757 N N . GLY B 1 130 ? 7.984 13.266 3.398 1 87.88 130 GLY B N 1
ATOM 2758 C CA . GLY B 1 130 ? 7.188 14.133 2.549 1 87.88 130 GLY B CA 1
ATOM 2759 C C . GLY B 1 130 ? 6.539 15.273 3.307 1 87.88 130 GLY B C 1
ATOM 2760 O O . GLY B 1 130 ? 6.473 16.406 2.809 1 87.88 130 GLY B O 1
ATOM 2761 N N . ASP B 1 131 ? 6.098 14.898 4.449 1 82.69 131 ASP B N 1
ATOM 2762 C CA . ASP B 1 131 ? 5.48 15.914 5.297 1 82.69 131 ASP B CA 1
ATOM 2763 C C . ASP B 1 131 ? 6.48 17 5.668 1 82.69 131 ASP B C 1
ATOM 2765 O O . ASP B 1 131 ? 6.121 18.188 5.762 1 82.69 131 ASP B O 1
ATOM 2769 N N . THR B 1 132 ? 7.68 16.656 5.891 1 86.12 132 THR B N 1
ATOM 2770 C CA . THR B 1 132 ? 8.711 17.609 6.285 1 86.12 132 THR B CA 1
ATOM 2771 C C . THR B 1 132 ? 9.141 18.453 5.098 1 86.12 132 THR B C 1
ATOM 2773 O O . THR B 1 132 ? 9.562 19.609 5.27 1 86.12 132 THR B O 1
ATOM 2776 N N . LEU B 1 133 ? 9.023 17.922 3.941 1 88.62 133 LEU B N 1
ATOM 2777 C CA . LEU B 1 133 ? 9.492 18.609 2.74 1 88.62 133 LEU B CA 1
ATOM 2778 C C . LEU B 1 133 ? 8.398 19.484 2.154 1 88.62 133 LEU B C 1
ATOM 2780 O O . LEU B 1 133 ? 8.68 20.391 1.354 1 88.62 133 LEU B O 1
ATOM 2784 N N . ALA B 1 134 ? 7.211 19.219 2.572 1 84.81 134 ALA B N 1
ATOM 2785 C CA . ALA B 1 134 ? 6.066 19.906 1.976 1 84.81 134 ALA B CA 1
ATOM 2786 C C . ALA B 1 134 ? 5.676 21.125 2.793 1 84.81 134 ALA B C 1
ATOM 2788 O O . ALA B 1 134 ? 6.156 21.312 3.912 1 84.81 134 ALA B O 1
ATOM 2789 N N . THR B 1 135 ? 4.922 22.031 2.133 1 79.25 135 THR B N 1
ATOM 2790 C CA . THR B 1 135 ? 4.211 23.109 2.816 1 79.25 135 THR B CA 1
ATOM 2791 C C . THR B 1 135 ? 2.779 22.688 3.145 1 79.25 135 THR B C 1
ATOM 2793 O O . THR B 1 135 ? 2.277 21.703 2.605 1 79.25 135 THR B O 1
ATOM 2796 N N . PRO B 1 136 ? 2.209 23.297 4.035 1 73.81 136 PRO B N 1
ATOM 2797 C CA . PRO B 1 136 ? 0.835 22.938 4.395 1 73.81 136 PRO B CA 1
ATOM 2798 C C . PRO B 1 136 ? -0.089 22.859 3.182 1 73.81 136 PRO B C 1
ATOM 2800 O O . PRO B 1 136 ? -1.02 22.047 3.164 1 73.81 136 PRO B O 1
ATOM 2803 N N . SER B 1 137 ? 0.223 23.594 2.152 1 73.38 137 SER B N 1
ATOM 2804 C CA . SER B 1 137 ? -0.637 23.625 0.974 1 73.38 137 SER B CA 1
ATOM 2805 C C . SER B 1 137 ? -0.262 22.531 -0.013 1 73.38 137 SER B C 1
ATOM 2807 O O . SER B 1 137 ? -1.049 22.188 -0.898 1 73.38 137 SER B O 1
ATOM 2809 N N . THR B 1 138 ? 0.937 21.875 0.219 1 77.81 138 THR B N 1
ATOM 2810 C CA . THR B 1 138 ? 1.404 20.938 -0.802 1 77.81 138 THR B CA 1
ATOM 2811 C C . THR B 1 138 ? 1.541 19.531 -0.23 1 77.81 138 THR B C 1
ATOM 2813 O O . THR B 1 138 ? 1.977 18.609 -0.927 1 77.81 138 THR B O 1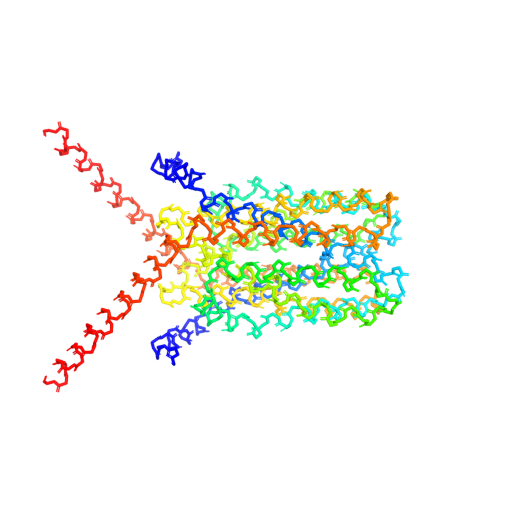
ATOM 2816 N N . ILE B 1 139 ? 1.168 19.375 1.011 1 77.56 139 ILE B N 1
ATOM 2817 C CA . ILE B 1 139 ? 1.327 18.094 1.675 1 77.56 139 ILE B CA 1
ATOM 2818 C C . ILE B 1 139 ? 0.523 17.031 0.933 1 77.56 139 ILE B C 1
ATOM 2820 O O . ILE B 1 139 ? 1.043 15.953 0.62 1 77.56 139 ILE B O 1
ATOM 2824 N N . ALA B 1 140 ? -0.692 17.375 0.627 1 71.94 140 ALA B N 1
ATOM 2825 C CA . ALA B 1 140 ? -1.561 16.422 -0.054 1 71.94 140 ALA B CA 1
ATOM 2826 C C . ALA B 1 140 ? -1.025 16.094 -1.444 1 71.94 140 ALA B C 1
ATOM 2828 O O . ALA B 1 140 ? -1.084 14.938 -1.88 1 71.94 140 ALA B O 1
ATOM 2829 N N . THR B 1 141 ? -0.497 17.047 -2.035 1 74.62 141 THR B N 1
ATOM 2830 C CA . THR B 1 141 ? 0.038 16.875 -3.381 1 74.62 141 THR B CA 1
ATOM 2831 C C . THR B 1 141 ? 1.274 15.977 -3.357 1 74.62 141 THR B C 1
ATOM 2833 O O . THR B 1 141 ? 1.399 15.062 -4.172 1 74.62 141 THR B O 1
ATOM 2836 N N . LEU B 1 142 ? 2.141 16.234 -2.416 1 84.12 142 LEU B N 1
ATOM 2837 C CA . LEU B 1 142 ? 3.363 15.438 -2.322 1 84.12 142 LEU B CA 1
ATOM 2838 C C . LEU B 1 142 ? 3.055 14 -1.925 1 84.12 142 LEU B C 1
ATOM 2840 O O . LEU B 1 142 ? 3.656 13.062 -2.455 1 84.12 142 LEU B O 1
ATOM 2844 N N . GLN B 1 143 ? 2.154 13.812 -1.086 1 80.38 143 GLN B N 1
ATOM 2845 C CA . GLN B 1 143 ? 1.728 12.477 -0.707 1 80.38 143 GLN B CA 1
ATOM 2846 C C . GLN B 1 143 ? 1.073 11.75 -1.881 1 80.38 143 GLN B C 1
ATOM 2848 O O . GLN B 1 143 ? 1.265 10.547 -2.061 1 80.38 143 GLN B O 1
ATOM 2853 N N . GLY B 1 144 ? 0.318 12.516 -2.596 1 78.12 144 GLY B N 1
ATOM 2854 C CA . GLY B 1 144 ? -0.256 11.945 -3.803 1 78.12 144 GLY B CA 1
ATOM 2855 C C . GLY B 1 144 ? 0.791 11.516 -4.812 1 78.12 144 GLY B C 1
ATOM 2856 O O . GLY B 1 144 ? 0.67 10.445 -5.426 1 78.12 144 GLY B O 1
ATOM 2857 N N . MET B 1 145 ? 1.772 12.297 -4.934 1 83.56 145 MET B N 1
ATOM 2858 C CA . MET B 1 145 ? 2.861 11.961 -5.848 1 83.56 145 MET B CA 1
ATOM 2859 C C . MET B 1 145 ? 3.598 10.711 -5.383 1 83.56 145 MET B C 1
ATOM 2861 O O . MET B 1 145 ? 3.932 9.844 -6.195 1 83.56 145 MET B O 1
ATOM 2865 N N . TYR B 1 146 ? 3.811 10.734 -4.102 1 87.56 146 TYR B N 1
ATOM 2866 C CA . TYR B 1 146 ? 4.438 9.547 -3.535 1 87.56 146 TYR B CA 1
ATOM 2867 C C . TYR B 1 146 ? 3.623 8.297 -3.852 1 87.56 146 TYR B C 1
ATOM 2869 O O . TYR B 1 146 ? 4.16 7.309 -4.359 1 87.56 146 TYR B O 1
ATOM 2877 N N . GLY B 1 147 ? 2.402 8.336 -3.561 1 84.12 147 GLY B N 1
ATOM 2878 C CA . GLY B 1 147 ? 1.532 7.203 -3.838 1 84.12 147 GLY B CA 1
ATOM 2879 C C . GLY B 1 147 ? 1.488 6.832 -5.309 1 84.12 147 GLY B C 1
ATOM 2880 O O . GLY B 1 147 ? 1.584 5.652 -5.656 1 84.12 147 GLY B O 1
ATOM 2881 N N . GLY B 1 148 ? 1.35 7.805 -6.129 1 83.81 148 GLY B N 1
ATOM 2882 C CA . GLY B 1 148 ? 1.29 7.57 -7.562 1 83.81 148 GLY B CA 1
ATOM 2883 C C . GLY B 1 148 ? 2.568 6.98 -8.125 1 83.81 148 GLY B C 1
ATOM 2884 O O . GLY B 1 148 ? 2.525 6.086 -8.977 1 83.81 148 GLY B O 1
ATOM 2885 N N . LEU B 1 149 ? 3.621 7.457 -7.645 1 88.62 149 LEU B N 1
ATOM 2886 C CA . LEU B 1 149 ? 4.902 7.004 -8.172 1 88.62 149 LEU B CA 1
ATOM 2887 C C . LEU B 1 149 ? 5.266 5.633 -7.617 1 88.62 149 LEU B C 1
ATOM 2889 O O . LEU B 1 149 ? 5.652 4.734 -8.367 1 88.62 149 LEU B O 1
ATOM 2893 N N . HIS B 1 150 ? 5.098 5.492 -6.34 1 91.5 150 HIS B N 1
ATOM 2894 C CA . HIS B 1 150 ? 5.504 4.246 -5.699 1 91.5 150 HIS B CA 1
ATOM 2895 C C . HIS B 1 150 ? 4.523 3.123 -6.008 1 91.5 150 HIS B C 1
ATOM 2897 O O . HIS B 1 150 ? 4.918 2.072 -6.52 1 91.5 150 HIS B O 1
ATOM 2903 N N . TYR B 1 151 ? 3.264 3.344 -5.875 1 84.62 151 TYR B N 1
ATOM 2904 C CA . TYR B 1 151 ? 2.271 2.281 -6 1 84.62 151 TYR B CA 1
ATOM 2905 C C . TYR B 1 151 ? 1.687 2.244 -7.41 1 84.62 151 TYR B C 1
ATOM 2907 O O . TYR B 1 151 ? 1.05 1.262 -7.797 1 84.62 151 TYR B O 1
ATOM 2915 N N . GLY B 1 152 ? 1.92 3.297 -8.148 1 85.75 152 GLY B N 1
ATOM 2916 C CA . GLY B 1 152 ? 1.431 3.355 -9.516 1 85.75 152 GLY B CA 1
ATOM 2917 C C . GLY B 1 152 ? 2.506 3.074 -10.547 1 85.75 152 GLY B C 1
ATOM 2918 O O . GLY B 1 152 ? 2.709 1.924 -10.945 1 85.75 152 GLY B O 1
ATOM 2919 N N . ILE B 1 153 ? 3.266 4.105 -10.773 1 88.31 153 ILE B N 1
ATOM 2920 C CA . ILE B 1 153 ? 4.25 4.02 -11.844 1 88.31 153 ILE B CA 1
ATOM 2921 C C . ILE B 1 153 ? 5.34 3.02 -11.469 1 88.31 153 ILE B C 1
ATOM 2923 O O . ILE B 1 153 ? 5.73 2.178 -12.281 1 88.31 153 ILE B O 1
ATOM 2927 N N . GLY B 1 154 ? 5.879 3.162 -10.336 1 93.25 154 GLY B N 1
ATOM 2928 C CA . GLY B 1 154 ? 6.934 2.268 -9.891 1 93.25 154 GLY B CA 1
ATOM 2929 C C . GLY B 1 154 ? 6.523 0.806 -9.914 1 93.25 154 GLY B C 1
ATOM 2930 O O . GLY B 1 154 ? 7.195 -0.021 -10.531 1 93.25 154 GLY B O 1
ATOM 2931 N N . ARG B 1 155 ? 5.457 0.522 -9.266 1 90.62 155 ARG B N 1
ATOM 2932 C CA . ARG B 1 155 ? 4.953 -0.845 -9.211 1 90.62 155 ARG B CA 1
ATOM 2933 C C . ARG B 1 155 ? 4.676 -1.385 -10.609 1 90.62 155 ARG B C 1
ATOM 2935 O O . ARG B 1 155 ? 4.98 -2.543 -10.906 1 90.62 155 ARG B O 1
ATOM 2942 N N . ALA B 1 156 ? 4.09 -0.57 -11.5 1 89.38 156 ALA B N 1
ATOM 2943 C CA . ALA B 1 156 ? 3.801 -0.967 -12.875 1 89.38 156 ALA B CA 1
ATOM 2944 C C . ALA B 1 156 ? 5.082 -1.295 -13.633 1 89.38 156 ALA B C 1
ATOM 2946 O O . ALA B 1 156 ? 5.164 -2.318 -14.312 1 89.38 156 ALA B O 1
ATOM 2947 N N . LEU B 1 157 ? 5.996 -0.479 -13.477 1 92.06 157 LEU B N 1
ATOM 2948 C CA . LEU B 1 157 ? 7.27 -0.678 -14.164 1 92.06 157 LEU B CA 1
ATOM 2949 C C . LEU B 1 157 ? 7.965 -1.938 -13.664 1 92.06 157 LEU B C 1
ATOM 2951 O O . LEU B 1 157 ? 8.5 -2.713 -14.461 1 92.06 157 LEU B O 1
ATOM 2955 N N . GLY B 1 158 ? 7.965 -2.092 -12.391 1 93.81 158 GLY B N 1
ATOM 2956 C CA . GLY B 1 158 ? 8.57 -3.281 -11.82 1 93.81 158 GLY B CA 1
ATOM 2957 C C . GLY B 1 158 ? 7.949 -4.57 -12.32 1 93.81 158 GLY B C 1
ATOM 2958 O O . GLY B 1 158 ? 8.656 -5.535 -12.617 1 93.81 158 GLY B O 1
ATOM 2959 N N . SER B 1 159 ? 6.68 -4.547 -12.414 1 90.75 159 SER B N 1
ATOM 2960 C CA . SER B 1 159 ? 5.961 -5.738 -12.859 1 90.75 159 SER B CA 1
ATOM 2961 C C . SER B 1 159 ? 6.199 -6.012 -14.336 1 90.75 159 SER B C 1
ATOM 2963 O O . SER B 1 159 ? 6.387 -7.16 -14.742 1 90.75 159 SER B O 1
ATOM 2965 N N . LEU B 1 160 ? 6.164 -4.965 -15.117 1 89.56 160 LEU B N 1
ATOM 2966 C CA . LEU B 1 160 ? 6.328 -5.125 -16.562 1 89.56 160 LEU B CA 1
ATOM 2967 C C . LEU B 1 160 ? 7.758 -5.523 -16.906 1 89.56 160 LEU B C 1
ATOM 2969 O O . LEU B 1 160 ? 7.977 -6.461 -17.672 1 89.56 160 LEU B O 1
ATOM 2973 N N . ILE B 1 161 ? 8.641 -4.848 -16.344 1 92.94 161 ILE B N 1
ATOM 2974 C CA . ILE B 1 161 ? 10.047 -5.156 -16.594 1 92.94 161 ILE B CA 1
ATOM 2975 C C . ILE B 1 161 ? 10.383 -6.527 -16.016 1 92.94 161 ILE B C 1
ATOM 2977 O O . ILE B 1 161 ? 11.094 -7.316 -16.656 1 92.94 161 ILE B O 1
ATOM 2981 N N . GLY B 1 162 ? 9.898 -6.742 -14.852 1 92.81 162 GLY B N 1
ATOM 2982 C CA . GLY B 1 162 ? 10.125 -8.039 -14.227 1 92.81 162 GLY B CA 1
ATOM 2983 C C . GLY B 1 162 ? 9.594 -9.195 -15.055 1 92.81 162 GLY B C 1
ATOM 2984 O O . GLY B 1 162 ? 10.289 -10.188 -15.266 1 92.81 162 GLY B O 1
ATOM 2985 N N . GLY B 1 163 ? 8.359 -9.078 -15.531 1 89 163 GLY B N 1
ATOM 2986 C CA . GLY B 1 163 ? 7.773 -10.125 -16.344 1 89 163 GLY B CA 1
ATOM 2987 C C . GLY B 1 163 ? 8.578 -10.43 -17.609 1 89 163 GLY B C 1
ATOM 2988 O O . GLY B 1 163 ? 8.75 -11.594 -17.969 1 89 163 GLY B O 1
ATOM 2989 N N . ASN B 1 164 ? 9.055 -9.359 -18.203 1 90.69 164 ASN B N 1
ATOM 2990 C CA . ASN B 1 164 ? 9.836 -9.523 -19.422 1 90.69 164 ASN B CA 1
ATOM 2991 C C . ASN B 1 164 ? 11.211 -10.117 -19.141 1 90.69 164 ASN B C 1
ATOM 2993 O O . ASN B 1 164 ? 11.703 -10.953 -19.906 1 90.69 164 ASN B O 1
ATOM 2997 N N . LEU B 1 165 ? 11.812 -9.727 -18.109 1 93.12 165 LEU B N 1
ATOM 2998 C CA . LEU B 1 165 ? 13.141 -10.219 -17.75 1 93.12 165 LEU B CA 1
ATOM 2999 C C . LEU B 1 165 ? 13.086 -11.688 -17.344 1 93.12 165 LEU B C 1
ATOM 3001 O O . LEU B 1 165 ? 14 -12.453 -17.641 1 93.12 165 LEU B O 1
ATOM 3005 N N . ILE B 1 166 ? 12.102 -12.031 -16.734 1 92.5 166 ILE B N 1
ATOM 3006 C CA . ILE B 1 166 ? 11.961 -13.398 -16.25 1 92.5 166 ILE B CA 1
ATOM 3007 C C . ILE B 1 166 ? 11.797 -14.352 -17.422 1 92.5 166 ILE B C 1
ATOM 3009 O O . ILE B 1 166 ? 12.289 -15.477 -17.391 1 92.5 166 ILE B O 1
ATOM 3013 N N . LYS B 1 167 ? 11.133 -13.867 -18.438 1 90.44 167 LYS B N 1
ATOM 3014 C CA . LYS B 1 167 ? 10.953 -14.672 -19.641 1 90.44 167 LYS B CA 1
ATOM 3015 C C . LYS B 1 167 ? 12.297 -14.984 -20.297 1 90.44 167 LYS B C 1
ATOM 3017 O O . LYS B 1 167 ? 12.477 -16.062 -20.859 1 90.44 167 LYS B O 1
ATOM 3022 N N . VAL B 1 168 ? 13.227 -14.125 -20.109 1 92.38 168 VAL B N 1
ATOM 3023 C CA . VAL B 1 168 ? 14.477 -14.242 -20.859 1 92.38 168 VAL B CA 1
ATOM 3024 C C . VAL B 1 168 ? 15.547 -14.883 -19.984 1 92.38 168 VAL B C 1
ATOM 3026 O O . VAL B 1 168 ? 16.312 -15.742 -20.438 1 92.38 168 VAL B O 1
ATOM 3029 N N . VAL B 1 169 ? 15.641 -14.469 -18.688 1 95.12 169 VAL B N 1
ATOM 3030 C CA . VAL B 1 169 ? 16.812 -14.875 -17.906 1 95.12 169 VAL B CA 1
ATOM 3031 C C . VAL B 1 169 ? 16.359 -15.719 -16.719 1 95.12 169 VAL B C 1
ATOM 3033 O O . VAL B 1 169 ? 17.188 -16.234 -15.961 1 95.12 169 VAL B O 1
ATOM 3036 N N . GLY B 1 170 ? 15.117 -15.844 -16.5 1 93.44 170 GLY B N 1
ATOM 3037 C CA . GLY B 1 170 ? 14.617 -16.594 -15.359 1 93.44 170 GLY B CA 1
ATOM 3038 C C . GLY B 1 170 ? 14.375 -15.742 -14.133 1 93.44 170 GLY B C 1
ATOM 3039 O O . GLY B 1 170 ? 14.883 -14.625 -14.039 1 93.44 170 GLY B O 1
ATOM 3040 N N . ILE B 1 171 ? 13.672 -16.297 -13.211 1 94.25 171 ILE B N 1
ATOM 3041 C CA . ILE B 1 171 ? 13.219 -15.562 -12.031 1 94.25 171 ILE B CA 1
ATOM 3042 C C . ILE B 1 171 ? 14.398 -15.305 -11.102 1 94.25 171 ILE B C 1
ATOM 3044 O O . ILE B 1 171 ? 14.547 -14.203 -10.57 1 94.25 171 ILE B O 1
ATOM 3048 N N . ARG B 1 172 ? 15.297 -16.281 -10.891 1 95.62 172 ARG B N 1
ATOM 3049 C CA . ARG B 1 172 ? 16.406 -16.172 -9.953 1 95.62 172 ARG B CA 1
ATOM 3050 C C . ARG B 1 172 ? 17.406 -15.109 -10.406 1 95.62 172 ARG B C 1
ATOM 3052 O O . ARG B 1 172 ? 17.859 -14.297 -9.609 1 95.62 172 ARG B O 1
ATOM 3059 N N . ASN B 1 173 ? 17.656 -15.125 -11.68 1 96.56 173 ASN B N 1
ATOM 3060 C CA . ASN B 1 173 ? 18.594 -14.148 -12.234 1 96.56 173 ASN B CA 1
ATOM 3061 C C . ASN B 1 173 ? 18 -12.742 -12.219 1 96.56 173 ASN B C 1
ATOM 3063 O O . ASN B 1 173 ? 18.719 -11.758 -12.07 1 96.56 173 ASN B O 1
ATOM 3067 N N . THR B 1 174 ? 16.719 -12.727 -12.406 1 97 174 THR B N 1
ATOM 3068 C CA . THR B 1 174 ? 16.047 -11.43 -12.328 1 97 174 THR B CA 1
ATOM 3069 C C . THR B 1 174 ? 16.156 -10.852 -10.922 1 97 174 THR B C 1
ATOM 3071 O O . THR B 1 174 ? 16.438 -9.656 -10.766 1 97 174 THR B O 1
ATOM 3074 N N . PHE B 1 175 ? 15.992 -11.688 -9.914 1 97.5 175 PHE B N 1
ATOM 3075 C CA . PHE B 1 175 ? 16.125 -11.227 -8.539 1 97.5 175 PHE B CA 1
ATOM 3076 C C . PHE B 1 175 ? 17.562 -10.805 -8.242 1 97.5 175 PHE B C 1
ATOM 3078 O O . PHE B 1 175 ? 17.781 -9.805 -7.555 1 97.5 175 PHE B O 1
ATOM 3085 N N . ARG B 1 176 ? 18.484 -11.461 -8.773 1 97.56 176 ARG B N 1
ATOM 3086 C CA . ARG B 1 176 ? 19.891 -11.102 -8.586 1 97.56 176 ARG B CA 1
ATOM 3087 C C . ARG B 1 176 ? 20.203 -9.766 -9.25 1 97.56 176 ARG B C 1
ATOM 3089 O O . ARG B 1 176 ? 20.938 -8.945 -8.695 1 97.56 176 ARG B O 1
ATOM 3096 N N . GLY B 1 177 ? 19.688 -9.648 -10.453 1 97.44 177 GLY B N 1
ATOM 3097 C CA . GLY B 1 177 ? 19.844 -8.375 -11.133 1 97.44 177 GLY B CA 1
ATOM 3098 C C . GLY B 1 177 ? 19.219 -7.215 -10.383 1 97.44 177 GLY B C 1
ATOM 3099 O O . GLY B 1 177 ? 19.828 -6.145 -10.266 1 97.44 177 GLY B O 1
ATOM 3100 N N . ALA B 1 178 ? 18.031 -7.445 -9.891 1 97.62 178 ALA B N 1
ATOM 3101 C CA . ALA B 1 178 ? 17.344 -6.418 -9.117 1 97.62 178 ALA B CA 1
ATOM 3102 C C . ALA B 1 178 ? 18.109 -6.074 -7.848 1 97.62 178 ALA B C 1
ATOM 3104 O O . ALA B 1 178 ? 18.109 -4.922 -7.41 1 97.62 178 ALA B O 1
ATOM 3105 N N . ALA B 1 179 ? 18.703 -7.09 -7.262 1 98.19 179 ALA B N 1
ATOM 3106 C CA . ALA B 1 179 ? 19.547 -6.844 -6.094 1 98.19 179 ALA B CA 1
ATOM 3107 C C . ALA B 1 179 ? 20.703 -5.91 -6.441 1 98.19 179 ALA B C 1
ATOM 3109 O O . ALA B 1 179 ? 21.062 -5.027 -5.656 1 98.19 179 ALA B O 1
ATOM 3110 N N . GLY B 1 180 ? 21.266 -6.148 -7.613 1 98.25 180 GLY B N 1
ATOM 3111 C CA . GLY B 1 180 ? 22.312 -5.262 -8.086 1 98.25 180 GLY B CA 1
ATOM 3112 C C . GLY B 1 180 ? 21.859 -3.828 -8.258 1 98.25 180 GLY B C 1
ATOM 3113 O O . GLY B 1 180 ? 22.547 -2.895 -7.844 1 98.25 180 GLY B O 1
ATOM 3114 N N . VAL B 1 181 ? 20.75 -3.68 -8.812 1 98.06 181 VAL B N 1
ATOM 3115 C CA . VAL B 1 181 ? 20.188 -2.352 -9.023 1 98.06 181 VAL B CA 1
ATOM 3116 C C . VAL B 1 181 ? 19.906 -1.688 -7.676 1 98.06 181 VAL B C 1
ATOM 3118 O O . VAL B 1 181 ? 20.156 -0.491 -7.504 1 98.06 181 VAL B O 1
ATOM 3121 N N . SER B 1 182 ? 19.359 -2.441 -6.746 1 98.38 182 SER B N 1
ATOM 3122 C CA . SER B 1 182 ? 19.094 -1.916 -5.41 1 98.38 182 SER B CA 1
ATOM 3123 C C . SER B 1 182 ? 20.391 -1.485 -4.715 1 98.38 182 SER B C 1
ATOM 3125 O O . SER B 1 182 ? 20.406 -0.459 -4.035 1 98.38 182 SER B O 1
ATOM 3127 N N . ALA B 1 183 ? 21.406 -2.256 -4.871 1 98.5 183 ALA B N 1
ATOM 3128 C CA . ALA B 1 183 ? 22.703 -1.916 -4.281 1 98.5 183 ALA B CA 1
ATOM 3129 C C . ALA B 1 183 ? 23.234 -0.598 -4.84 1 98.5 183 ALA B C 1
ATOM 3131 O O . ALA B 1 183 ? 23.734 0.246 -4.09 1 98.5 183 ALA B O 1
ATOM 3132 N N . VAL B 1 184 ? 23.125 -0.453 -6.078 1 98.5 184 VAL B N 1
ATOM 3133 C CA . VAL B 1 184 ? 23.578 0.771 -6.727 1 98.5 184 VAL B CA 1
ATOM 3134 C C . VAL B 1 184 ? 22.75 1.956 -6.242 1 98.5 184 VAL B C 1
ATOM 3136 O O . VAL B 1 184 ? 23.297 3.018 -5.93 1 98.5 184 VAL B O 1
ATOM 3139 N N . ALA B 1 185 ? 21.453 1.778 -6.207 1 98 185 ALA B N 1
ATOM 3140 C CA . ALA B 1 185 ? 20.562 2.834 -5.727 1 98 185 ALA B CA 1
ATOM 3141 C C . ALA B 1 185 ? 20.875 3.205 -4.281 1 98 185 ALA B C 1
ATOM 3143 O O . ALA B 1 185 ? 20.844 4.383 -3.912 1 98 185 ALA B O 1
ATOM 3144 N N . CYS B 1 186 ? 21.125 2.193 -3.51 1 97.94 186 CYS B N 1
ATOM 3145 C CA . CYS B 1 186 ? 21.469 2.387 -2.105 1 97.94 186 CYS B CA 1
ATOM 3146 C C . CYS B 1 186 ? 22.734 3.223 -1.969 1 97.94 186 CYS B C 1
ATOM 3148 O O . CYS B 1 186 ? 22.75 4.215 -1.235 1 97.94 186 CYS B O 1
ATOM 3150 N N . ILE B 1 187 ? 23.734 2.914 -2.693 1 98 187 ILE B N 1
ATOM 3151 C CA . ILE B 1 187 ? 25.016 3.598 -2.645 1 98 187 ILE B CA 1
ATOM 3152 C C . ILE B 1 187 ? 24.859 5.023 -3.17 1 98 187 ILE B C 1
ATOM 3154 O O . ILE B 1 187 ? 25.344 5.977 -2.549 1 98 187 ILE B O 1
ATOM 3158 N N . LEU B 1 188 ? 24.203 5.156 -4.266 1 97.5 188 LEU B N 1
ATOM 3159 C CA . LEU B 1 188 ? 24.016 6.473 -4.863 1 97.5 188 LEU B CA 1
ATOM 3160 C C . LEU B 1 188 ? 23.219 7.387 -3.938 1 97.5 188 LEU B C 1
ATOM 3162 O O . LEU B 1 188 ? 23.547 8.562 -3.777 1 97.5 188 LEU B O 1
ATOM 3166 N N . TYR B 1 189 ? 22.203 6.816 -3.4 1 97.12 189 TYR B N 1
ATOM 3167 C CA . TYR B 1 189 ? 21.375 7.629 -2.512 1 97.12 189 TYR B CA 1
ATOM 3168 C C . TYR B 1 189 ? 22.156 8.039 -1.27 1 97.12 189 TYR B C 1
ATOM 3170 O O . TYR B 1 189 ? 21.984 9.156 -0.77 1 97.12 189 TYR B O 1
ATOM 3178 N N . PHE B 1 190 ? 22.938 7.172 -0.736 1 96.25 190 PHE B N 1
ATOM 3179 C CA . PHE B 1 190 ? 23.766 7.469 0.424 1 96.25 190 PHE B CA 1
ATOM 3180 C C . PHE B 1 190 ? 24.734 8.617 0.125 1 96.25 190 PHE B C 1
ATOM 3182 O O . PHE B 1 190 ? 24.844 9.562 0.913 1 96.25 190 PHE B O 1
ATOM 3189 N N . PHE B 1 191 ? 25.344 8.578 -1.022 1 95.62 191 PHE B N 1
ATOM 3190 C CA . PHE B 1 191 ? 26.312 9.594 -1.381 1 95.62 191 PHE B CA 1
ATOM 3191 C C . PHE B 1 191 ? 25.641 10.93 -1.659 1 95.62 191 PHE B C 1
ATOM 3193 O O . PHE B 1 191 ? 26.125 11.984 -1.258 1 95.62 191 PHE B O 1
ATOM 3200 N N . ILE B 1 192 ? 24.547 10.875 -2.332 1 94.25 192 ILE B N 1
ATOM 3201 C CA . ILE B 1 192 ? 23.812 12.094 -2.652 1 94.25 192 ILE B CA 1
ATOM 3202 C C . ILE B 1 192 ? 23.328 12.758 -1.365 1 94.25 192 ILE B C 1
ATOM 3204 O O . ILE B 1 192 ? 23.453 13.977 -1.196 1 94.25 192 ILE B O 1
ATOM 3208 N N . ASN B 1 193 ? 22.781 11.93 -0.506 1 91.62 193 ASN B N 1
ATOM 3209 C CA . ASN B 1 193 ? 22.281 12.453 0.761 1 91.62 193 ASN B CA 1
ATOM 3210 C C . ASN B 1 193 ? 23.406 13 1.629 1 91.62 193 ASN B C 1
ATOM 3212 O O . ASN B 1 193 ? 23.266 14.047 2.264 1 91.62 193 ASN B O 1
ATOM 3216 N N . TYR B 1 194 ? 24.453 12.352 1.703 1 90 194 TYR B N 1
ATOM 3217 C CA . TYR B 1 194 ? 25.594 12.734 2.531 1 90 194 TYR B CA 1
ATOM 3218 C C . TYR B 1 194 ? 26.25 14.008 2.006 1 90 194 TYR B C 1
ATOM 3220 O O . TYR B 1 194 ? 26.656 14.867 2.787 1 90 194 TYR B O 1
ATOM 3228 N N . ASN B 1 195 ? 26.25 14.211 0.726 1 89.19 195 ASN B N 1
ATOM 3229 C CA . ASN B 1 195 ? 26.969 15.336 0.141 1 89.19 195 ASN B CA 1
ATOM 3230 C C . ASN B 1 195 ? 26.047 16.531 -0.103 1 89.19 195 ASN B C 1
ATOM 3232 O O . ASN B 1 195 ? 26.469 17.672 0.047 1 89.19 195 ASN B O 1
ATOM 3236 N N . CYS B 1 196 ? 24.844 16.25 -0.449 1 85.5 196 CYS B N 1
ATOM 3237 C CA . CYS B 1 196 ? 24.031 17.344 -0.95 1 85.5 196 CYS B CA 1
ATOM 3238 C C . CYS B 1 196 ? 22.984 17.766 0.085 1 85.5 196 CYS B C 1
ATOM 3240 O O . CYS B 1 196 ? 22.656 18.953 0.185 1 85.5 196 CYS B O 1
ATOM 3242 N N . PHE B 1 197 ? 22.531 16.891 0.891 1 86.5 197 PHE B N 1
ATOM 3243 C CA . PHE B 1 197 ? 21.344 17.25 1.646 1 86.5 197 PHE B CA 1
ATOM 3244 C C . PHE B 1 197 ? 21.609 17.188 3.146 1 86.5 197 PHE B C 1
ATOM 3246 O O . PHE B 1 197 ? 20.719 17.469 3.953 1 86.5 197 PHE B O 1
ATOM 3253 N N . ARG B 1 198 ? 22.688 16.938 3.561 1 82.69 198 ARG B N 1
ATOM 3254 C CA . ARG B 1 198 ? 23.016 16.766 4.973 1 82.69 198 ARG B CA 1
ATOM 3255 C C . ARG B 1 198 ? 22.766 18.062 5.746 1 82.69 198 ARG B C 1
ATOM 3257 O O . ARG B 1 198 ? 22.188 18.031 6.84 1 82.69 198 ARG B O 1
ATOM 3264 N N . LYS B 1 199 ? 23.172 19.156 5.199 1 81.94 199 LYS B N 1
ATOM 3265 C CA . LYS B 1 199 ? 23.047 20.438 5.883 1 81.94 199 LYS B CA 1
ATOM 3266 C C . LYS B 1 199 ? 21.578 20.812 6.059 1 81.94 199 LYS B C 1
ATOM 3268 O O . LYS B 1 199 ? 21.172 21.266 7.133 1 81.94 199 LYS B O 1
ATOM 3273 N N . GLN B 1 200 ? 20.859 20.594 4.996 1 82 200 GLN B N 1
ATOM 3274 C CA . GLN B 1 200 ? 19.438 20.922 5.035 1 82 200 GLN B CA 1
ATOM 3275 C C . GLN B 1 200 ? 18.688 20.047 6.027 1 82 200 GLN B C 1
ATOM 3277 O O . GLN B 1 200 ? 17.812 20.531 6.75 1 82 200 GLN B O 1
ATOM 3282 N N . GLN B 1 201 ? 19.062 18.891 6.121 1 83.81 201 GLN B N 1
ATOM 3283 C CA . GLN B 1 201 ? 18.406 17.938 7.004 1 83.81 201 GLN B CA 1
ATOM 3284 C C . GLN B 1 201 ? 18.734 18.219 8.469 1 83.81 201 GLN B C 1
ATOM 3286 O O . GLN B 1 201 ? 17.875 18.094 9.336 1 83.81 201 GLN B O 1
ATOM 3291 N N . GLN B 1 202 ? 19.891 18.578 8.711 1 78.12 202 GLN B N 1
ATOM 3292 C CA . GLN B 1 202 ? 20.312 18.922 10.07 1 78.12 202 GLN B CA 1
ATOM 3293 C C . GLN B 1 202 ? 19.594 20.156 10.578 1 78.12 202 GLN B C 1
ATOM 3295 O O . GLN B 1 202 ? 19.219 20.234 11.75 1 78.12 202 GLN B O 1
ATOM 3300 N N . GLU B 1 203 ? 19.453 21.078 9.688 1 79.94 203 GLU B N 1
ATOM 3301 C CA . GLU B 1 203 ? 18.75 22.297 10.047 1 79.94 203 GLU B CA 1
ATOM 3302 C C . GLU B 1 203 ? 17.281 22.031 10.398 1 79.94 203 GLU B C 1
ATOM 3304 O O . GLU B 1 203 ? 16.75 22.609 11.336 1 79.94 203 GLU B O 1
ATOM 3309 N N . ARG B 1 204 ? 16.703 21.203 9.641 1 80.94 204 ARG B N 1
ATOM 3310 C CA . ARG B 1 204 ? 15.312 20.859 9.906 1 80.94 204 ARG B CA 1
ATOM 3311 C C . ARG B 1 204 ? 15.172 20.109 11.227 1 80.94 204 ARG B C 1
ATOM 3313 O O . ARG B 1 204 ? 14.227 20.328 11.977 1 80.94 204 ARG B O 1
ATOM 3320 N N . ARG B 1 205 ? 16.078 19.328 11.477 1 76.5 205 ARG B N 1
ATOM 3321 C CA . ARG B 1 205 ? 16.062 18.562 12.727 1 76.5 205 ARG B CA 1
ATOM 3322 C C . ARG B 1 205 ? 16.234 19.484 13.93 1 76.5 205 ARG B C 1
ATOM 3324 O O . ARG B 1 205 ? 15.57 19.312 14.953 1 76.5 205 ARG B O 1
ATOM 3331 N N . GLN B 1 206 ? 17.078 20.406 13.875 1 75.88 206 GLN B N 1
ATOM 3332 C CA . GLN B 1 206 ? 17.328 21.359 14.953 1 75.88 206 GLN B CA 1
ATOM 3333 C C . GLN B 1 206 ? 16.125 22.25 15.195 1 75.88 206 GLN B C 1
ATOM 3335 O O . GLN B 1 206 ? 15.797 22.562 16.344 1 75.88 206 GLN B O 1
ATOM 3340 N N . LYS B 1 207 ? 15.531 22.562 14.102 1 76.12 207 LYS B N 1
ATOM 3341 C CA . LYS B 1 207 ? 14.328 23.375 14.219 1 76.12 207 LYS B CA 1
ATOM 3342 C C . LYS B 1 207 ? 13.211 22.625 14.922 1 76.12 207 LYS B C 1
ATOM 3344 O O . LYS B 1 207 ? 12.484 23.188 15.742 1 76.12 207 LYS B O 1
ATOM 3349 N N . ALA B 1 208 ? 13.117 21.422 14.617 1 72.88 208 ALA B N 1
ATOM 3350 C CA . ALA B 1 208 ? 12.094 20.578 15.234 1 72.88 208 ALA B CA 1
ATOM 3351 C C . ALA B 1 208 ? 12.359 20.406 16.734 1 72.88 208 ALA B C 1
ATOM 3353 O O . ALA B 1 208 ? 11.422 20.422 17.531 1 72.88 208 ALA B O 1
ATOM 3354 N N . ILE B 1 209 ? 13.562 20.312 17.141 1 73.12 209 ILE B N 1
ATOM 3355 C CA . ILE B 1 209 ? 13.969 20.156 18.531 1 73.12 209 ILE B CA 1
ATOM 3356 C C . ILE B 1 209 ? 13.727 21.453 19.297 1 73.12 209 ILE B C 1
ATOM 3358 O O . ILE B 1 209 ? 13.242 21.438 20.422 1 73.12 209 ILE B O 1
ATOM 3362 N N . SER B 1 210 ? 13.992 22.484 18.641 1 74.44 210 SER B N 1
ATOM 3363 C CA . SER B 1 210 ? 13.812 23.797 19.25 1 74.44 210 SER B CA 1
ATOM 3364 C C . SER B 1 210 ? 12.336 24.109 19.484 1 74.44 210 SER B C 1
ATOM 3366 O O . SER B 1 210 ? 11.969 24.656 20.531 1 74.44 210 SER B O 1
ATOM 3368 N N . GLU B 1 211 ? 11.625 23.75 18.516 1 70.44 211 GLU B N 1
ATOM 3369 C CA . GLU B 1 211 ? 10.195 23.984 18.656 1 70.44 211 GLU B CA 1
ATOM 3370 C C . GLU B 1 211 ? 9.594 23.125 19.766 1 70.44 211 GLU B C 1
ATOM 3372 O O . GLU B 1 211 ? 8.695 23.562 20.484 1 70.44 211 GLU B O 1
ATOM 3377 N N . LYS B 1 212 ? 10.07 22 19.953 1 69.94 212 LYS B N 1
ATOM 3378 C CA . LYS B 1 212 ? 9.625 21.109 21.016 1 69.94 212 LYS B CA 1
ATOM 3379 C C . LYS B 1 212 ? 10.055 21.625 22.391 1 69.94 212 LYS B C 1
ATOM 3381 O O . LYS B 1 212 ? 9.289 21.547 23.344 1 69.94 212 LYS B O 1
ATOM 3386 N N . THR B 1 213 ? 11.141 22.047 22.422 1 66.81 213 THR B N 1
ATOM 3387 C CA . THR B 1 213 ? 11.672 22.594 23.656 1 66.81 213 THR B CA 1
ATOM 3388 C C . THR B 1 213 ? 10.93 23.875 24.062 1 66.81 213 THR B C 1
ATOM 3390 O O . THR B 1 213 ? 10.633 24.078 25.234 1 66.81 213 THR B O 1
ATOM 3393 N N . ASN B 1 214 ? 10.648 24.641 23.031 1 69 214 ASN B N 1
ATOM 3394 C CA . ASN B 1 214 ? 9.938 25.891 23.312 1 69 214 ASN B CA 1
ATOM 3395 C C . ASN B 1 214 ? 8.508 25.625 23.781 1 69 214 ASN B C 1
ATOM 3397 O O . ASN B 1 214 ? 8.008 26.312 24.672 1 69 214 ASN B O 1
ATOM 3401 N N . LYS B 1 215 ? 7.945 24.734 23.203 1 66.31 215 LYS B N 1
ATOM 3402 C CA . LYS B 1 215 ? 6.582 24.375 23.594 1 66.31 215 LYS B CA 1
ATOM 3403 C C . LYS B 1 215 ? 6.555 23.781 25 1 66.31 215 LYS B C 1
ATOM 3405 O O . LYS B 1 215 ? 5.641 24.047 25.781 1 66.31 215 LYS B O 1
ATOM 3410 N N . ALA B 1 216 ? 7.504 23 25.312 1 67.62 216 ALA B N 1
ATOM 3411 C CA . ALA B 1 216 ? 7.629 22.422 26.641 1 67.62 216 ALA B CA 1
ATOM 3412 C C . ALA B 1 216 ? 7.84 23.484 27.703 1 67.62 216 ALA B C 1
ATOM 3414 O O . ALA B 1 216 ? 7.27 23.422 28.797 1 67.62 216 ALA B O 1
ATOM 3415 N N . THR B 1 217 ? 8.555 24.375 27.375 1 68.94 217 THR B N 1
ATOM 3416 C CA . THR B 1 217 ? 8.844 25.469 28.297 1 68.94 217 THR B CA 1
ATOM 3417 C C . THR B 1 217 ? 7.602 26.312 28.562 1 68.94 217 THR B C 1
ATOM 3419 O O . THR B 1 217 ? 7.328 26.703 29.688 1 68.94 217 THR B O 1
ATOM 3422 N N . VAL B 1 218 ? 6.82 26.438 27.531 1 72.69 218 VAL B N 1
ATOM 3423 C CA . VAL B 1 218 ? 5.617 27.25 27.641 1 72.69 218 VAL B CA 1
ATOM 3424 C C . VAL B 1 218 ? 4.57 26.516 28.469 1 72.69 218 VAL B C 1
ATOM 3426 O O . VAL B 1 218 ? 3.873 27.109 29.297 1 72.69 218 VAL B O 1
ATOM 3429 N N . THR B 1 219 ? 4.469 25.281 28.281 1 71.19 219 THR B N 1
ATOM 3430 C CA . THR B 1 219 ? 3.516 24.469 29.016 1 71.19 219 THR B CA 1
ATOM 3431 C C . THR B 1 219 ? 3.91 24.375 30.484 1 71.19 219 THR B C 1
ATOM 3433 O O . THR B 1 219 ? 3.053 24.438 31.375 1 71.19 219 THR B O 1
ATOM 3436 N N . GLU B 1 220 ? 5.191 24.172 30.766 1 70.5 220 GLU B N 1
ATOM 3437 C CA . GLU B 1 220 ? 5.691 24.156 32.125 1 70.5 220 GLU B CA 1
ATOM 3438 C C . GLU B 1 220 ? 5.461 25.484 32.844 1 70.5 220 GLU B C 1
ATOM 3440 O O . GLU B 1 220 ? 5.105 25.531 34 1 70.5 220 GLU B O 1
ATOM 3445 N N . GLU B 1 221 ? 5.598 26.5 32.156 1 69.12 221 GLU B N 1
ATOM 3446 C CA . GLU B 1 221 ? 5.375 27.828 32.688 1 69.12 221 GLU B CA 1
ATOM 3447 C C . GLU B 1 221 ? 3.902 28.047 33.031 1 69.12 221 GLU B C 1
ATOM 3449 O O . GLU B 1 221 ? 3.574 28.656 34.031 1 69.12 221 GLU B O 1
ATOM 3454 N N . LYS B 1 222 ? 2.986 27.547 32.25 1 76.56 222 LYS B N 1
ATOM 3455 C CA . LYS B 1 222 ? 1.554 27.656 32.5 1 76.56 222 LYS B CA 1
ATOM 3456 C C . LYS B 1 222 ? 1.144 26.844 33.719 1 76.56 222 LYS B C 1
ATOM 3458 O O . LYS B 1 222 ? 0.28 27.25 34.5 1 76.56 222 LYS B O 1
ATOM 3463 N N . LYS B 1 223 ? 1.646 25.766 33.906 1 77.5 223 LYS B N 1
ATOM 3464 C CA . LYS B 1 223 ? 1.367 24.938 35.062 1 77.5 223 LYS B CA 1
ATOM 3465 C C . LYS B 1 223 ? 1.838 25.609 36.344 1 77.5 223 LYS B C 1
ATOM 3467 O O . LYS B 1 223 ? 1.166 25.547 37.375 1 77.5 223 LYS B O 1
ATOM 3472 N N . HIS B 1 224 ? 2.941 26.172 36.188 1 72.62 224 HIS B N 1
ATOM 3473 C CA . HIS B 1 224 ? 3.465 26.859 37.344 1 72.62 224 HIS B CA 1
ATOM 3474 C C . HIS B 1 224 ? 2.584 28.062 37.719 1 72.62 224 HIS B C 1
ATOM 3476 O O . HIS B 1 224 ? 2.418 28.359 38.906 1 72.62 224 HIS B O 1
ATOM 3482 N N . THR B 1 225 ? 1.92 28.531 36.75 1 70.19 225 THR B N 1
ATOM 3483 C CA . THR B 1 225 ? 1.061 29.688 36.969 1 70.19 225 THR B CA 1
ATOM 3484 C C . THR B 1 225 ? -0.305 29.25 37.5 1 70.19 225 THR B C 1
ATOM 3486 O O . THR B 1 225 ? -0.928 29.953 38.281 1 70.19 225 THR B O 1
ATOM 3489 N N . GLU B 1 226 ? -0.738 28.188 37 1 71.38 226 GLU B N 1
ATOM 3490 C CA . GLU B 1 226 ? -2.037 27.703 37.469 1 71.38 226 GLU B CA 1
ATOM 3491 C C . GLU B 1 226 ? -1.95 27.125 38.875 1 71.38 226 GLU B C 1
ATOM 3493 O O . GLU B 1 226 ? -2.953 27.047 39.594 1 71.38 226 GLU B O 1
ATOM 3498 N N . ASP B 1 227 ? -0.887 26.641 39.25 1 67.62 227 ASP B N 1
ATOM 3499 C CA . ASP B 1 227 ? -0.68 26.078 40.594 1 67.62 227 ASP B CA 1
ATOM 3500 C C . ASP B 1 227 ? -0.453 27.188 41.625 1 67.62 227 ASP B C 1
ATOM 3502 O O . ASP B 1 227 ? -0.393 26.906 42.812 1 67.62 227 ASP B O 1
ATOM 3506 N N . LYS B 1 228 ? -0.464 28.375 41.281 1 56 228 LYS B N 1
ATOM 3507 C CA . LYS B 1 228 ? -0.429 29.5 42.219 1 56 228 LYS B CA 1
ATOM 3508 C C . LYS B 1 228 ? -1.79 30.188 42.312 1 56 228 LYS B C 1
ATOM 3510 O O . LYS B 1 228 ? -2.479 30.344 41.312 1 56 228 LYS B O 1
#

Nearest PDB structures (foldseek):
  4zyr-assembly2_B  TM=8.527E-01  e=4.794E-04  Escherichia coli K-12
  4oaa-assembly1_B  TM=8.859E-01  e=8.117E-04  Escherichia coli str. K-12 substr. DH10B
  2y5y-assembly1_B  TM=8.523E-01  e=6.518E-04  Escherichia coli K-12
  8tgn-assembly1_A  TM=8.284E-01  e=2.899E-03  Homo sapiens
  6zgt-assembly1_A  TM=8.002E-01  e=2.183E-02  Syntrophobacter fumaroxidans MPOB

Secondary structure (DSSP, 8-state):
---HHHHHHHHHHHH-HHHHHHHHHHHHHHHHHHHHHHHHHHHHHHTT--HHHHHHHHHHHHHHHHHHHHHHHHHHHHH-HHHHHHHHHHHHHHHHHHHHH--SGGGHHHHHHTHIIIIIIHHHHHHHHHHHHS-TTTHHHHHHHHHIIIIIIIHHHHHHHHHHHHHHH-HHHHHHHHHHHHHHHHHHHHHHIIIIIHHHHHHHHHHHHHHHHHHHHHHHHHHHHHT-/---HHHHHHHHHHHH-HHHHHHHHHHHHHHHHHHHHHHHHHHHHHHTT--HHHHHHHHHHHHHHHHHHHHHHHHHHHHH-HHHHHHHHHHHHHHHHHHHHH--SGGGHHHHHHTHIIIIIIHHHHHHHHHHHHS-TTTHHHHHHHHHIIIIIIIHHHHHHHHHHHHHHH-HHHHHHHHHHHHHHHHHHHHHHIIIIIHHHHHHHHHHHHHHHHHHHHHHHHHHHHHT-

Organism: Cherax quadricarinatus (NCBI:txid27406)

Sequence (456 aa):
MPSNKVTKDFKSLLKNAEVLTYLLVMMITGAFFGLLDLFLFWLLQDLGASKVLMGITVTVGTAAGIPILVASKHIISTLGHANTLILGLAFYVVRMIGYSYIQDPWWCLPFEALECFTVSLMDTASVSYGDTLATPSTIATLQGMYGGLHYGIGRALGSLIGGNLIKVVGIRNTFRGAAGVSAVACILYFFINYNCFRKQQQERRQKAISEKTNKATVTEEKKHTEDKMPSNKVTKDFKSLLKNAEVLTYLLVMMITGAFFGLLDLFLFWLLQDLGASKVLMGITVTVGTAAGIPILVASKHIISTLGHANTLILGLAFYVVRMIGYSYIQDPWWCLPFEALECFTVSLMDTASVSYGDTLATPSTIATLQGMYGGLHYGIGRALGSLIGGNLIKVVGIRNTFRGAAGVSAVACILYFFINYNCFRKQQQERRQKAISEKTNKATVTEEKKHTEDK

Foldseek 3Di:
DPPPVLVVQQVVLCVDPVLVLLLVLLLQLLLLCLQCVPCVVVLLVVLPDDPVLVVVLLVLLVVLLVVCLVCLVVVCLVQNLLRLSLVLLLLLLVLLLQSLPDNHSNSNNVSSSSNSSNPNNNVVSSLVVLVLSHDPSCSVVSVVSSCCSRNNVSSVNSNVVSVVVCVPPNNSVSSNVSSVVSVVSSVVSVVCCVPPCVVVRVVSSVVVVVVVVVVVVVVVVVVVVVVD/DPPPVLVVQQVVLCVDPVLVLLLVLLLQLLLLCLQCVPCVVVLLVVLPDDPVLVVVLLVLLVVLLVVCLVCLVVVCLVQNLLRLSLVLLLLLLVLLLQSLPDNHSNSNNVSSSSSSSNPNNNVVSSLVVLVLSHDPSCSVVSVVSSCCSRNNVSSVNSNVVSVVVCVPPNNSVSSNVSSVVSVVSSVVSVVCCVPPCVVVRVVSSVVVVVVVVVVVVVVVVVVVVVVD